Protein AF-0000000083412888 (afdb_homodimer)

Solvent-accessible surface area (backbone atoms only — not comparable to full-atom values): 38903 Å² total; per-residue (Å²): 74,33,65,41,36,41,37,42,31,22,42,42,69,23,62,56,47,79,47,78,52,35,72,33,34,31,39,37,35,34,54,64,76,15,42,62,66,57,54,54,34,53,59,42,23,76,33,65,74,42,47,87,83,69,57,52,72,80,67,40,28,12,86,95,53,62,41,27,39,42,36,39,36,30,43,46,93,88,34,80,44,40,38,39,38,40,41,38,72,98,50,77,72,43,47,25,51,71,84,41,67,58,91,50,73,75,75,44,46,36,76,49,47,69,38,69,37,46,70,72,44,53,36,58,58,68,45,60,50,65,50,42,43,49,50,49,52,57,56,49,25,38,61,28,64,67,54,41,51,29,52,52,50,25,52,53,28,50,51,52,49,24,50,40,28,62,66,65,60,83,57,59,65,61,50,50,57,36,45,51,51,31,28,59,23,43,53,53,50,51,53,52,51,49,51,48,43,58,58,43,33,58,50,22,37,53,42,34,35,61,38,74,34,89,87,69,47,59,50,63,41,78,43,51,80,63,69,46,86,92,50,46,57,57,59,50,48,62,72,40,40,70,60,21,50,70,73,29,39,80,84,74,49,74,95,66,28,39,66,47,51,27,42,73,88,34,53,35,69,78,68,46,36,70,28,47,46,50,45,49,44,46,16,44,38,54,24,48,43,54,50,44,33,72,62,59,76,45,46,34,37,39,38,37,36,50,72,63,53,62,47,31,72,67,39,43,52,34,46,47,47,50,67,48,69,43,90,62,49,22,34,39,38,34,35,63,52,63,68,61,54,51,52,46,57,71,60,38,86,70,56,64,41,43,30,40,28,51,77,26,38,77,41,80,51,69,86,80,71,77,124,75,33,64,40,36,41,37,43,30,22,43,42,69,24,62,57,48,78,45,78,52,36,73,33,35,31,37,36,36,34,53,66,76,16,39,62,67,57,53,53,34,54,59,43,24,76,32,65,73,43,46,87,84,67,56,51,72,80,69,40,28,12,86,96,52,63,42,27,39,41,36,38,36,28,41,45,93,89,34,81,44,40,39,40,38,40,41,37,73,97,49,80,73,46,47,24,50,71,83,42,67,58,91,48,74,73,76,44,46,38,76,50,49,68,37,67,36,48,68,72,45,55,35,59,57,69,44,58,48,66,49,42,44,49,48,51,52,57,56,49,24,37,63,28,63,66,52,41,53,28,51,53,50,25,53,53,28,49,52,51,50,26,50,39,30,61,66,64,61,82,57,60,66,60,50,48,57,37,45,52,50,31,30,59,24,42,53,53,49,51,52,53,50,48,51,47,42,59,59,42,33,58,48,21,37,54,43,35,34,62,38,75,35,89,86,69,49,58,48,62,40,77,42,51,78,62,70,45,85,92,50,46,57,57,58,51,49,62,72,39,40,70,58,22,50,70,74,31,39,80,85,73,48,74,95,66,28,39,65,48,52,28,44,72,86,34,52,35,68,79,68,46,38,70,27,47,46,50,46,49,44,45,16,45,37,53,25,50,42,54,52,44,35,71,62,60,76,46,46,33,38,37,36,36,37,50,73,62,52,63,48,30,70,67,37,44,51,32,45,47,48,50,66,47,69,42,92,62,49,24,34,37,38,34,35,63,52,64,66,61,54,51,51,44,57,71,60,37,86,69,59,63,40,43,30,40,29,51,78,26,37,75,41,79,52,69,86,79,71,77,125

Sequence (742 aa):
MILRHLSITNFKNFEEARLEFSPKVNCFLGNNGMGKSNLLDAVYYLSFCKSFTGMTDSMVMRRGEDFAILKGNYLRRGAEEELVLGMSRGKRKSLKRGGKEYDRLSSHIGAFPLVIAAPIDIDLIRGAGDERRRLMDMVISQSDPVYLDNLLRYNRALEQRNRLLRDHSVDHNLYMAVELQMDMAATYLHNARSRWVETLTEIFNTFYHAIAGEGENVTLRYISTLSSPGTSMTSLLDSARRHDEIVGHTSVGPHRDDIEMLIDDMPMRRAGSQGQCKTYSLALRLAQYEFLRSSCGMMPLLLLDDIFDKLDATRVERIMELVTQSDFGQIFITDTNRTHLDDIMSRTTGDYKLWLVSHGTVEPINNHETHMILRHLSITNFKNFEEARLEFSPKVNCFLGNNGMGKSNLLDAVYYLSFCKSFTGMTDSMVMRRGEDFAILKGNYLRRGAEEELVLGMSRGKRKSLKRGGKEYDRLSSHIGAFPLVIAAPIDIDLIRGAGDERRRLMDMVISQSDPVYLDNLLRYNRALEQRNRLLRDHSVDHNLYMAVELQMDMAATYLHNARSRWVETLTEIFNTFYHAIAGEGENVTLRYISTLSSPGTSMTSLLDSARRHDEIVGHTSVGPHRDDIEMLIDDMPMRRAGSQGQCKTYSLALRLAQYEFLRSSCGMMPLLLLDDIFDKLDATRVERIMELVTQSDFGQIFITDTNRTHLDDIMSRTTGDYKLWLVSHGTVEPINNHETH

InterPro domains:
  IPR001238 DNA-binding, RecF [MF_00365] (1-371)
  IPR001238 DNA-binding, RecF [TIGR00611] (3-334)
  IPR003395 RecF/RecN/SMC, N-terminal [PF02463] (3-48)
  IPR018078 DNA-binding, RecF, conserved site [PS00618] (301-319)
  IPR027417 P-loop containing nucleoside triphosphate hydrolase [G3DSA:3.40.50.300] (6-336)
  IPR027417 P-loop containing nucleoside triphosphate hydrolase [SSF52540] (1-344)
  IPR042174 DNA-binding RecF, domain 2 [G3DSA:1.20.1050.90] (120-300)

Nearest PDB structures (foldseek):
  5z68-assembly2_C  TM=9.018E-01  e=9.419E-33  Caldanaerobacter subterraneus subsp. tengcongensis MB4
  2o5v-assembly1_A  TM=8.969E-01  e=1.149E-29  Deinococcus radiodurans
  8bpr-assembly1_B  TM=8.155E-01  e=1.496E-30  Thermus thermophilus HB8
  8a93-assembly1_A  TM=8.188E-01  e=1.149E-29  Thermus thermophilus HB8
  4w9m-assembly1_E  TM=6.338E-01  e=3.949E-18  Thermotoga maritima MSB8

Organism: NCBI:txid2530390

Foldseek 3Di:
DAWAWKWKDQFALANTAIDGFFFAEEEEAEDPPLCQQVVVQLVVCQQQVDGPVRDDPVNGGHPPDFKMKMKIWDQDPNDIKIWIWIDGHPDDIWIDIPNHTDPDSLVSAQVAFAFEDAPCLLCLQQNDQQSVLVVLLSLLCNQDVVLVVLVVQLVVLQVQVLVCLQVVPPDPVSNVVSLVSNQVSQVVNVVSSQVVQVQLQVQLQVQLCLQVNPDKGKHKDKFFPQPDPPDTSVVQCVVCVVVCSVVSGDDHTPSRIGMQIDMVNHRCNPPPDPQRSLSNSVSSRVSSQVVSCVRSVDAHEYEYEASCPPHDPRSLVSVLCCSQVDPHTHYYYYHNDVVSVVSSVVSHDGDYWYWYRGSNYIHTDDVPPPD/DAWAWKWKDQFALANTDIDGFFFAEEEEAEDPPLCQQVVVQLVVCQQQVDGPLRDDPVNGGHPPDFKMKMKIWDQDPNDIKIWIWIDGHPDDIWIDIPNHTDPDSLVSAQVAFAFEDAPCLLCLQQNDQQSVLVVLQSLLCNQDVVLVVLVVQLVVLQVQVLVCLQVVPPDPVSNVVSQVSNQVSQVVNVVSSQVVQVQLQVQLQVQLCLQVNPDKGKHKDKFFPQPDPPDTSVNQCVVCVVVCSVVSGDDHTPSRIGMQIDMVNHRCNPPPDPQRSLSNSVSSRVSSQVVSCVRSVDAHEYEYEASCPPHDPRSLVSVLCCSQVDPHTHYYYYHNDVVSVVSSVVSHDGDYWYWYRGSNYIHTDDVPPPD

pLDDT: mean 92.49, std 7.69, range [29.31, 98.69]

Secondary structure (DSSP, 8-state):
-EEEEEEEEEETTEEEEEEE--SSEEEEE--TTSSHHHHHHHHHHHHHSS-TT---HHHHBPTT-SEEEEEEEEEETTEEEEEEEEEETTS--EEEETTEEPS-GGGGTTTS-EEEE-GGGHHHHHS-HHHHHHHHHHHHHHH-HHHHHHHHHHHHHHHHHHHHHHTT---HHHHHHHHHHHHHHHHHHHHHHHHHHHHHHHHHHHHHHHHH-TT--EEEEEE-GGGSTT--HHHHHHHHHHHHHHHTS--SSGGG-EEEEEETTEEHHHH--HHHHHHHHHHHHHHHHHHHHHHHSSPPEEEEES-STT--HHHHHHHHHHHHHS---SEEEEES-HHHHHHHHHH-SS-EEEEEEETTEEEEPPTT---/-EEEEEEEEEETTEEEEEEE--SSEEEEE--TTSSHHHHHHHHHHHHHSS-TT---HHHHBPTT-SEEEEEEEEEETTEEEEEEEEEETTS--EEEETTEEPS-GGGGTTTS-EEEE-GGGHHHHHS-HHHHHHHHHHHHHHH-HHHHHHHHHHHHHHHHHHHHHHTT---HHHHHHHHHHHHHHHHHHHHHHHHHHHHHHHHHHHHHHHHH-TT--EEEEEE-GGGSTT--HHHHHHHHHHHHHHHTS--SSGGG-EEEEEETTEEHHHH--HHHHHHHHHHHHHHHHHHHHHHHSSPPEEEEESTTTT--HHHHHHHHHHHHHS---SEEEEES-HHHHHHHHHH-SS-EEEEEEETTEEEEPPTT---

Radius of gyration: 27.36 Å; Cα contacts (8 Å, |Δi|>4): 1402; chains: 2; bounding box: 75×66×63 Å

Structure (mmCIF, N/CA/C/O backbone):
data_AF-0000000083412888-model_v1
#
loop_
_entity.id
_entity.type
_entity.pdbx_description
1 polymer 'DNA replication and repair protein RecF'
#
loop_
_atom_site.group_PDB
_atom_site.id
_atom_site.type_symbol
_atom_site.label_atom_id
_atom_site.label_alt_id
_atom_site.label_comp_id
_atom_site.label_asym_id
_atom_site.label_entity_id
_atom_site.label_seq_id
_atom_site.pdbx_PDB_ins_code
_atom_site.Cartn_x
_atom_site.Cartn_y
_atom_site.Cartn_z
_atom_site.occupancy
_atom_site.B_iso_or_equiv
_atom_site.auth_seq_id
_atom_site.auth_comp_id
_atom_site.auth_asym_id
_atom_site.auth_atom_id
_atom_site.pdbx_PDB_model_num
ATOM 1 N N . MET A 1 1 ? 11.75 -26.281 -15.781 1 94.12 1 MET A N 1
ATOM 2 C CA . MET A 1 1 ? 11.172 -25.484 -16.859 1 94.12 1 MET A CA 1
ATOM 3 C C . MET A 1 1 ? 12 -24.234 -17.109 1 94.12 1 MET A C 1
ATOM 5 O O . MET A 1 1 ? 12.414 -23.547 -16.172 1 94.12 1 MET A O 1
ATOM 9 N N . ILE A 1 2 ? 12.203 -23.953 -18.453 1 96.94 2 ILE A N 1
ATOM 10 C CA . ILE A 1 2 ? 13.023 -22.812 -18.844 1 96.94 2 ILE A CA 1
ATOM 11 C C . ILE A 1 2 ? 12.32 -22.031 -19.938 1 96.94 2 ILE A C 1
ATOM 13 O O . ILE A 1 2 ? 11.883 -22.609 -20.938 1 96.94 2 ILE A O 1
ATOM 17 N N . LEU A 1 3 ? 12.148 -20.812 -19.703 1 98.5 3 LEU A N 1
ATOM 18 C CA . LEU A 1 3 ? 11.727 -19.922 -20.781 1 98.5 3 LEU A CA 1
ATOM 19 C C . LEU A 1 3 ? 12.922 -19.484 -21.625 1 98.5 3 LEU A C 1
ATOM 21 O O . LEU A 1 3 ? 13.781 -18.734 -21.156 1 98.5 3 LEU A O 1
ATOM 25 N N . ARG A 1 4 ? 12.93 -19.828 -22.828 1 98.19 4 ARG A N 1
ATOM 26 C CA . ARG A 1 4 ? 14.102 -19.594 -23.672 1 98.19 4 ARG A CA 1
ATOM 27 C C . ARG A 1 4 ? 13.961 -18.281 -24.438 1 98.19 4 ARG A C 1
ATOM 29 O O . ARG A 1 4 ? 14.922 -17.516 -24.562 1 98.19 4 ARG A O 1
ATOM 36 N N . HIS A 1 5 ? 12.789 -18.125 -24.984 1 98.12 5 HIS A N 1
ATOM 37 C CA . HIS A 1 5 ? 12.547 -16.969 -25.828 1 98.12 5 HIS A CA 1
ATOM 38 C C . HIS A 1 5 ? 11.219 -16.297 -25.484 1 98.12 5 HIS A C 1
ATOM 40 O O . HIS A 1 5 ? 10.234 -16.984 -25.203 1 98.12 5 HIS A O 1
ATOM 46 N N . LEU A 1 6 ? 11.188 -14.977 -25.547 1 98.5 6 LEU A N 1
ATOM 47 C CA . LEU A 1 6 ? 9.984 -14.172 -25.359 1 98.5 6 LEU A CA 1
ATOM 48 C C . LEU A 1 6 ? 9.828 -13.148 -26.484 1 98.5 6 LEU A C 1
ATOM 50 O O . LEU A 1 6 ? 10.789 -12.453 -26.828 1 98.5 6 LEU A O 1
ATOM 54 N N . SER A 1 7 ? 8.711 -13.102 -27.062 1 98.44 7 SER A N 1
ATOM 55 C CA . SER A 1 7 ? 8.367 -12.07 -28.047 1 98.44 7 SER A CA 1
ATOM 56 C C . SER A 1 7 ? 7.164 -11.25 -27.578 1 98.44 7 SER A C 1
ATOM 58 O O . SER A 1 7 ? 6.133 -11.812 -27.203 1 98.44 7 SER A O 1
ATOM 60 N N . ILE A 1 8 ? 7.289 -9.961 -27.578 1 98.12 8 ILE A N 1
ATOM 61 C CA . ILE A 1 8 ? 6.254 -9.031 -27.141 1 98.12 8 ILE A CA 1
ATOM 62 C C . ILE A 1 8 ? 5.844 -8.117 -28.281 1 98.12 8 ILE A C 1
ATOM 64 O O . ILE A 1 8 ? 6.699 -7.566 -28.984 1 98.12 8 ILE A O 1
ATOM 68 N N . THR A 1 9 ? 4.574 -8.008 -28.484 1 98.25 9 THR A N 1
ATOM 69 C CA . THR A 1 9 ? 4.047 -7.066 -29.469 1 98.25 9 THR A CA 1
ATOM 70 C C . THR A 1 9 ? 2.928 -6.227 -28.859 1 98.25 9 THR A C 1
ATOM 72 O O . THR A 1 9 ? 1.913 -6.77 -28.406 1 98.25 9 THR A O 1
ATOM 75 N N . ASN A 1 10 ? 3.102 -4.898 -28.812 1 97.56 10 ASN A N 1
ATOM 76 C CA . ASN A 1 10 ? 2.098 -3.918 -28.422 1 97.56 10 ASN A CA 1
ATOM 77 C C . ASN A 1 10 ? 1.586 -4.18 -27 1 97.56 10 ASN A C 1
ATOM 79 O O . ASN A 1 10 ? 0.376 -4.195 -26.766 1 97.56 10 ASN A O 1
ATOM 83 N N . PHE A 1 11 ? 2.404 -4.391 -26.062 1 96.5 11 PHE A N 1
ATOM 84 C CA . PHE A 1 11 ? 2.066 -4.668 -24.672 1 96.5 11 PHE A CA 1
ATOM 85 C C . PHE A 1 11 ? 2.611 -3.578 -23.75 1 96.5 11 PHE A C 1
ATOM 87 O O . PHE A 1 11 ? 3.826 -3.406 -23.641 1 96.5 11 PHE A O 1
ATOM 94 N N . LYS A 1 12 ? 1.724 -2.824 -23.156 1 93.06 12 LYS A N 1
ATOM 95 C CA . LYS A 1 12 ? 2.082 -1.698 -22.297 1 93.06 12 LYS A CA 1
ATOM 96 C C . LYS A 1 12 ? 3.043 -0.75 -23.016 1 93.06 12 LYS A C 1
ATOM 98 O O . LYS A 1 12 ? 2.725 -0.22 -24.078 1 93.06 12 LYS A O 1
ATOM 103 N N . ASN A 1 13 ? 4.246 -0.548 -22.562 1 90.94 13 ASN A N 1
ATOM 104 C CA . ASN A 1 13 ? 5.113 0.424 -23.219 1 90.94 13 ASN A CA 1
ATOM 105 C C . ASN A 1 13 ? 5.996 -0.236 -24.266 1 90.94 13 ASN A C 1
ATOM 107 O O . ASN A 1 13 ? 6.883 0.408 -24.844 1 90.94 13 ASN A O 1
ATOM 111 N N . PHE A 1 14 ? 5.758 -1.544 -24.562 1 95.56 14 PHE A N 1
ATOM 112 C CA . PHE A 1 14 ? 6.531 -2.266 -25.562 1 95.56 14 PHE A CA 1
ATOM 113 C C . PHE A 1 14 ? 5.801 -2.281 -26.891 1 95.56 14 PHE A C 1
ATOM 115 O O . PHE A 1 14 ? 4.699 -2.83 -27 1 95.56 14 PHE A O 1
ATOM 122 N N . GLU A 1 15 ? 6.406 -1.675 -27.859 1 96.69 15 GLU A N 1
ATOM 123 C CA . GLU A 1 15 ? 5.906 -1.878 -29.219 1 96.69 15 GLU A CA 1
ATOM 124 C C . GLU A 1 15 ? 6.293 -3.258 -29.75 1 96.69 15 GLU A C 1
ATOM 126 O O . GLU A 1 15 ? 5.438 -4 -30.234 1 96.69 15 GLU A O 1
ATOM 131 N N . GLU A 1 16 ? 7.516 -3.494 -29.688 1 96.62 16 GLU A N 1
ATOM 132 C CA . GLU A 1 16 ? 8.055 -4.801 -30.047 1 96.62 16 GLU A CA 1
ATOM 133 C C . GLU A 1 16 ? 9.312 -5.117 -29.234 1 96.62 16 GLU A C 1
ATOM 135 O O . GLU A 1 16 ? 10.125 -4.23 -28.969 1 96.62 16 GLU A O 1
ATOM 140 N N . ALA A 1 17 ? 9.445 -6.391 -28.859 1 96.69 17 ALA A N 1
ATOM 141 C CA . ALA A 1 17 ? 10.656 -6.875 -28.203 1 96.69 17 ALA A CA 1
ATOM 142 C C . ALA A 1 17 ? 10.836 -8.375 -28.406 1 96.69 17 ALA A C 1
ATOM 144 O O . ALA A 1 17 ? 9.859 -9.133 -28.406 1 96.69 17 ALA A O 1
ATOM 145 N N . ARG A 1 18 ? 12.055 -8.805 -28.734 1 96.88 18 ARG A N 1
ATOM 146 C CA . ARG A 1 18 ? 12.445 -10.211 -28.828 1 96.88 18 ARG A CA 1
ATOM 147 C C . ARG A 1 18 ? 13.656 -10.5 -27.938 1 96.88 18 ARG A C 1
ATOM 149 O O . ARG A 1 18 ? 14.727 -9.922 -28.141 1 96.88 18 ARG A O 1
ATOM 156 N N . LEU A 1 19 ? 13.43 -11.445 -27.031 1 97.44 19 LEU A N 1
ATOM 157 C CA . LEU A 1 19 ? 14.477 -11.703 -26.047 1 97.44 19 LEU A CA 1
ATOM 158 C C . LEU A 1 19 ? 14.812 -13.188 -25.984 1 97.44 19 LEU A C 1
ATOM 160 O O . LEU A 1 19 ? 13.922 -14.031 -26.094 1 97.44 19 LEU A O 1
ATOM 164 N N . GLU A 1 20 ? 16.109 -13.484 -25.906 1 97.38 20 GLU A N 1
ATOM 165 C CA . GLU A 1 20 ? 16.609 -14.812 -25.594 1 97.38 20 GLU A CA 1
ATOM 166 C C . GLU A 1 20 ? 17.219 -14.859 -24.188 1 97.38 20 GLU A C 1
ATOM 168 O O . GLU A 1 20 ? 18.172 -14.125 -23.906 1 97.38 20 GLU A O 1
ATOM 173 N N . PHE A 1 21 ? 16.766 -15.805 -23.375 1 97.19 21 PHE A N 1
ATOM 174 C CA . PHE A 1 21 ? 17.109 -15.742 -21.953 1 97.19 21 PHE A CA 1
ATOM 175 C C . PHE A 1 21 ? 18.172 -16.766 -21.609 1 97.19 21 PHE A C 1
ATOM 177 O O . PHE A 1 21 ? 18.344 -17.766 -22.328 1 97.19 21 PHE A O 1
ATOM 184 N N . SER A 1 22 ? 18.906 -16.469 -20.547 1 95.19 22 SER A N 1
ATOM 185 C CA . SER A 1 22 ? 19.75 -17.453 -19.875 1 95.19 22 SER A CA 1
ATOM 186 C C . SER A 1 22 ? 18.906 -18.484 -19.141 1 95.19 22 SER A C 1
ATOM 188 O O . SER A 1 22 ? 17.828 -18.156 -18.609 1 95.19 22 SER A O 1
ATOM 190 N N . PRO A 1 23 ? 19.359 -19.734 -19.094 1 94.19 23 PRO A N 1
ATOM 191 C CA . PRO A 1 23 ? 18.609 -20.75 -18.359 1 94.19 23 PRO A CA 1
ATOM 192 C C . PRO A 1 23 ? 18.641 -20.562 -16.844 1 94.19 23 PRO A C 1
ATOM 194 O O . PRO A 1 23 ? 17.938 -21.25 -16.109 1 94.19 23 PRO A O 1
ATOM 197 N N . LYS A 1 24 ? 19.453 -19.641 -16.391 1 92.81 24 LYS A N 1
ATOM 198 C CA . LYS A 1 24 ? 19.594 -19.516 -14.938 1 92.81 24 LYS A CA 1
ATOM 199 C C . LYS A 1 24 ? 19.188 -18.125 -14.469 1 92.81 24 LYS A C 1
ATOM 201 O O . LYS A 1 24 ? 18.047 -17.906 -14.07 1 92.81 24 LYS A O 1
ATOM 206 N N . VAL A 1 25 ? 20.062 -17.078 -14.727 1 94 25 VAL A N 1
ATOM 207 C CA . VAL A 1 25 ? 19.75 -15.758 -14.195 1 94 25 VAL A CA 1
ATOM 208 C C . VAL A 1 25 ? 19.656 -14.75 -15.336 1 94 25 VAL A C 1
ATOM 210 O O . VAL A 1 25 ? 20.547 -14.68 -16.188 1 94 25 VAL A O 1
ATOM 213 N N . ASN A 1 26 ? 18.594 -14 -15.344 1 95.94 26 ASN A N 1
ATOM 214 C CA . ASN A 1 26 ? 18.359 -12.922 -16.297 1 95.94 26 ASN A CA 1
ATOM 215 C C . ASN A 1 26 ? 18.094 -11.594 -15.586 1 95.94 26 ASN A C 1
ATOM 217 O O . ASN A 1 26 ? 17.078 -11.445 -14.898 1 95.94 26 ASN A O 1
ATOM 221 N N . CYS A 1 27 ? 18.953 -10.609 -15.789 1 95.56 27 CYS A N 1
ATOM 222 C CA . CYS A 1 27 ? 18.906 -9.328 -15.086 1 95.56 27 CYS A CA 1
ATOM 223 C C . CYS A 1 27 ? 18.469 -8.211 -16.016 1 95.56 27 CYS A C 1
ATOM 225 O O . CYS A 1 27 ? 18.906 -8.148 -17.172 1 95.56 27 CYS A O 1
ATOM 227 N N . PHE A 1 28 ? 17.625 -7.402 -15.555 1 96.38 28 PHE A N 1
ATOM 228 C CA . PHE A 1 28 ? 17.141 -6.25 -16.297 1 96.38 28 PHE A CA 1
ATOM 229 C C . PHE A 1 28 ? 17.406 -4.957 -15.547 1 96.38 28 PHE A C 1
ATOM 231 O O . PHE A 1 28 ? 16.875 -4.738 -14.461 1 96.38 28 PHE A O 1
ATOM 238 N N . LEU A 1 29 ? 18.188 -4.141 -16.094 1 94.62 29 LEU A N 1
ATOM 239 C CA . LEU A 1 29 ? 18.562 -2.84 -15.555 1 94.62 29 LEU A CA 1
ATOM 240 C C . LEU A 1 29 ? 17.812 -1.719 -16.266 1 94.62 29 LEU A C 1
ATOM 242 O O . LEU A 1 29 ? 17.656 -1.746 -17.484 1 94.62 29 LEU A O 1
ATOM 246 N N . GLY A 1 30 ? 17.359 -0.718 -15.531 1 91.75 30 GLY A N 1
ATOM 247 C CA . GLY A 1 30 ? 16.688 0.44 -16.109 1 91.75 30 GLY A CA 1
ATOM 248 C C . GLY A 1 30 ? 16.172 1.41 -15.07 1 91.75 30 GLY A C 1
ATOM 249 O O . GLY A 1 30 ? 15.961 1.037 -13.914 1 91.75 30 GLY A O 1
ATOM 250 N N . ASN A 1 31 ? 15.852 2.617 -15.531 1 88.88 31 ASN A N 1
ATOM 251 C CA . ASN A 1 31 ? 15.328 3.648 -14.641 1 88.88 31 ASN A CA 1
ATOM 252 C C . ASN A 1 31 ? 13.836 3.453 -14.375 1 88.88 31 ASN A C 1
ATOM 254 O O . ASN A 1 31 ? 13.211 2.557 -14.945 1 88.88 31 ASN A O 1
ATOM 258 N N . ASN A 1 32 ? 13.336 4.27 -13.492 1 85.75 32 ASN A N 1
ATOM 259 C CA . ASN A 1 32 ? 11.922 4.191 -13.133 1 85.75 32 ASN A CA 1
ATOM 260 C C . ASN A 1 32 ? 11.016 4.469 -14.328 1 85.75 32 ASN A C 1
ATOM 262 O O . ASN A 1 32 ? 11.266 5.402 -15.094 1 85.75 32 ASN A O 1
ATOM 266 N N . GLY A 1 33 ? 10.102 3.598 -14.516 1 84 33 GLY A N 1
ATOM 267 C CA . GLY A 1 33 ? 9.094 3.828 -15.539 1 84 33 GLY A CA 1
ATOM 268 C C . GLY A 1 33 ? 9.547 3.404 -16.922 1 84 33 GLY A C 1
ATOM 269 O O . GLY A 1 33 ? 8.891 3.707 -17.922 1 84 33 GLY A O 1
ATOM 270 N N . MET A 1 34 ? 10.641 2.623 -16.984 1 87.25 34 MET A N 1
ATOM 271 C CA . MET A 1 34 ? 11.234 2.332 -18.297 1 87.25 34 MET A CA 1
ATOM 272 C C . MET A 1 34 ? 10.703 1.015 -18.844 1 87.25 34 MET A C 1
ATOM 274 O O . MET A 1 34 ? 10.969 0.672 -20 1 87.25 34 MET A O 1
ATOM 278 N N . GLY A 1 35 ? 9.984 0.197 -18.016 1 91.25 35 GLY A N 1
ATOM 279 C CA . GLY A 1 35 ? 9.336 -0.988 -18.562 1 91.25 35 GLY A CA 1
ATOM 280 C C . GLY A 1 35 ? 9.812 -2.275 -17.906 1 91.25 35 GLY A C 1
ATOM 281 O O . GLY A 1 35 ? 9.414 -3.367 -18.312 1 91.25 35 GLY A O 1
ATOM 282 N N . LYS A 1 36 ? 10.688 -2.205 -16.906 1 94.06 36 LYS A N 1
ATOM 283 C CA . LYS A 1 36 ? 11.211 -3.391 -16.25 1 94.06 36 LYS A CA 1
ATOM 284 C C . LYS A 1 36 ? 10.086 -4.285 -15.742 1 94.06 36 LYS A C 1
ATOM 286 O O . LYS A 1 36 ? 10.031 -5.473 -16.062 1 94.06 36 LYS A O 1
ATOM 291 N N . SER A 1 37 ? 9.156 -3.66 -15.047 1 93.94 37 SER A N 1
ATOM 292 C CA . SER A 1 37 ? 8.023 -4.398 -14.484 1 93.94 37 SER A CA 1
ATOM 293 C C . SER A 1 37 ? 7.094 -4.898 -15.586 1 93.94 37 SER A C 1
ATOM 295 O O . SER A 1 37 ? 6.512 -5.98 -15.461 1 93.94 37 SER A O 1
ATOM 297 N N . ASN A 1 38 ? 6.973 -4.16 -16.672 1 94.88 38 ASN A N 1
ATOM 298 C CA . ASN A 1 38 ? 6.125 -4.566 -17.781 1 94.88 38 ASN A CA 1
ATOM 299 C C . ASN A 1 38 ? 6.641 -5.844 -18.438 1 94.88 38 ASN A C 1
ATOM 301 O O . ASN A 1 38 ? 5.848 -6.699 -18.844 1 94.88 38 ASN A O 1
ATOM 305 N N . LEU A 1 39 ? 7.91 -5.93 -18.516 1 97.06 39 LEU A N 1
ATOM 306 C CA . LEU A 1 39 ? 8.516 -7.133 -19.078 1 97.06 39 LEU A CA 1
ATOM 307 C C . LEU A 1 39 ? 8.188 -8.352 -18.219 1 97.06 39 LEU A C 1
ATOM 309 O O . LEU A 1 39 ? 7.781 -9.391 -18.75 1 97.06 39 LEU A O 1
ATOM 313 N N . LEU A 1 40 ? 8.336 -8.211 -16.938 1 97.62 40 LEU A N 1
ATOM 314 C CA . LEU A 1 40 ? 8 -9.312 -16.031 1 97.62 40 LEU A CA 1
ATOM 315 C C . LEU A 1 40 ? 6.516 -9.641 -16.094 1 97.62 40 LEU A C 1
ATOM 317 O O . LEU A 1 40 ? 6.125 -10.805 -15.984 1 97.62 40 LEU A O 1
ATOM 321 N N . ASP A 1 41 ? 5.719 -8.633 -16.297 1 97.12 41 ASP A N 1
ATOM 322 C CA . ASP A 1 41 ? 4.281 -8.844 -16.406 1 97.12 41 ASP A CA 1
ATOM 323 C C . ASP A 1 41 ? 3.941 -9.672 -17.641 1 97.12 41 ASP A C 1
ATOM 325 O O . ASP A 1 41 ? 3.016 -10.492 -17.625 1 97.12 41 ASP A O 1
ATOM 329 N N . ALA A 1 42 ? 4.699 -9.461 -18.703 1 98.12 42 ALA A N 1
ATOM 330 C CA . ALA A 1 42 ? 4.508 -10.258 -19.922 1 98.12 42 ALA A CA 1
ATOM 331 C C . ALA A 1 42 ? 4.746 -11.742 -19.641 1 98.12 42 ALA A C 1
ATOM 333 O O . ALA A 1 42 ? 3.961 -12.586 -20.062 1 98.12 42 ALA A O 1
ATOM 334 N N . VAL A 1 43 ? 5.789 -12.023 -18.938 1 98.56 43 VAL A N 1
ATOM 335 C CA . VAL A 1 43 ? 6.09 -13.406 -18.578 1 98.56 43 VAL A CA 1
ATOM 336 C C . VAL A 1 43 ? 4.98 -13.953 -17.688 1 98.56 43 VAL A C 1
ATOM 338 O O . VAL A 1 43 ? 4.52 -15.086 -17.875 1 98.56 43 VAL A O 1
ATOM 341 N N . TYR A 1 44 ? 4.547 -13.141 -16.781 1 98.31 44 TYR A N 1
ATOM 342 C CA . TYR A 1 44 ? 3.48 -13.516 -15.859 1 98.31 44 TYR A CA 1
ATOM 343 C C . TYR A 1 44 ? 2.199 -13.852 -16.609 1 98.31 44 TYR A C 1
ATOM 345 O O . TYR A 1 44 ? 1.514 -14.82 -16.281 1 98.31 44 TYR A O 1
ATOM 353 N N . TYR A 1 45 ? 1.896 -13.102 -17.609 1 97.81 45 TYR A N 1
ATOM 354 C CA . TYR A 1 45 ? 0.694 -13.273 -18.422 1 97.81 45 TYR A CA 1
ATOM 355 C C . TYR A 1 45 ? 0.662 -14.656 -19.062 1 97.81 45 TYR A C 1
ATOM 357 O O . TYR A 1 45 ? -0.403 -15.266 -19.172 1 97.81 45 TYR A O 1
ATOM 365 N N . LEU A 1 46 ? 1.771 -15.086 -19.453 1 98.12 46 LEU A N 1
ATOM 366 C CA . LEU A 1 46 ? 1.844 -16.375 -20.141 1 98.12 46 LEU A CA 1
ATOM 367 C C . LEU A 1 46 ? 1.521 -17.516 -19.188 1 98.12 46 LEU A C 1
ATOM 369 O O . LEU A 1 46 ? 1.093 -18.594 -19.625 1 98.12 46 LEU A O 1
ATOM 373 N N . SER A 1 47 ? 1.723 -17.266 -17.922 1 97.5 47 SER A N 1
ATOM 374 C CA . SER A 1 47 ? 1.442 -18.297 -16.938 1 97.5 47 SER A CA 1
ATOM 375 C C . SER A 1 47 ? 0.015 -18.188 -16.406 1 97.5 47 SER A C 1
ATOM 377 O O . SER A 1 47 ? -0.619 -19.203 -16.109 1 97.5 47 SER A O 1
ATOM 379 N N . PHE A 1 48 ? -0.498 -16.922 -16.328 1 97.06 48 PHE A N 1
ATOM 380 C CA . PHE A 1 48 ? -1.725 -16.75 -15.555 1 97.06 48 PHE A CA 1
ATOM 381 C C . PHE A 1 48 ? -2.809 -16.109 -16.406 1 97.06 48 PHE A C 1
ATOM 383 O O . PHE A 1 48 ? -3.957 -15.984 -15.977 1 97.06 48 PHE A O 1
ATOM 390 N N . CYS A 1 49 ? -2.457 -15.586 -17.516 1 96.38 49 CYS A N 1
ATOM 391 C CA . CYS A 1 49 ? -3.369 -14.977 -18.484 1 96.38 49 CYS A CA 1
ATOM 392 C C . CYS A 1 49 ? -3.943 -13.672 -17.938 1 96.38 49 CYS A C 1
ATOM 394 O O . CYS A 1 49 ? -5.012 -13.234 -18.375 1 96.38 49 CYS A O 1
ATOM 396 N N . LYS A 1 50 ? -3.326 -13.148 -16.969 1 95.44 50 LYS A N 1
ATOM 397 C CA . LYS A 1 50 ? -3.711 -11.859 -16.406 1 95.44 50 LYS A CA 1
ATOM 398 C C . LYS A 1 50 ? -2.498 -11.117 -15.852 1 95.44 50 LYS A C 1
ATOM 400 O O . LYS A 1 50 ? -1.429 -11.703 -15.68 1 95.44 50 LYS A O 1
ATOM 405 N N . SER A 1 51 ? -2.721 -9.844 -15.625 1 94.44 51 SER A N 1
ATOM 406 C CA . SER A 1 51 ? -1.644 -9.023 -15.086 1 94.44 51 SER A CA 1
ATOM 407 C C . SER A 1 51 ? -1.439 -9.289 -13.594 1 94.44 51 SER A C 1
ATOM 409 O O . SER A 1 51 ? -2.402 -9.539 -12.867 1 94.44 51 SER A O 1
ATOM 411 N N . PHE A 1 52 ? -0.183 -9.203 -13.141 1 92.75 52 PHE A N 1
ATOM 412 C CA . PHE A 1 52 ? 0.05 -9.383 -11.711 1 92.75 52 PHE A CA 1
ATOM 413 C C . PHE A 1 52 ? -0.336 -8.133 -10.93 1 92.75 52 PHE A C 1
ATOM 415 O O . PHE A 1 52 ? -0.464 -8.172 -9.711 1 92.75 52 PHE A O 1
ATOM 422 N N . THR A 1 53 ? -0.582 -6.996 -11.648 1 86.94 53 THR A N 1
ATOM 423 C CA . THR A 1 53 ? -0.958 -5.746 -11 1 86.94 53 THR A CA 1
ATOM 424 C C . THR A 1 53 ? -2.475 -5.578 -10.992 1 86.94 53 THR A C 1
ATOM 426 O O . THR A 1 53 ? -2.99 -4.578 -10.484 1 86.94 53 THR A O 1
ATOM 429 N N . GLY A 1 54 ? -3.188 -6.453 -11.609 1 86.25 54 GLY A N 1
ATOM 430 C CA . GLY A 1 54 ? -4.641 -6.387 -11.617 1 86.25 54 GLY A CA 1
ATOM 431 C C . GLY A 1 54 ? -5.191 -5.551 -12.758 1 86.25 54 GLY A C 1
ATOM 432 O O . GLY A 1 54 ? -6.406 -5.383 -12.883 1 86.25 54 GLY A O 1
ATOM 433 N N . MET A 1 55 ? -4.348 -5.102 -13.625 1 86.88 55 MET A N 1
ATOM 434 C CA . MET A 1 55 ? -4.809 -4.34 -14.781 1 86.88 55 MET A CA 1
ATOM 435 C C . MET A 1 55 ? -5.633 -5.223 -15.719 1 86.88 55 MET A C 1
ATOM 437 O O . MET A 1 55 ? -5.312 -6.395 -15.914 1 86.88 55 MET A O 1
ATOM 441 N N . THR A 1 56 ? -6.609 -4.578 -16.328 1 89.94 56 THR A N 1
ATOM 442 C CA . THR A 1 56 ? -7.426 -5.293 -17.312 1 89.94 56 THR A CA 1
ATOM 443 C C . THR A 1 56 ? -6.676 -5.453 -18.625 1 89.94 56 THR A C 1
ATOM 445 O O . THR A 1 56 ? -5.699 -4.746 -18.875 1 89.94 56 THR A O 1
ATOM 448 N N . ASP A 1 57 ? -7.207 -6.309 -19.422 1 91.06 57 ASP A N 1
ATOM 449 C CA . ASP A 1 57 ? -6.586 -6.586 -20.703 1 91.06 57 ASP A CA 1
ATOM 450 C C . ASP A 1 57 ? -6.52 -5.328 -21.562 1 91.06 57 ASP A C 1
ATOM 452 O O . ASP A 1 57 ? -5.516 -5.082 -22.25 1 91.06 57 ASP A O 1
ATOM 456 N N . SER A 1 58 ? -7.559 -4.535 -21.5 1 89.31 58 SER A N 1
ATOM 457 C CA . SER A 1 58 ? -7.602 -3.322 -22.297 1 89.31 58 SER A CA 1
ATOM 458 C C . SER A 1 58 ? -6.527 -2.33 -21.875 1 89.31 58 SER A C 1
ATOM 460 O O . SER A 1 58 ? -6.039 -1.539 -22.672 1 89.31 58 SER A O 1
ATOM 462 N N . MET A 1 59 ? -6.129 -2.494 -20.688 1 87.19 59 MET A N 1
ATOM 463 C CA . MET A 1 59 ? -5.195 -1.518 -20.125 1 87.19 59 MET A CA 1
ATOM 464 C C . MET A 1 59 ? -3.752 -1.962 -20.328 1 87.19 59 MET A C 1
ATOM 466 O O . MET A 1 59 ? -2.822 -1.179 -20.125 1 87.19 59 MET A O 1
ATOM 470 N N . VAL A 1 60 ? -3.609 -3.221 -20.75 1 92.62 60 VAL A N 1
ATOM 471 C CA . VAL A 1 60 ? -2.234 -3.688 -20.906 1 92.62 60 VAL A CA 1
ATOM 472 C C . VAL A 1 60 ? -1.83 -3.635 -22.375 1 92.62 60 VAL A C 1
ATOM 474 O O . VAL A 1 60 ? -0.668 -3.871 -22.703 1 92.62 60 VAL A O 1
ATOM 477 N N . MET A 1 61 ? -2.822 -3.357 -23.219 1 94.62 61 MET A N 1
ATOM 478 C CA . MET A 1 61 ? -2.488 -3.102 -24.625 1 94.62 61 MET A CA 1
ATOM 479 C C . MET A 1 61 ? -1.84 -1.73 -24.781 1 94.62 61 MET A C 1
ATOM 481 O O . MET A 1 61 ? -2.248 -0.766 -24.125 1 94.62 61 MET A O 1
ATOM 485 N N . ARG A 1 62 ? -0.845 -1.709 -25.578 1 93.62 62 ARG A N 1
ATOM 486 C CA . ARG A 1 62 ? -0.151 -0.446 -25.797 1 93.62 62 ARG A CA 1
ATOM 487 C C . ARG A 1 62 ? -1.123 0.641 -26.25 1 93.62 62 ARG A C 1
ATOM 489 O O . ARG A 1 62 ? -2.029 0.382 -27.047 1 93.62 62 ARG A O 1
ATOM 496 N N . ARG A 1 63 ? -0.801 1.858 -25.766 1 86.88 63 ARG A N 1
ATOM 497 C CA . ARG A 1 63 ? -1.666 2.994 -26.078 1 86.88 63 ARG A CA 1
ATOM 498 C C . ARG A 1 63 ? -1.766 3.211 -27.594 1 86.88 63 ARG A C 1
ATOM 500 O O . ARG A 1 63 ? -0.749 3.258 -28.281 1 86.88 63 ARG A O 1
ATOM 507 N N . GLY A 1 64 ? -2.922 3.371 -28.047 1 90.56 64 GLY A N 1
ATOM 508 C CA . GLY A 1 64 ? -3.15 3.635 -29.453 1 90.56 64 GLY A CA 1
ATOM 509 C C . GLY A 1 64 ? -3.27 2.371 -30.281 1 90.56 64 GLY A C 1
ATOM 510 O O . GLY A 1 64 ? -3.564 2.434 -31.484 1 90.56 64 GLY A O 1
ATOM 511 N N . GLU A 1 65 ? -3.016 1.161 -29.703 1 94.56 65 GLU A N 1
ATOM 512 C CA . GLU A 1 65 ? -3.086 -0.114 -30.406 1 94.56 65 GLU A CA 1
ATOM 513 C C . GLU A 1 65 ? -4.324 -0.906 -30 1 94.56 65 GLU A C 1
ATOM 515 O O . GLU A 1 65 ? -4.887 -0.674 -28.922 1 94.56 65 GLU A O 1
ATOM 520 N N . ASP A 1 66 ? -4.703 -1.809 -30.922 1 95.06 66 ASP A N 1
ATOM 521 C CA . ASP A 1 66 ? -5.945 -2.525 -30.656 1 95.06 66 ASP A CA 1
ATOM 522 C C . ASP A 1 66 ? -5.688 -4.012 -30.422 1 95.06 66 ASP A C 1
ATOM 524 O O . ASP A 1 66 ? -6.625 -4.809 -30.344 1 95.06 66 ASP A O 1
ATOM 528 N N . PHE A 1 67 ? -4.453 -4.328 -30.406 1 96.81 67 PHE A N 1
ATOM 529 C CA . PHE A 1 67 ? -4.129 -5.723 -30.125 1 96.81 67 PHE A CA 1
ATOM 530 C C . PHE A 1 67 ? -2.773 -5.832 -29.438 1 96.81 67 PHE A C 1
ATOM 532 O O . PHE A 1 67 ? -1.993 -4.879 -29.438 1 96.81 67 PHE A O 1
ATOM 539 N N . ALA A 1 68 ? -2.527 -6.965 -28.797 1 98.12 68 ALA A N 1
ATOM 540 C CA . ALA A 1 68 ? -1.245 -7.332 -28.203 1 98.12 68 ALA A CA 1
ATOM 541 C C . ALA A 1 68 ? -0.994 -8.836 -28.328 1 98.12 68 ALA A C 1
ATOM 543 O O . ALA A 1 68 ? -1.935 -9.633 -28.297 1 98.12 68 ALA A O 1
ATOM 544 N N . ILE A 1 69 ? 0.259 -9.188 -28.547 1 98.5 69 ILE A N 1
ATOM 545 C CA . ILE A 1 69 ? 0.631 -10.594 -28.656 1 98.5 69 ILE A CA 1
ATOM 546 C C . ILE A 1 69 ? 1.832 -10.883 -27.75 1 98.5 69 ILE A C 1
ATOM 548 O O . ILE A 1 69 ? 2.805 -10.125 -27.75 1 98.5 69 ILE A O 1
ATOM 552 N N . LEU A 1 70 ? 1.741 -11.906 -27 1 98.69 70 LEU A N 1
ATOM 553 C CA . LEU A 1 70 ? 2.848 -12.445 -26.219 1 98.69 70 LEU A CA 1
ATOM 554 C C . LEU A 1 70 ? 3.152 -13.883 -26.641 1 98.69 70 LEU A C 1
ATOM 556 O O . LEU A 1 70 ? 2.248 -14.719 -26.719 1 98.69 70 LEU A O 1
ATOM 560 N N . LYS A 1 71 ? 4.398 -14.102 -26.969 1 98.62 71 LYS A N 1
ATOM 561 C CA . LYS A 1 71 ? 4.832 -15.438 -27.359 1 98.62 71 LYS A CA 1
ATOM 562 C C . LYS A 1 71 ? 6.012 -15.906 -26.516 1 98.62 71 LYS A C 1
ATOM 564 O O . LYS A 1 71 ? 6.992 -15.18 -26.344 1 98.62 71 LYS A O 1
ATOM 569 N N . GLY A 1 72 ? 5.887 -17.125 -25.984 1 98.62 72 GLY A N 1
ATOM 570 C CA . GLY A 1 72 ? 6.965 -17.719 -25.219 1 98.62 72 GLY A CA 1
ATOM 571 C C . GLY A 1 72 ? 7.328 -19.109 -25.688 1 98.62 72 GLY A C 1
ATOM 572 O O . GLY A 1 72 ? 6.445 -19.922 -25.984 1 98.62 72 GLY A O 1
ATOM 573 N N . ASN A 1 73 ? 8.625 -19.344 -25.844 1 98.62 73 ASN A N 1
ATOM 574 C CA . ASN A 1 73 ? 9.141 -20.688 -26.094 1 98.62 73 ASN A CA 1
ATOM 575 C C . ASN A 1 73 ? 9.812 -21.266 -24.859 1 98.62 73 ASN A C 1
ATOM 577 O O . ASN A 1 73 ? 10.773 -20.703 -24.328 1 98.62 73 ASN A O 1
ATOM 581 N N . TYR A 1 74 ? 9.32 -22.484 -24.469 1 98.19 74 TYR A N 1
ATOM 582 C CA . TYR A 1 74 ? 9.773 -23.078 -23.219 1 98.19 74 TYR A CA 1
ATOM 583 C C . TYR A 1 74 ? 10.453 -24.422 -23.469 1 98.19 74 TYR A C 1
ATOM 585 O O . TYR A 1 74 ? 10.172 -25.094 -24.469 1 98.19 74 TYR A O 1
ATOM 593 N N . LEU A 1 75 ? 11.422 -24.719 -22.625 1 97 75 LEU A N 1
ATOM 594 C CA . LEU A 1 75 ? 11.844 -26.094 -22.406 1 97 75 LEU A CA 1
ATOM 595 C C . LEU A 1 75 ? 11.203 -26.672 -21.156 1 97 75 LEU A C 1
ATOM 597 O O . LEU A 1 75 ? 11.531 -26.266 -20.031 1 97 75 LEU A O 1
ATOM 601 N N . ARG A 1 76 ? 10.273 -27.562 -21.359 1 93.69 76 ARG A N 1
ATOM 602 C CA . ARG A 1 76 ? 9.484 -28.125 -20.266 1 93.69 76 ARG A CA 1
ATOM 603 C C . ARG A 1 76 ? 9.508 -29.656 -20.312 1 93.69 76 ARG A C 1
ATOM 605 O O . ARG A 1 76 ? 9.109 -30.25 -21.312 1 93.69 76 ARG A O 1
ATOM 612 N N . ARG A 1 77 ? 9.984 -30.234 -19.25 1 90.56 77 ARG A N 1
ATOM 613 C CA . ARG A 1 77 ? 10.086 -31.688 -19.156 1 90.56 77 ARG A CA 1
ATOM 614 C C . ARG A 1 77 ? 10.852 -32.25 -20.344 1 90.56 77 ARG A C 1
ATOM 616 O O . ARG A 1 77 ? 10.406 -33.219 -20.969 1 90.56 77 ARG A O 1
ATOM 623 N N . GLY A 1 78 ? 11.797 -31.531 -20.75 1 89.44 78 GLY A N 1
ATOM 624 C CA . GLY A 1 78 ? 12.688 -32 -21.797 1 89.44 78 GLY A CA 1
ATOM 625 C C . GLY A 1 78 ? 12.164 -31.734 -23.188 1 89.44 78 GLY A C 1
ATOM 626 O O . GLY A 1 78 ? 12.812 -32.094 -24.188 1 89.44 78 GLY A O 1
ATOM 627 N N . ALA A 1 79 ? 11.078 -31.094 -23.219 1 94.25 79 ALA A N 1
ATOM 628 C CA . ALA A 1 79 ? 10.484 -30.844 -24.531 1 94.25 79 ALA A CA 1
ATOM 629 C C . ALA A 1 79 ? 10.273 -29.344 -24.75 1 94.25 79 ALA A C 1
ATOM 631 O O . ALA A 1 79 ? 10.016 -28.594 -23.797 1 94.25 79 ALA A O 1
ATOM 632 N N . GLU A 1 80 ? 10.32 -29.031 -26.016 1 96.31 80 GLU A N 1
ATOM 633 C CA . GLU A 1 80 ? 10.039 -27.656 -26.391 1 96.31 80 GLU A CA 1
ATOM 634 C C . GLU A 1 80 ? 8.539 -27.406 -26.5 1 96.31 80 GLU A C 1
ATOM 636 O O . GLU A 1 80 ? 7.805 -28.219 -27.062 1 96.31 80 GLU A O 1
ATOM 641 N N . GLU A 1 81 ? 8.109 -26.328 -25.922 1 96.5 81 GLU A N 1
ATOM 642 C CA . GLU A 1 81 ? 6.707 -25.922 -25.969 1 96.5 81 GLU A CA 1
ATOM 643 C C . GLU A 1 81 ? 6.566 -24.422 -26.25 1 96.5 81 GLU A C 1
ATOM 645 O O . GLU A 1 81 ? 7.332 -23.625 -25.719 1 96.5 81 GLU A O 1
ATOM 650 N N . GLU A 1 82 ? 5.527 -24.172 -27.078 1 98.12 82 GLU A N 1
ATOM 651 C CA . GLU A 1 82 ? 5.281 -22.781 -27.438 1 98.12 82 GLU A CA 1
ATOM 652 C C . GLU A 1 82 ? 3.932 -22.312 -26.906 1 98.12 82 GLU A C 1
ATOM 654 O O . GLU A 1 82 ? 2.93 -23.016 -27.016 1 98.12 82 GLU A O 1
ATOM 659 N N . LEU A 1 83 ? 3.928 -21.141 -26.297 1 98.44 83 LEU A N 1
ATOM 660 C CA . LEU A 1 83 ? 2.703 -20.469 -25.891 1 98.44 83 LEU A CA 1
ATOM 661 C C . LEU A 1 83 ? 2.514 -19.172 -26.688 1 98.44 83 LEU A C 1
ATOM 663 O O . LEU A 1 83 ? 3.471 -18.438 -26.906 1 98.44 83 LEU A O 1
ATOM 667 N N . VAL A 1 84 ? 1.327 -18.953 -27.172 1 98.56 84 VAL A N 1
ATOM 668 C CA . VAL A 1 84 ? 0.978 -17.719 -27.844 1 98.56 84 VAL A CA 1
ATOM 669 C C . VAL A 1 84 ? -0.305 -17.141 -27.25 1 98.56 84 VAL A C 1
ATOM 671 O O . VAL A 1 84 ? -1.365 -17.766 -27.312 1 98.56 84 VAL A O 1
ATOM 674 N N . LEU A 1 85 ? -0.189 -15.984 -26.641 1 98.38 85 LEU A N 1
ATOM 675 C CA . LEU A 1 85 ? -1.339 -15.289 -26.078 1 98.38 85 LEU A CA 1
ATOM 676 C C . LEU A 1 85 ? -1.696 -14.062 -26.906 1 98.38 85 LEU A C 1
ATOM 678 O O . LEU A 1 85 ? -0.849 -13.195 -27.141 1 98.38 85 LEU A O 1
ATOM 682 N N . GLY A 1 86 ? -2.938 -14.008 -27.359 1 97.56 86 GLY A N 1
ATOM 683 C CA . GLY A 1 86 ? -3.422 -12.891 -28.156 1 97.56 86 GLY A CA 1
ATOM 684 C C . GLY A 1 86 ? -4.586 -12.164 -27.516 1 97.56 86 GLY A C 1
ATOM 685 O O . GLY A 1 86 ? -5.473 -12.789 -26.938 1 97.56 86 GLY A O 1
ATOM 686 N N . MET A 1 87 ? -4.484 -10.891 -27.531 1 96.5 87 MET A N 1
ATOM 687 C CA . MET A 1 87 ? -5.555 -10.023 -27.047 1 96.5 87 MET A CA 1
ATOM 688 C C . MET A 1 87 ? -5.977 -9.016 -28.109 1 96.5 87 MET A C 1
ATOM 690 O O . MET A 1 87 ? -5.133 -8.508 -28.844 1 96.5 87 MET A O 1
ATOM 694 N N . SER A 1 88 ? -7.246 -8.773 -28.203 1 95.12 88 SER A N 1
ATOM 695 C CA . SER A 1 88 ? -7.785 -7.762 -29.109 1 95.12 88 SER A CA 1
ATOM 696 C C . SER A 1 88 ? -8.93 -6.988 -28.469 1 95.12 88 SER A C 1
ATOM 698 O O . SER A 1 88 ? -9.711 -7.555 -27.703 1 95.12 88 SER A O 1
ATOM 700 N N . ARG A 1 89 ? -8.93 -5.758 -28.766 1 91.94 89 ARG A N 1
ATOM 701 C CA . ARG A 1 89 ? -9.977 -4.922 -28.203 1 91.94 89 ARG A CA 1
ATOM 702 C C . ARG A 1 89 ? -11.359 -5.477 -28.516 1 91.94 89 ARG A C 1
ATOM 704 O O . ARG A 1 89 ? -11.656 -5.766 -29.688 1 91.94 89 ARG A O 1
ATOM 711 N N . GLY A 1 90 ? -12.156 -5.574 -27.547 1 88.75 90 GLY A N 1
ATOM 712 C CA . GLY A 1 90 ? -13.531 -6.004 -27.719 1 88.75 90 GLY A CA 1
ATOM 713 C C . GLY A 1 90 ? -13.672 -7.504 -27.922 1 88.75 90 GLY A C 1
ATOM 714 O O . GLY A 1 90 ? -14.773 -8.008 -28.125 1 88.75 90 GLY A O 1
ATOM 715 N N . LYS A 1 91 ? -12.555 -8.203 -27.969 1 91.12 91 LYS A N 1
ATOM 716 C CA . LYS A 1 91 ? -12.602 -9.648 -28.141 1 91.12 91 LYS A CA 1
ATOM 717 C C . LYS A 1 91 ? -12.039 -10.375 -26.938 1 91.12 91 LYS A C 1
ATOM 719 O O . LYS A 1 91 ? -11.344 -9.766 -26.109 1 91.12 91 LYS A O 1
ATOM 724 N N . ARG A 1 92 ? -12.469 -11.625 -26.891 1 91.25 92 ARG A N 1
ATOM 725 C CA . ARG A 1 92 ? -11.93 -12.461 -25.828 1 91.25 92 ARG A CA 1
ATOM 726 C C . ARG A 1 92 ? -10.469 -12.797 -26.094 1 91.25 92 ARG A C 1
ATOM 728 O O . ARG A 1 92 ? -10.07 -13.008 -27.25 1 91.25 92 ARG A O 1
ATOM 735 N N . LYS A 1 93 ? -9.711 -13.008 -25.047 1 93.25 93 LYS A N 1
ATOM 736 C CA . LYS A 1 93 ? -8.305 -13.398 -25.125 1 93.25 93 LYS A CA 1
ATOM 737 C C . LYS A 1 93 ? -8.164 -14.852 -25.562 1 93.25 93 LYS A C 1
ATOM 739 O O . LYS A 1 93 ? -8.992 -15.695 -25.234 1 93.25 93 LYS A O 1
ATOM 744 N N . SER A 1 94 ? -7.117 -15.062 -26.359 1 95.94 94 SER A N 1
ATOM 745 C CA . SER A 1 94 ? -6.836 -16.406 -26.828 1 95.94 94 SER A CA 1
ATOM 746 C C . SER A 1 94 ? -5.449 -16.875 -26.391 1 95.94 94 SER A C 1
ATOM 748 O O . SER A 1 94 ? -4.496 -16.094 -26.406 1 95.94 94 SER A O 1
ATOM 750 N N . LEU A 1 95 ? -5.387 -18.094 -25.953 1 98 95 LEU A N 1
ATOM 751 C CA . LEU A 1 95 ? -4.125 -18.734 -25.609 1 98 95 LEU A CA 1
ATOM 752 C C . LEU A 1 95 ? -3.947 -20.047 -26.344 1 98 95 LEU A C 1
ATOM 754 O O . LEU A 1 95 ? -4.824 -20.922 -26.297 1 98 95 LEU A O 1
ATOM 758 N N . LYS A 1 96 ? -2.818 -20.125 -27.031 1 98.25 96 LYS A N 1
ATOM 759 C CA . LYS A 1 96 ? -2.48 -21.344 -27.75 1 98.25 96 LYS A CA 1
ATOM 760 C C . LYS A 1 96 ? -1.245 -22.016 -27.156 1 98.25 96 LYS A C 1
ATOM 762 O O . LYS A 1 96 ? -0.289 -21.328 -26.781 1 98.25 96 LYS A O 1
ATOM 767 N N . ARG A 1 97 ? -1.344 -23.281 -27.078 1 96.88 97 ARG A N 1
ATOM 768 C CA . ARG A 1 97 ? -0.221 -24.109 -26.672 1 96.88 97 ARG A CA 1
ATOM 769 C C . ARG A 1 97 ? 0.112 -25.141 -27.75 1 96.88 97 ARG A C 1
ATOM 771 O O . ARG A 1 97 ? -0.711 -26 -28.078 1 96.88 97 ARG A O 1
ATOM 778 N N . GLY A 1 98 ? 1.311 -25 -28.266 1 94.12 98 GLY A N 1
ATOM 779 C CA . GLY A 1 98 ? 1.652 -25.859 -29.391 1 94.12 98 GLY A CA 1
ATOM 780 C C . GLY A 1 98 ? 0.693 -25.734 -30.562 1 94.12 98 GLY A C 1
ATOM 781 O O . GLY A 1 98 ? 0.261 -26.75 -31.125 1 94.12 98 GLY A O 1
ATOM 782 N N . GLY A 1 99 ? 0.234 -24.609 -30.703 1 93.19 99 GLY A N 1
ATOM 783 C CA . GLY A 1 99 ? -0.65 -24.359 -31.828 1 93.19 99 GLY A CA 1
ATOM 784 C C . GLY A 1 99 ? -2.107 -24.641 -31.516 1 93.19 99 GLY A C 1
ATOM 785 O O . GLY A 1 99 ? -2.996 -24.25 -32.281 1 93.19 99 GLY A O 1
ATOM 786 N N . LYS A 1 100 ? -2.318 -25.266 -30.469 1 95.5 100 LYS A N 1
ATOM 787 C CA . LYS A 1 100 ? -3.693 -25.594 -30.109 1 95.5 100 LYS A CA 1
ATOM 788 C C . LYS A 1 100 ? -4.258 -24.594 -29.125 1 95.5 100 LYS A C 1
ATOM 790 O O . LYS A 1 100 ? -3.646 -24.312 -28.078 1 95.5 100 LYS A O 1
ATOM 795 N N . GLU A 1 101 ? -5.449 -24.156 -29.359 1 96.19 101 GLU A N 1
ATOM 796 C CA . GLU A 1 101 ? -6.09 -23.156 -28.516 1 96.19 101 GLU A CA 1
ATOM 797 C C . GLU A 1 101 ? -6.797 -23.812 -27.328 1 96.19 101 GLU A C 1
ATOM 799 O O . GLU A 1 101 ? -7.43 -24.859 -27.469 1 96.19 101 GLU A O 1
ATOM 804 N N . TYR A 1 102 ? -6.625 -23.156 -26.203 1 96 102 TYR A N 1
ATOM 805 C CA . TYR A 1 102 ? -7.348 -23.625 -25.031 1 96 102 TYR A CA 1
ATOM 806 C C . TYR A 1 102 ? -8.844 -23.359 -25.172 1 96 102 TYR A C 1
ATOM 808 O O . TYR A 1 102 ? -9.25 -22.297 -25.656 1 96 102 TYR A O 1
ATOM 816 N N . ASP A 1 103 ? -9.625 -24.344 -24.672 1 93.31 103 ASP A N 1
ATOM 817 C CA . ASP A 1 103 ? -11.055 -24.078 -24.578 1 93.31 103 ASP A CA 1
ATOM 818 C C . ASP A 1 103 ? -11.375 -23.172 -23.391 1 93.31 103 ASP A C 1
ATOM 820 O O . ASP A 1 103 ? -12.227 -22.297 -23.484 1 93.31 103 ASP A O 1
ATOM 824 N N . ARG A 1 104 ? -10.789 -23.516 -22.328 1 93.44 104 ARG A N 1
ATOM 825 C CA . ARG A 1 104 ? -10.914 -22.75 -21.109 1 93.44 104 ARG A CA 1
ATOM 826 C C . ARG A 1 104 ? -9.539 -22.328 -20.578 1 93.44 104 ARG A C 1
ATOM 828 O O . ARG A 1 104 ? -8.68 -23.172 -20.328 1 93.44 104 ARG A O 1
ATOM 835 N N . LEU A 1 105 ? -9.43 -21.047 -20.328 1 94.5 105 LEU A N 1
ATOM 836 C CA . LEU A 1 105 ? -8.156 -20.5 -19.859 1 94.5 105 LEU A CA 1
ATOM 837 C C . LEU A 1 105 ? -7.777 -21.078 -18.516 1 94.5 105 LEU A C 1
ATOM 839 O O . LEU A 1 105 ? -6.59 -21.234 -18.203 1 94.5 105 LEU A O 1
ATOM 843 N N . SER A 1 106 ? -8.758 -21.469 -17.719 1 94.38 106 SER A N 1
ATOM 844 C CA . SER A 1 106 ? -8.508 -22.016 -16.391 1 94.38 106 SER A CA 1
ATOM 845 C C . SER A 1 106 ? -7.711 -23.312 -16.469 1 94.38 106 SER A C 1
ATOM 847 O O . SER A 1 106 ? -7 -23.672 -15.539 1 94.38 106 SER A O 1
ATOM 849 N N . SER A 1 107 ? -7.801 -24.016 -17.578 1 95.38 107 SER A N 1
ATOM 850 C CA . SER A 1 107 ? -7.086 -25.281 -17.766 1 95.38 107 SER A CA 1
ATOM 851 C C . SER A 1 107 ? -5.586 -25.047 -17.906 1 95.38 107 SER A C 1
ATOM 853 O O . SER A 1 107 ? -4.797 -25.984 -17.797 1 95.38 107 SER A O 1
ATOM 855 N N . HIS A 1 108 ? -5.25 -23.828 -18.141 1 96.62 108 HIS A N 1
ATOM 856 C CA . HIS A 1 108 ? -3.848 -23.469 -18.328 1 96.62 108 HIS A CA 1
ATOM 857 C C . HIS A 1 108 ? -3.141 -23.281 -16.984 1 96.62 108 HIS A C 1
ATOM 859 O O . HIS A 1 108 ? -1.916 -23.391 -16.906 1 96.62 108 HIS A O 1
ATOM 865 N N . ILE A 1 109 ? -3.924 -23 -15.977 1 96 109 ILE A N 1
ATOM 866 C CA . ILE A 1 109 ? -3.367 -22.641 -14.672 1 96 109 ILE A CA 1
ATOM 867 C C . ILE A 1 109 ? -2.654 -23.844 -14.062 1 96 109 ILE A C 1
ATOM 869 O O . ILE A 1 109 ? -3.234 -24.922 -13.961 1 96 109 ILE A O 1
ATOM 873 N N . GLY A 1 110 ? -1.394 -23.656 -13.75 1 94.25 110 GLY A N 1
ATOM 874 C CA . GLY A 1 110 ? -0.606 -24.734 -13.156 1 94.25 110 GLY A CA 1
ATOM 875 C C . GLY A 1 110 ? 0.324 -25.406 -14.148 1 94.25 110 GLY A C 1
ATOM 876 O O . GLY A 1 110 ? 1.268 -26.094 -13.758 1 94.25 110 GLY A O 1
ATOM 877 N N . ALA A 1 111 ? 0.091 -25.234 -15.414 1 94.94 111 ALA A N 1
ATOM 878 C CA . ALA A 1 111 ? 0.911 -25.875 -16.438 1 94.94 111 ALA A CA 1
ATOM 879 C C . ALA A 1 111 ? 2.295 -25.234 -16.516 1 94.94 111 ALA A C 1
ATOM 881 O O . ALA A 1 111 ? 3.287 -25.922 -16.766 1 94.94 111 ALA A O 1
ATOM 882 N N . PHE A 1 112 ? 2.348 -23.984 -16.312 1 96.88 112 PHE A N 1
ATOM 88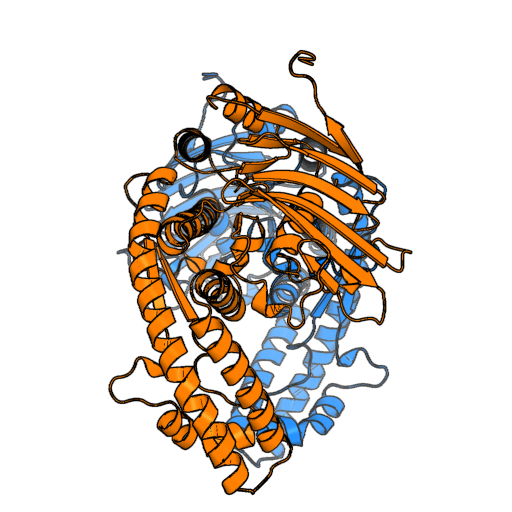3 C CA . PHE A 1 112 ? 3.594 -23.219 -16.312 1 96.88 112 PHE A CA 1
ATOM 884 C C . PHE A 1 112 ? 3.738 -22.422 -15.031 1 96.88 112 PHE A C 1
ATOM 886 O O . PHE A 1 112 ? 3.578 -21.203 -15.031 1 96.88 112 PHE A O 1
ATOM 893 N N . PRO A 1 113 ? 4.156 -23.109 -13.969 1 96.81 113 PRO A N 1
ATOM 894 C CA . PRO A 1 113 ? 4.168 -22.469 -12.648 1 96.81 113 PRO A CA 1
ATOM 895 C C . PRO A 1 113 ? 5.168 -21.328 -12.555 1 96.81 113 PRO A C 1
ATOM 897 O O . PRO A 1 113 ? 6.25 -21.391 -13.141 1 96.81 113 PRO A O 1
ATOM 900 N N . LEU A 1 114 ? 4.762 -20.328 -11.828 1 97.38 114 LEU A N 1
ATOM 901 C CA . LEU A 1 114 ? 5.523 -19.094 -11.719 1 97.38 114 LEU A CA 1
ATOM 902 C C . LEU A 1 114 ? 5.23 -18.375 -10.406 1 97.38 114 LEU A C 1
ATOM 904 O O . LEU A 1 114 ? 4.094 -18.391 -9.93 1 97.38 114 LEU A O 1
ATOM 908 N N . VAL A 1 115 ? 6.281 -17.812 -9.766 1 97.12 115 VAL A N 1
ATOM 909 C CA . VAL A 1 115 ? 6.141 -16.969 -8.586 1 97.12 115 VAL A CA 1
ATOM 910 C C . VAL A 1 115 ? 6.754 -15.594 -8.852 1 97.12 115 VAL A C 1
ATOM 912 O O . VAL A 1 115 ? 7.836 -15.492 -9.438 1 97.12 115 VAL A O 1
ATOM 915 N N . ILE A 1 116 ? 6.047 -14.555 -8.438 1 97.81 116 ILE A N 1
ATOM 916 C CA . ILE A 1 116 ? 6.586 -13.203 -8.586 1 97.81 116 ILE A CA 1
ATOM 917 C C . ILE A 1 116 ? 6.641 -12.523 -7.219 1 97.81 116 ILE A C 1
ATOM 919 O O . ILE A 1 116 ? 5.723 -12.664 -6.41 1 97.81 116 ILE A O 1
ATOM 923 N N . ALA A 1 117 ? 7.754 -11.93 -6.906 1 96.81 117 ALA A N 1
ATOM 924 C CA . ALA A 1 117 ? 7.883 -10.961 -5.82 1 96.81 117 ALA A CA 1
ATOM 925 C C . ALA A 1 117 ? 8 -9.539 -6.363 1 96.81 117 ALA A C 1
ATOM 927 O O . ALA A 1 117 ? 8.883 -9.25 -7.168 1 96.81 117 ALA A O 1
ATOM 928 N N . ALA A 1 118 ? 7.105 -8.734 -5.996 1 95.06 118 ALA A N 1
ATOM 929 C CA . ALA A 1 118 ? 7.051 -7.387 -6.551 1 95.06 118 ALA A CA 1
ATOM 930 C C . ALA A 1 118 ? 6.691 -6.363 -5.477 1 95.06 118 ALA A C 1
ATOM 932 O O . ALA A 1 118 ? 6.211 -6.727 -4.398 1 95.06 118 ALA A O 1
ATOM 933 N N . PRO A 1 119 ? 6.898 -5.102 -5.754 1 91.06 119 PRO A N 1
ATOM 934 C CA . PRO A 1 119 ? 6.598 -4.043 -4.785 1 91.06 119 PRO A CA 1
ATOM 935 C C . PR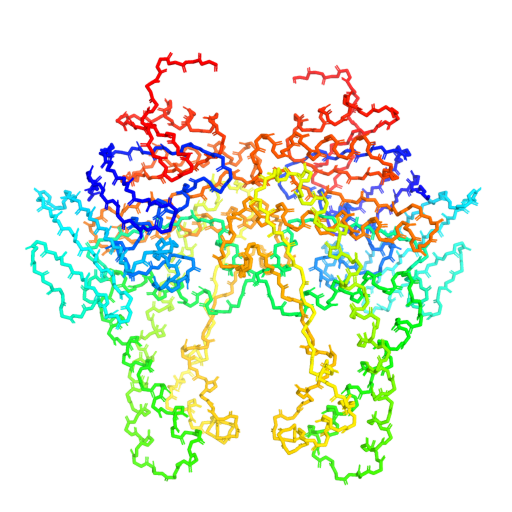O A 1 119 ? 5.129 -4.02 -4.371 1 91.06 119 PRO A C 1
ATOM 937 O O . PRO A 1 119 ? 4.812 -3.705 -3.223 1 91.06 119 PRO A O 1
ATOM 940 N N . ILE A 1 120 ? 4.281 -4.379 -5.184 1 89.94 120 ILE A N 1
ATOM 941 C CA . ILE A 1 120 ? 2.846 -4.34 -4.926 1 89.94 120 ILE A CA 1
ATOM 942 C C . ILE A 1 120 ? 2.494 -5.336 -3.824 1 89.94 120 ILE A C 1
ATOM 944 O O . ILE A 1 120 ? 1.393 -5.293 -3.27 1 89.94 120 ILE A O 1
ATOM 948 N N . ASP A 1 121 ? 3.43 -6.195 -3.451 1 93.94 121 ASP A N 1
ATOM 949 C CA . ASP A 1 121 ? 3.186 -7.215 -2.436 1 93.94 121 ASP A CA 1
ATOM 950 C C . ASP A 1 121 ? 2.916 -6.578 -1.073 1 93.94 121 ASP A C 1
ATOM 952 O O . ASP A 1 121 ? 2.404 -7.238 -0.165 1 93.94 121 ASP A O 1
ATOM 956 N N . ILE A 1 122 ? 3.221 -5.324 -0.944 1 91.19 122 ILE A N 1
ATOM 957 C CA . ILE A 1 122 ? 2.914 -4.613 0.291 1 91.19 122 ILE A CA 1
ATOM 958 C C . ILE A 1 122 ? 1.407 -4.641 0.541 1 91.19 122 ILE A C 1
ATOM 960 O O . ILE A 1 122 ? 0.962 -4.582 1.689 1 91.19 122 ILE A O 1
ATOM 964 N N . ASP A 1 123 ? 0.678 -4.762 -0.509 1 91.19 123 ASP A N 1
ATOM 965 C CA . ASP A 1 123 ? -0.777 -4.797 -0.399 1 91.19 123 ASP A CA 1
ATOM 966 C C . ASP A 1 123 ? -1.24 -6.07 0.31 1 91.19 123 ASP A C 1
ATOM 968 O O . ASP A 1 123 ? -2.348 -6.117 0.85 1 91.19 123 ASP A O 1
ATOM 972 N N . LEU A 1 124 ? -0.426 -7.105 0.279 1 94.19 124 LEU A N 1
ATOM 973 C CA . LEU A 1 124 ? -0.747 -8.297 1.054 1 94.19 124 LEU A CA 1
ATOM 974 C C . LEU A 1 124 ? -0.849 -7.973 2.539 1 94.19 124 LEU A C 1
ATOM 976 O O . LEU A 1 124 ? -1.644 -8.578 3.26 1 94.19 124 LEU A O 1
ATOM 980 N N . ILE A 1 125 ? -0.08 -7.027 2.951 1 93.75 125 ILE A N 1
ATOM 981 C CA . ILE A 1 125 ? 0.008 -6.676 4.363 1 93.75 125 ILE A CA 1
ATOM 982 C C . ILE A 1 125 ? -0.984 -5.559 4.68 1 93.75 125 ILE A C 1
ATOM 984 O O . ILE A 1 125 ? -1.77 -5.668 5.625 1 93.75 125 ILE A O 1
ATOM 988 N N . ARG A 1 126 ? -1.033 -4.57 3.822 1 88.44 126 ARG A N 1
ATOM 989 C CA . ARG A 1 126 ? -1.748 -3.348 4.168 1 88.44 126 ARG A CA 1
ATOM 990 C C . ARG A 1 126 ? -3.107 -3.295 3.477 1 88.44 126 ARG A C 1
ATOM 992 O O . ARG A 1 126 ? -3.973 -2.506 3.859 1 88.44 126 ARG A O 1
ATOM 999 N N . GLY A 1 127 ? -3.254 -4.094 2.467 1 86.5 127 GLY A N 1
ATOM 1000 C CA . GLY A 1 127 ? -4.477 -4.051 1.683 1 86.5 127 GLY A CA 1
ATOM 1001 C C . GLY A 1 127 ? -5.625 -4.809 2.324 1 86.5 127 GLY A C 1
ATOM 1002 O O . GLY A 1 127 ? -5.523 -5.246 3.471 1 86.5 127 GLY A O 1
ATOM 1003 N N . ALA A 1 128 ? -6.703 -4.855 1.561 1 88.38 128 ALA A N 1
ATOM 1004 C CA . ALA A 1 128 ? -7.898 -5.566 2.006 1 88.38 128 ALA A CA 1
ATOM 1005 C C . ALA A 1 128 ? -7.719 -7.074 1.871 1 88.38 128 ALA A C 1
ATOM 1007 O O . ALA A 1 128 ? -6.766 -7.539 1.243 1 88.38 128 ALA A O 1
ATOM 1008 N N . GLY A 1 129 ? -8.656 -7.809 2.396 1 93.19 129 GLY A N 1
ATOM 1009 C CA . GLY A 1 129 ? -8.578 -9.258 2.418 1 93.19 129 GLY A CA 1
ATOM 1010 C C . GLY A 1 129 ? -8.594 -9.883 1.033 1 93.19 129 GLY A C 1
ATOM 1011 O O . GLY A 1 129 ? -8.117 -11 0.844 1 93.19 129 GLY A O 1
ATOM 1012 N N . ASP A 1 130 ? -9.102 -9.156 0.142 1 94.19 130 ASP A N 1
ATOM 1013 C CA . ASP A 1 130 ? -9.18 -9.672 -1.222 1 94.19 130 ASP A CA 1
ATOM 1014 C C 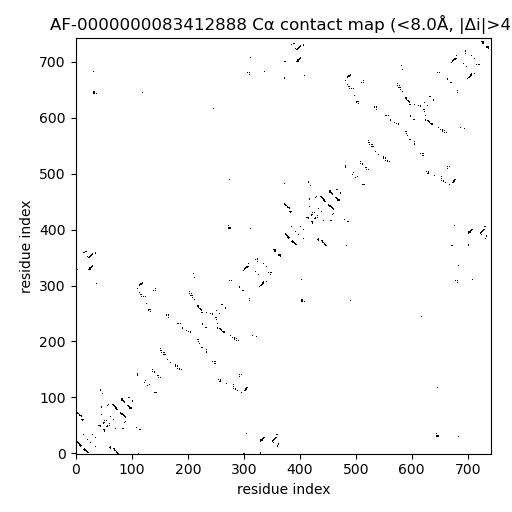. ASP A 1 130 ? -7.789 -9.953 -1.785 1 94.19 130 ASP A C 1
ATOM 1016 O O . ASP A 1 130 ? -7.605 -10.883 -2.572 1 94.19 130 ASP A O 1
ATOM 1020 N N . GLU A 1 131 ? -6.777 -9.172 -1.383 1 93.56 131 GLU A N 1
ATOM 1021 C CA . GLU A 1 131 ? -5.402 -9.391 -1.825 1 93.56 131 GLU A CA 1
ATOM 1022 C C . GLU A 1 131 ? -4.871 -10.727 -1.325 1 93.56 131 GLU A C 1
ATOM 1024 O O . GLU A 1 131 ? -4.242 -11.477 -2.08 1 93.56 131 GLU A O 1
ATOM 1029 N N . ARG A 1 132 ? -5.133 -11.031 -0.111 1 96.62 132 ARG A N 1
ATOM 1030 C CA . ARG A 1 132 ? -4.656 -12.273 0.498 1 96.62 132 ARG A CA 1
ATOM 1031 C C . ARG A 1 132 ? -5.414 -13.477 -0.044 1 96.62 132 ARG A C 1
ATOM 1033 O O . ARG A 1 132 ? -4.828 -14.539 -0.274 1 96.62 132 ARG A O 1
ATOM 1040 N N . ARG A 1 133 ? -6.707 -13.344 -0.29 1 96.88 133 ARG A N 1
ATOM 1041 C CA . ARG A 1 133 ? -7.469 -14.422 -0.905 1 96.88 133 ARG A CA 1
ATOM 1042 C C . ARG A 1 133 ? -6.977 -14.703 -2.32 1 96.88 133 ARG A C 1
ATOM 1044 O O . ARG A 1 133 ? -6.844 -15.867 -2.721 1 96.88 133 ARG A O 1
ATOM 1051 N N . ARG A 1 134 ? -6.719 -13.656 -3.025 1 95.56 134 ARG A N 1
ATOM 1052 C CA . ARG A 1 134 ? -6.191 -13.82 -4.375 1 95.56 134 ARG A CA 1
ATOM 1053 C C . ARG A 1 134 ? -4.871 -14.578 -4.355 1 95.56 134 ARG A C 1
ATOM 1055 O O . ARG A 1 134 ? -4.633 -15.445 -5.203 1 95.56 134 ARG A O 1
ATOM 1062 N N . LEU A 1 135 ? -4.082 -14.242 -3.424 1 95.31 135 LEU A N 1
ATOM 1063 C CA . LEU A 1 135 ? -2.811 -14.938 -3.277 1 95.31 135 LEU A CA 1
ATOM 1064 C C . LEU A 1 135 ? -3.033 -16.422 -3.025 1 95.31 135 LEU A C 1
ATOM 1066 O O . LEU A 1 135 ? -2.451 -17.266 -3.709 1 95.31 135 LEU A O 1
ATOM 1070 N N . MET A 1 136 ? -3.859 -16.719 -2.105 1 96.38 136 MET A N 1
ATOM 1071 C CA . MET A 1 136 ? -4.145 -18.125 -1.787 1 96.38 136 MET A CA 1
ATOM 1072 C C . MET A 1 136 ? -4.672 -18.859 -3.012 1 96.38 136 MET A C 1
ATOM 1074 O O . MET A 1 136 ? -4.18 -19.938 -3.348 1 96.38 136 MET A O 1
ATOM 1078 N N . ASP A 1 137 ? -5.633 -18.234 -3.59 1 96.88 137 ASP A N 1
ATOM 1079 C CA . ASP A 1 137 ? -6.293 -18.859 -4.727 1 96.88 137 ASP A CA 1
ATOM 1080 C C . ASP A 1 137 ? -5.309 -19.109 -5.867 1 96.88 137 ASP A C 1
ATOM 1082 O O . ASP A 1 137 ? -5.297 -20.188 -6.461 1 96.88 137 ASP A O 1
ATOM 1086 N N . MET A 1 138 ? -4.492 -18.156 -6.109 1 94.81 138 MET A N 1
ATOM 1087 C CA . MET A 1 138 ? -3.561 -18.25 -7.23 1 94.81 138 MET A CA 1
ATOM 1088 C C . MET A 1 138 ? -2.508 -19.328 -6.973 1 94.81 138 MET A C 1
ATOM 1090 O O . MET A 1 138 ? -2.154 -20.078 -7.875 1 94.81 138 MET A O 1
ATOM 1094 N N . VAL A 1 139 ? -2.076 -19.406 -5.785 1 95.38 139 VAL A N 1
ATOM 1095 C CA . VAL A 1 139 ? -1.003 -20.328 -5.469 1 95.38 139 VAL A CA 1
ATOM 1096 C C . VAL A 1 139 ? -1.557 -21.75 -5.41 1 95.38 139 VAL A C 1
ATOM 1098 O O . VAL A 1 139 ? -1.023 -22.656 -6.055 1 95.38 139 VAL A O 1
ATOM 1101 N N . ILE A 1 140 ? -2.621 -21.953 -4.715 1 96.94 140 ILE A N 1
ATOM 1102 C CA . ILE A 1 140 ? -3.189 -23.281 -4.531 1 96.94 140 ILE A CA 1
ATOM 1103 C C . ILE A 1 140 ? -3.67 -23.828 -5.875 1 96.94 140 ILE A C 1
ATOM 1105 O O . ILE A 1 140 ? -3.469 -25 -6.184 1 96.94 140 ILE A O 1
ATOM 1109 N N . SER A 1 141 ? -4.211 -22.969 -6.68 1 97 141 SER A N 1
ATOM 1110 C CA . SER A 1 141 ? -4.773 -23.391 -7.961 1 97 141 SER A CA 1
ATOM 1111 C C . SER A 1 141 ? -3.689 -23.922 -8.891 1 97 141 SER A C 1
ATOM 1113 O O . SER A 1 141 ? -3.973 -24.734 -9.781 1 97 141 SER A O 1
ATOM 1115 N N . GLN A 1 142 ? -2.469 -23.453 -8.719 1 95.88 142 GLN A N 1
ATOM 1116 C CA . GLN A 1 142 ? -1.399 -23.906 -9.602 1 95.88 142 GLN A CA 1
ATOM 1117 C C . GLN A 1 142 ? -1.048 -25.359 -9.328 1 95.88 142 GLN A C 1
ATOM 1119 O O . GLN A 1 142 ? -0.586 -26.078 -10.227 1 95.88 142 GLN A O 1
ATOM 1124 N N . SER A 1 143 ? -1.291 -25.859 -8.109 1 94.94 143 SER A N 1
ATOM 1125 C CA . SER A 1 143 ? -0.879 -27.219 -7.75 1 94.94 143 SER A CA 1
ATOM 1126 C C . SER A 1 143 ? -2.086 -28.125 -7.547 1 94.94 143 SER A C 1
ATOM 1128 O O . SER A 1 143 ? -1.938 -29.344 -7.422 1 94.94 143 SER A O 1
ATOM 1130 N N . ASP A 1 144 ? -3.25 -27.531 -7.516 1 95.88 144 ASP A N 1
ATOM 1131 C CA . ASP A 1 144 ? -4.461 -28.281 -7.199 1 95.88 144 ASP A CA 1
ATOM 1132 C C . ASP A 1 144 ? -5.602 -27.906 -8.141 1 95.88 144 ASP A C 1
ATOM 1134 O O . ASP A 1 144 ? -6.445 -27.078 -7.805 1 95.88 144 ASP A O 1
ATOM 1138 N N . PRO A 1 145 ? -5.723 -28.641 -9.234 1 95.19 145 PRO A N 1
ATOM 1139 C CA . PRO A 1 145 ? -6.785 -28.359 -10.195 1 95.19 145 PRO A CA 1
ATOM 1140 C C . PRO A 1 145 ? -8.18 -28.531 -9.602 1 95.19 145 PRO A C 1
ATOM 1142 O O . PRO A 1 145 ? -9.125 -27.859 -10.023 1 95.19 145 PRO A O 1
ATOM 1145 N N . VAL A 1 146 ? -8.273 -29.422 -8.68 1 97.12 146 VAL A N 1
ATOM 1146 C CA . VAL A 1 146 ? -9.555 -29.641 -8.023 1 97.12 146 VAL A CA 1
ATOM 1147 C C . VAL A 1 146 ? -9.961 -28.406 -7.227 1 97.12 146 VAL A C 1
ATOM 1149 O O . VAL A 1 146 ? -11.133 -28.016 -7.211 1 97.12 146 VAL A O 1
ATOM 1152 N N . TYR A 1 147 ? -9.016 -27.797 -6.613 1 98 147 TYR A N 1
ATOM 1153 C CA . TYR A 1 147 ? -9.266 -26.531 -5.918 1 98 147 TYR A CA 1
ATOM 1154 C C . TYR A 1 147 ? -9.805 -25.484 -6.875 1 98 147 TYR A C 1
ATOM 1156 O O . TYR A 1 147 ? -10.797 -24.797 -6.574 1 98 147 TYR A O 1
ATOM 1164 N N . LEU A 1 148 ? -9.148 -25.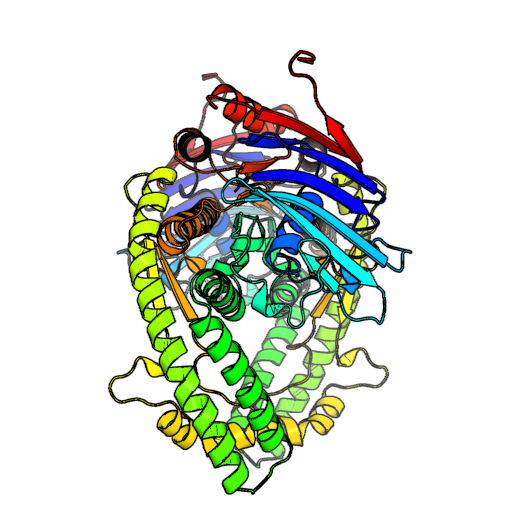359 -7.953 1 97.81 148 LEU A N 1
ATOM 1165 C CA . LEU A 1 148 ? -9.547 -24.359 -8.938 1 97.81 148 LEU A CA 1
ATOM 1166 C C . LEU A 1 148 ? -10.977 -24.609 -9.414 1 97.81 148 LEU A C 1
ATOM 1168 O O . LEU A 1 148 ? -11.766 -23.672 -9.531 1 97.81 148 LEU A O 1
ATOM 1172 N N . ASP A 1 149 ? -11.234 -25.844 -9.656 1 97.62 149 ASP A N 1
ATOM 1173 C CA . ASP A 1 149 ? -12.578 -26.203 -10.102 1 97.62 149 ASP A CA 1
ATOM 1174 C C . ASP A 1 149 ? -13.625 -25.828 -9.047 1 97.62 149 ASP A C 1
ATOM 1176 O O . ASP A 1 149 ? -14.656 -25.234 -9.375 1 97.62 149 ASP A O 1
ATOM 1180 N N . ASN A 1 150 ? -13.32 -26.156 -7.824 1 98.31 150 ASN A N 1
ATOM 1181 C CA . ASN A 1 150 ? -14.227 -25.797 -6.738 1 98.31 150 ASN A CA 1
ATOM 1182 C C . ASN A 1 150 ? -14.344 -24.281 -6.578 1 98.31 150 ASN A C 1
ATOM 1184 O O . ASN A 1 150 ? -15.422 -23.766 -6.277 1 98.31 150 ASN A O 1
ATOM 1188 N N . LEU A 1 151 ? -13.273 -23.609 -6.77 1 98.44 151 LEU A N 1
ATOM 1189 C CA . LEU A 1 151 ? -13.266 -22.156 -6.68 1 98.44 151 LEU A CA 1
ATOM 1190 C C . LEU A 1 151 ? -14.188 -21.547 -7.73 1 98.44 151 LEU A C 1
ATOM 1192 O O . LEU A 1 151 ? -14.992 -20.656 -7.426 1 98.44 151 LEU A O 1
ATOM 1196 N N . LEU A 1 152 ? -14.102 -22.047 -8.938 1 97.81 152 LEU A N 1
ATOM 1197 C CA . LEU A 1 152 ? -14.938 -21.547 -10.031 1 97.81 152 LEU A CA 1
ATOM 1198 C C . LEU A 1 152 ? -16.406 -21.859 -9.773 1 97.81 152 LEU A C 1
ATOM 1200 O O . LEU A 1 152 ? -17.266 -21.016 -10 1 97.81 152 LEU A O 1
ATOM 1204 N N . ARG A 1 153 ? -16.641 -23.047 -9.305 1 97.62 153 ARG A N 1
ATOM 1205 C CA . ARG A 1 153 ? -18 -23.453 -8.984 1 97.62 153 ARG A CA 1
ATOM 1206 C C . ARG A 1 153 ? -18.578 -22.578 -7.871 1 97.62 153 ARG A C 1
ATOM 1208 O O . ARG A 1 153 ? -19.719 -22.125 -7.973 1 97.62 153 ARG A O 1
ATOM 1215 N N . TYR A 1 154 ? -17.844 -22.359 -6.91 1 98.25 154 TYR A N 1
ATOM 1216 C CA . TYR A 1 154 ? -18.297 -21.531 -5.789 1 98.25 154 TYR A CA 1
ATOM 1217 C C . TYR A 1 154 ? -18.625 -20.109 -6.246 1 98.25 154 TYR A C 1
ATOM 1219 O O . TYR A 1 154 ? -19.672 -19.578 -5.898 1 98.25 154 TYR A O 1
ATOM 1227 N N . ASN A 1 155 ? -17.734 -19.562 -6.98 1 98 155 ASN A N 1
ATOM 1228 C CA . ASN A 1 155 ? -17.906 -18.188 -7.426 1 98 155 ASN A CA 1
ATOM 1229 C C . ASN A 1 155 ? -19.141 -18.047 -8.312 1 98 155 ASN A C 1
ATOM 1231 O O . ASN A 1 155 ? -19.875 -17.047 -8.211 1 98 155 ASN A O 1
ATOM 1235 N N . ARG A 1 156 ? -19.359 -19 -9.164 1 97.69 156 ARG A N 1
ATOM 1236 C CA . ARG A 1 156 ? -20.547 -18.984 -10 1 97.69 156 ARG A CA 1
ATOM 1237 C C . ARG A 1 156 ? -21.812 -19.062 -9.141 1 97.69 156 ARG A C 1
ATOM 1239 O O . ARG A 1 156 ? -22.766 -18.312 -9.359 1 97.69 156 ARG A O 1
ATOM 1246 N N . ALA A 1 157 ? -21.781 -19.953 -8.227 1 98.06 157 ALA A N 1
ATOM 1247 C CA . ALA A 1 157 ? -22.922 -20.109 -7.32 1 98.06 157 ALA A CA 1
ATOM 1248 C C . ALA A 1 157 ? -23.125 -18.844 -6.488 1 98.06 157 ALA A C 1
ATOM 1250 O O . ALA A 1 157 ? -24.266 -18.438 -6.262 1 98.06 157 ALA A O 1
ATOM 1251 N N . LEU A 1 158 ? -22.094 -18.25 -6.047 1 98 158 LEU A N 1
ATOM 1252 C CA . LEU A 1 158 ? -22.156 -17.016 -5.277 1 98 158 LEU A CA 1
ATOM 1253 C C . LEU A 1 158 ? -22.812 -15.906 -6.082 1 98 158 LEU A C 1
ATOM 1255 O O . LEU A 1 158 ? -23.672 -15.18 -5.57 1 98 158 LEU A O 1
ATOM 1259 N N . GLU A 1 159 ? -22.391 -15.797 -7.281 1 97.88 159 GLU A N 1
ATOM 1260 C CA . GLU A 1 159 ? -22.984 -14.781 -8.156 1 97.88 159 GLU A CA 1
ATOM 1261 C C . GLU A 1 159 ? -24.469 -15.016 -8.352 1 97.88 159 GLU A C 1
ATOM 1263 O O . GLU A 1 159 ? -25.266 -14.07 -8.344 1 97.88 159 GLU A O 1
ATOM 1268 N N . GLN A 1 160 ? -24.844 -16.203 -8.547 1 97.25 160 GLN A N 1
ATOM 1269 C CA . GLN A 1 160 ? -26.25 -16.562 -8.711 1 97.25 160 GLN A CA 1
ATOM 1270 C C . GLN A 1 160 ? -27.047 -16.219 -7.457 1 97.25 160 GLN A C 1
ATOM 1272 O O . GLN A 1 160 ? -28.125 -15.617 -7.551 1 97.25 160 GLN A O 1
ATOM 1277 N N . ARG A 1 161 ? -26.5 -16.578 -6.371 1 97.06 161 ARG A N 1
ATOM 1278 C CA . ARG A 1 161 ? -27.188 -16.281 -5.121 1 97.06 161 ARG A CA 1
ATOM 1279 C C . ARG A 1 161 ? -27.359 -14.781 -4.934 1 97.06 161 ARG A C 1
ATOM 1281 O O . ARG A 1 161 ? -28.422 -14.312 -4.523 1 97.06 161 ARG A O 1
ATOM 1288 N N . ASN A 1 162 ? -26.312 -14.117 -5.16 1 97.12 162 ASN A N 1
ATOM 1289 C CA . ASN A 1 162 ? -26.375 -12.664 -5.008 1 97.12 162 ASN A CA 1
ATOM 1290 C C . ASN A 1 162 ? -27.406 -12.047 -5.945 1 97.12 162 ASN A C 1
ATOM 1292 O O . ASN A 1 162 ? -28.078 -11.07 -5.59 1 97.12 162 ASN A O 1
ATOM 1296 N N . ARG A 1 163 ? -27.5 -12.555 -7.094 1 96.5 163 ARG A N 1
ATOM 1297 C CA . ARG A 1 163 ? -28.531 -12.102 -8.016 1 96.5 163 ARG A CA 1
ATOM 1298 C C . ARG A 1 163 ? -29.922 -12.344 -7.438 1 96.5 163 ARG A C 1
ATOM 1300 O O . ARG A 1 163 ? -30.797 -11.477 -7.512 1 96.5 163 ARG A O 1
ATOM 1307 N N . LEU A 1 164 ? -30.141 -13.516 -6.906 1 96.06 164 LEU A N 1
ATOM 1308 C CA . LEU A 1 164 ? -31.422 -13.852 -6.285 1 96.06 164 LEU A CA 1
ATOM 1309 C C . LEU A 1 164 ? -31.734 -12.891 -5.141 1 96.06 164 LEU A C 1
ATOM 1311 O O . LEU A 1 164 ? -32.875 -12.445 -4.992 1 96.06 164 LEU A O 1
ATOM 1315 N N . LEU A 1 165 ? -30.766 -12.57 -4.402 1 94.88 165 LEU A N 1
ATOM 1316 C CA . LEU A 1 165 ? -30.922 -11.672 -3.268 1 94.88 165 LEU A CA 1
ATOM 1317 C C . LEU A 1 165 ? -31.281 -10.266 -3.734 1 94.88 165 LEU A C 1
ATOM 1319 O O . LEU A 1 165 ? -32.188 -9.641 -3.18 1 94.88 165 LEU A O 1
ATOM 1323 N N . ARG A 1 166 ? -30.609 -9.789 -4.68 1 93.5 166 ARG A N 1
ATOM 1324 C CA . ARG A 1 166 ? -30.859 -8.453 -5.191 1 93.5 166 ARG A CA 1
ATOM 1325 C C . ARG A 1 166 ? -32.25 -8.344 -5.812 1 93.5 166 ARG A C 1
ATOM 1327 O O . ARG A 1 166 ? -32.906 -7.312 -5.695 1 93.5 166 ARG A O 1
ATOM 1334 N N . ASP A 1 167 ? -32.656 -9.438 -6.426 1 92.88 167 ASP A N 1
ATOM 1335 C CA . ASP A 1 167 ? -33.969 -9.461 -7.094 1 92.88 167 ASP A CA 1
ATOM 1336 C C . ASP A 1 167 ? -35.094 -9.773 -6.105 1 92.88 167 ASP A C 1
ATOM 1338 O O . ASP A 1 167 ? -36.25 -9.852 -6.488 1 92.88 167 ASP A O 1
ATOM 1342 N N . HIS A 1 168 ? -34.75 -9.984 -4.914 1 90.75 168 HIS A N 1
ATOM 1343 C CA . HIS A 1 168 ? -35.688 -10.32 -3.859 1 90.75 168 HIS A CA 1
ATOM 1344 C C . HIS A 1 168 ? -36.531 -11.539 -4.242 1 90.75 168 HIS A C 1
ATOM 1346 O O . HIS A 1 168 ? -37.75 -11.547 -4.066 1 90.75 168 HIS A O 1
ATOM 1352 N N . SER A 1 169 ? -35.875 -12.438 -4.816 1 89.25 169 SER A N 1
ATOM 1353 C CA . SER A 1 169 ? -36.531 -13.664 -5.219 1 89.25 169 SER A CA 1
ATOM 1354 C C . SER A 1 169 ? -37 -14.469 -4.008 1 89.25 169 SER A C 1
ATOM 1356 O O . SER A 1 169 ? -36.312 -14.531 -2.996 1 89.25 169 SER A O 1
ATOM 1358 N N . VAL A 1 170 ? -38.188 -15.18 -4.117 1 87.62 170 VAL A N 1
ATOM 1359 C CA . VAL A 1 170 ? -38.719 -15.984 -3.029 1 87.62 170 VAL A CA 1
ATOM 1360 C C . VAL A 1 170 ? -38.688 -17.469 -3.412 1 87.62 170 VAL A C 1
ATOM 1362 O O . VAL A 1 170 ? -39.219 -18.312 -2.707 1 87.62 170 VAL A O 1
ATOM 1365 N N . ASP A 1 171 ? -38 -17.75 -4.473 1 91.31 171 ASP A N 1
ATOM 1366 C CA . ASP A 1 171 ? -37.938 -19.125 -4.973 1 91.31 171 ASP A CA 1
ATOM 1367 C C . ASP A 1 171 ? -37 -19.984 -4.102 1 91.31 171 ASP A C 1
ATOM 1369 O O . ASP A 1 171 ? -35.812 -20.031 -4.332 1 91.31 171 ASP A O 1
ATOM 1373 N N . HIS A 1 172 ? -37.594 -20.75 -3.332 1 90.5 172 HIS A N 1
ATOM 1374 C CA . HIS A 1 172 ? -36.844 -21.547 -2.363 1 90.5 172 HIS A CA 1
ATOM 1375 C C . HIS A 1 172 ? -36.062 -22.656 -3.055 1 90.5 172 HIS A C 1
ATOM 1377 O O . HIS A 1 172 ? -34.938 -22.969 -2.646 1 90.5 172 HIS A O 1
ATOM 1383 N N . ASN A 1 173 ? -36.625 -23.109 -4.047 1 92.81 173 ASN A N 1
ATOM 1384 C CA . ASN A 1 173 ? -35.938 -24.203 -4.754 1 92.81 173 ASN A CA 1
ATOM 1385 C C . ASN A 1 173 ? -34.688 -23.719 -5.453 1 92.81 173 ASN A C 1
ATOM 1387 O O . ASN A 1 173 ? -33.656 -24.422 -5.469 1 92.81 173 ASN A O 1
ATOM 1391 N N . LEU A 1 174 ? -34.75 -22.609 -5.973 1 93.06 174 LEU A N 1
ATOM 1392 C CA . LEU A 1 174 ? -33.562 -22.031 -6.629 1 93.06 174 LEU A CA 1
ATOM 1393 C C . LEU A 1 174 ? -32.469 -21.75 -5.617 1 93.06 174 LEU A C 1
ATOM 1395 O O . LEU A 1 174 ? -31.297 -22.031 -5.879 1 93.06 174 LEU A O 1
ATOM 1399 N N . TYR A 1 175 ? -32.844 -21.25 -4.473 1 94.5 175 TYR A N 1
ATOM 1400 C CA . TYR A 1 175 ? -31.891 -21.031 -3.406 1 94.5 175 TYR A CA 1
ATOM 1401 C C . TYR A 1 175 ? -31.234 -22.328 -2.977 1 94.5 175 TYR A C 1
ATOM 1403 O O . TYR A 1 175 ? -30.016 -22.406 -2.846 1 94.5 175 TYR A O 1
ATOM 1411 N N . MET A 1 176 ? -32.031 -23.281 -2.814 1 94.06 176 MET A N 1
ATOM 1412 C CA . MET A 1 176 ? -31.531 -24.562 -2.35 1 94.06 176 MET A CA 1
ATOM 1413 C C . MET A 1 176 ? -30.531 -25.141 -3.338 1 94.06 176 MET A C 1
ATOM 1415 O O . MET A 1 176 ? -29.484 -25.656 -2.938 1 94.06 176 MET A O 1
ATOM 1419 N N . ALA A 1 177 ? -30.859 -25.094 -4.551 1 95.12 177 ALA A N 1
ATOM 1420 C CA . ALA A 1 177 ? -29.984 -25.641 -5.582 1 95.12 177 ALA A CA 1
ATOM 1421 C C . ALA A 1 177 ? -28.625 -24.922 -5.582 1 95.12 177 ALA A C 1
ATOM 1423 O O . ALA A 1 177 ? -27.578 -25.578 -5.605 1 95.12 177 ALA A O 1
ATOM 1424 N N . VAL A 1 178 ? -28.641 -23.656 -5.523 1 97.06 178 VAL A N 1
ATOM 1425 C CA . VAL A 1 178 ? -27.438 -22.844 -5.566 1 97.06 178 VAL A CA 1
ATOM 1426 C C . VAL A 1 178 ? -26.625 -23.047 -4.285 1 97.06 178 VAL A C 1
ATOM 1428 O O . VAL A 1 178 ? -25.406 -23.172 -4.332 1 97.06 178 VAL A O 1
ATOM 1431 N N . GLU A 1 179 ? -27.297 -23.125 -3.193 1 96.81 179 GLU A N 1
ATOM 1432 C CA . GLU A 1 179 ? -26.641 -23.203 -1.891 1 96.81 179 GLU A CA 1
ATOM 1433 C C . GLU A 1 179 ? -26 -24.578 -1.681 1 96.81 179 GLU A C 1
ATOM 1435 O O . GLU A 1 179 ? -24.984 -24.703 -1 1 96.81 179 GLU A O 1
ATOM 1440 N N . LEU A 1 180 ? -26.609 -25.547 -2.277 1 95.62 180 LEU A N 1
ATOM 1441 C CA . LEU A 1 180 ? -26 -26.875 -2.234 1 95.62 180 LEU A CA 1
ATOM 1442 C C . LEU A 1 180 ? -24.672 -26.891 -2.967 1 95.62 180 LEU A C 1
ATOM 1444 O O . LEU A 1 180 ? -23.703 -27.516 -2.498 1 95.62 180 LEU A O 1
ATOM 1448 N N . GLN A 1 181 ? -24.656 -26.25 -4.074 1 96.38 181 GLN A N 1
ATOM 1449 C CA . GLN A 1 181 ? -23.406 -26.141 -4.82 1 96.38 181 GLN A CA 1
ATOM 1450 C C . GLN A 1 181 ? -22.359 -25.359 -4.027 1 96.38 181 GLN A C 1
ATOM 1452 O O . GLN A 1 181 ? -21.172 -25.734 -4.012 1 96.38 181 GLN A O 1
ATOM 1457 N N . MET A 1 182 ? -22.75 -24.344 -3.365 1 97.75 182 MET A N 1
ATOM 1458 C CA . MET A 1 182 ? -21.859 -23.531 -2.541 1 97.75 182 MET A CA 1
ATOM 1459 C C . MET A 1 182 ? -21.281 -24.359 -1.396 1 97.75 182 MET A C 1
ATOM 1461 O O . MET A 1 182 ? -20.094 -24.266 -1.092 1 97.75 182 MET A O 1
ATOM 1465 N N . ASP A 1 183 ? -22.125 -25.109 -0.817 1 96.69 183 ASP A N 1
ATOM 1466 C CA . ASP A 1 183 ? -21.719 -25.906 0.345 1 96.69 183 ASP A CA 1
ATOM 1467 C C . ASP A 1 183 ? -20.625 -26.906 -0.024 1 96.69 183 ASP A C 1
ATOM 1469 O O . ASP A 1 183 ? -19.594 -27 0.664 1 96.69 183 ASP A O 1
ATOM 1473 N N . MET A 1 184 ? -20.781 -27.594 -1.063 1 95.5 184 MET A N 1
ATOM 1474 C CA . MET A 1 184 ? -19.812 -28.594 -1.504 1 95.5 184 MET A CA 1
ATOM 1475 C C . MET A 1 184 ? -18.484 -27.938 -1.852 1 95.5 184 MET A C 1
ATOM 1477 O O . MET A 1 184 ? -17.422 -28.391 -1.393 1 95.5 184 MET A O 1
ATOM 1481 N N . ALA A 1 185 ? -18.547 -26.922 -2.57 1 97.88 185 ALA A N 1
ATOM 1482 C CA . ALA A 1 185 ? -17.328 -26.234 -3.004 1 97.88 185 ALA A CA 1
ATOM 1483 C C . ALA A 1 185 ? -16.625 -25.562 -1.826 1 97.88 185 ALA A C 1
ATOM 1485 O O . ALA A 1 185 ? -15.406 -25.609 -1.72 1 97.88 185 ALA A O 1
ATOM 1486 N N . ALA A 1 186 ? -17.391 -25.047 -0.915 1 98.06 186 ALA A N 1
ATOM 1487 C CA . ALA A 1 186 ? -16.844 -24.281 0.21 1 98.06 186 ALA A CA 1
ATOM 1488 C C . ALA A 1 186 ? -16.047 -25.188 1.146 1 98.06 186 ALA A C 1
ATOM 1490 O O . ALA A 1 186 ? -15.023 -24.781 1.683 1 98.06 186 ALA A O 1
ATOM 1491 N N . THR A 1 187 ? -16.547 -26.344 1.328 1 96.12 187 THR A N 1
ATOM 1492 C CA . THR A 1 187 ? -15.867 -27.297 2.205 1 96.12 187 THR A CA 1
ATOM 1493 C C . THR A 1 187 ? -14.477 -27.625 1.679 1 96.12 187 THR A C 1
ATOM 1495 O O . THR A 1 187 ? -13.5 -27.609 2.436 1 96.12 187 THR A O 1
ATOM 1498 N N . TYR A 1 188 ? -14.438 -27.875 0.44 1 97.38 188 TYR A N 1
ATOM 1499 C CA . TYR A 1 188 ? -13.141 -28.188 -0.161 1 97.38 188 TYR A CA 1
ATOM 1500 C C . TYR A 1 188 ? -12.203 -26.984 -0.076 1 97.38 188 TYR A C 1
ATOM 1502 O O . TYR A 1 188 ? -11.031 -27.141 0.293 1 97.38 188 TYR A O 1
ATOM 1510 N N . LEU A 1 189 ? -12.688 -25.797 -0.378 1 98.31 189 LEU A N 1
ATOM 1511 C CA . LEU A 1 189 ? -11.883 -24.578 -0.355 1 98.31 189 LEU A CA 1
ATOM 1512 C C . LEU A 1 189 ? -11.328 -24.328 1.04 1 98.31 189 LEU A C 1
ATOM 1514 O O . LEU A 1 189 ? -10.125 -24.078 1.196 1 98.31 189 LEU A O 1
ATOM 1518 N N . HIS A 1 190 ? -12.172 -24.469 1.988 1 97.81 190 HIS A N 1
ATOM 1519 C CA . HIS A 1 190 ? -11.781 -24.234 3.373 1 97.81 190 HIS A CA 1
ATOM 1520 C C . HIS A 1 190 ? -10.672 -25.188 3.809 1 97.81 190 HIS A C 1
ATOM 1522 O O . HIS A 1 190 ? -9.664 -24.75 4.375 1 97.81 190 HIS A O 1
ATOM 1528 N N . ASN A 1 191 ? -10.859 -26.406 3.52 1 97.12 191 ASN A N 1
ATOM 1529 C CA . ASN A 1 191 ? -9.883 -27.406 3.926 1 97.12 191 ASN A CA 1
ATOM 1530 C C . ASN A 1 191 ? -8.539 -27.203 3.217 1 97.12 191 ASN A C 1
ATOM 1532 O O . ASN A 1 191 ? -7.484 -27.297 3.842 1 97.12 191 ASN A O 1
ATOM 1536 N N . ALA A 1 192 ? -8.617 -26.938 1.979 1 97.81 192 ALA A N 1
ATOM 1537 C CA . ALA A 1 192 ? -7.402 -26.734 1.193 1 97.81 192 ALA A CA 1
ATOM 1538 C C . ALA A 1 192 ? -6.641 -25.5 1.666 1 97.81 192 ALA A C 1
ATOM 1540 O O . ALA A 1 192 ? -5.418 -25.531 1.807 1 97.81 192 ALA A O 1
ATOM 1541 N N . ARG A 1 193 ? -7.359 -24.422 1.954 1 98.19 193 ARG A N 1
ATOM 1542 C CA . ARG A 1 193 ? -6.746 -23.188 2.42 1 98.19 193 ARG A CA 1
ATOM 1543 C C . ARG A 1 193 ? -6.113 -23.375 3.795 1 98.19 193 ARG A C 1
ATOM 1545 O O . ARG A 1 193 ? -4.992 -22.922 4.035 1 98.19 193 ARG A O 1
ATOM 1552 N N . SER A 1 194 ? -6.852 -24.047 4.594 1 97.38 194 SER A N 1
ATOM 1553 C CA . SER A 1 194 ? -6.352 -24.297 5.941 1 97.38 194 SER A CA 1
ATOM 1554 C C . SER A 1 194 ? -5.051 -25.094 5.902 1 97.38 194 SER A C 1
ATOM 1556 O O . SER A 1 194 ? -4.074 -24.734 6.562 1 97.38 194 SER A O 1
ATOM 1558 N N . ARG A 1 195 ? -5.027 -26.078 5.125 1 96.62 195 ARG A N 1
ATOM 1559 C CA . ARG A 1 195 ? -3.842 -26.922 4.992 1 96.62 195 ARG A CA 1
ATOM 1560 C C . ARG A 1 195 ? -2.684 -26.141 4.379 1 96.62 195 ARG A C 1
ATOM 1562 O O . ARG A 1 195 ? -1.54 -26.266 4.816 1 96.62 195 ARG A O 1
ATOM 1569 N N . TRP A 1 196 ? -2.988 -25.391 3.422 1 97 196 TRP A N 1
ATOM 1570 C CA . TRP A 1 196 ? -1.96 -24.609 2.736 1 97 196 TRP A CA 1
ATOM 1571 C C . TRP A 1 196 ? -1.301 -23.625 3.688 1 97 196 TRP A C 1
ATOM 1573 O O . TRP A 1 196 ? -0.072 -23.516 3.732 1 97 196 TRP A O 1
ATOM 1583 N N . VAL A 1 197 ? -2.078 -22.922 4.496 1 97.69 197 VAL A N 1
ATOM 1584 C CA . VAL A 1 197 ? -1.55 -21.906 5.418 1 97.69 197 VAL A CA 1
ATOM 1585 C C . VAL A 1 197 ? -0.665 -22.594 6.465 1 97.69 197 VAL A C 1
ATOM 1587 O O . VAL A 1 197 ? 0.411 -22.078 6.793 1 97.69 197 VAL A O 1
ATOM 1590 N N . GLU A 1 198 ? -1.108 -23.703 6.887 1 96.06 198 GLU A N 1
ATOM 1591 C CA . GLU A 1 198 ? -0.336 -24.453 7.879 1 96.06 198 GLU A CA 1
ATOM 1592 C C . GLU A 1 198 ? 1.019 -24.875 7.316 1 96.06 198 GLU A C 1
ATOM 1594 O O . GLU A 1 198 ? 2.055 -24.656 7.945 1 96.06 198 GLU A O 1
ATOM 1599 N N . THR A 1 199 ? 0.993 -25.406 6.172 1 95.62 199 THR A N 1
ATOM 1600 C CA . THR A 1 199 ? 2.213 -25.875 5.535 1 95.62 199 THR A CA 1
ATOM 1601 C C . THR A 1 199 ? 3.135 -24.719 5.188 1 95.62 199 THR A C 1
ATOM 1603 O O . THR A 1 199 ? 4.344 -24.781 5.41 1 95.62 199 THR A O 1
ATOM 1606 N N . LEU A 1 200 ? 2.584 -23.688 4.703 1 96.81 200 LEU A N 1
ATOM 1607 C CA . LEU A 1 200 ? 3.363 -22.547 4.238 1 96.81 200 LEU A CA 1
ATOM 1608 C C . LEU A 1 200 ? 4.035 -21.828 5.406 1 96.81 200 LEU A C 1
ATOM 1610 O O . LEU A 1 200 ? 5.137 -21.297 5.262 1 96.81 200 LEU A O 1
ATOM 1614 N N . THR A 1 201 ? 3.361 -21.797 6.566 1 96.44 201 THR A N 1
ATOM 1615 C CA . THR A 1 201 ? 3.848 -21.047 7.723 1 96.44 201 THR A CA 1
ATOM 1616 C C . THR A 1 201 ? 5.238 -21.516 8.125 1 96.44 201 THR A C 1
ATOM 1618 O O . THR A 1 201 ? 6.117 -20.703 8.422 1 96.44 201 THR A O 1
ATOM 1621 N N . GLU A 1 202 ? 5.457 -22.734 8.062 1 93.75 202 GLU A N 1
ATOM 1622 C CA . GLU A 1 202 ? 6.754 -23.297 8.43 1 93.75 202 GLU A CA 1
ATOM 1623 C C . GLU A 1 202 ? 7.836 -22.875 7.441 1 93.75 202 GLU A C 1
ATOM 1625 O O . GLU A 1 202 ? 8.922 -22.453 7.84 1 93.75 202 GLU A O 1
ATOM 1630 N N . ILE A 1 203 ? 7.559 -23.062 6.215 1 94.75 203 ILE A N 1
ATOM 1631 C CA . ILE A 1 203 ? 8.492 -22.688 5.156 1 94.75 203 ILE A CA 1
ATOM 1632 C C . ILE A 1 203 ? 8.75 -21.188 5.199 1 94.75 203 ILE A C 1
ATOM 1634 O O . ILE A 1 203 ? 9.898 -20.75 5.094 1 94.75 203 ILE A O 1
ATOM 1638 N N . PHE A 1 204 ? 7.746 -20.484 5.43 1 95.88 204 PHE A N 1
ATOM 1639 C CA . PHE A 1 204 ? 7.773 -19.031 5.488 1 95.88 204 PHE A CA 1
ATOM 1640 C C . PHE A 1 204 ? 8.703 -18.547 6.598 1 95.88 204 PHE A C 1
ATOM 1642 O O . PHE A 1 204 ? 9.531 -17.672 6.379 1 95.88 204 PHE A O 1
ATOM 1649 N N . ASN A 1 205 ? 8.578 -19.125 7.707 1 93.94 205 ASN A N 1
ATOM 1650 C CA . ASN A 1 205 ? 9.414 -18.766 8.844 1 93.94 205 ASN A CA 1
ATOM 1651 C C . ASN A 1 205 ? 10.891 -18.969 8.539 1 93.94 205 ASN A C 1
ATOM 1653 O O . ASN A 1 205 ? 11.734 -18.141 8.906 1 93.94 205 ASN A O 1
ATOM 1657 N N . THR A 1 206 ? 11.195 -19.984 7.902 1 93.25 206 THR A N 1
ATOM 1658 C CA . THR A 1 206 ? 12.578 -20.297 7.543 1 93.25 206 THR A CA 1
ATOM 1659 C C . THR A 1 206 ? 13.156 -19.219 6.621 1 93.25 206 THR A C 1
ATOM 1661 O O . THR A 1 206 ? 14.266 -18.734 6.848 1 93.25 206 THR A O 1
ATOM 1664 N N . PHE A 1 207 ? 12.383 -18.891 5.633 1 94.56 207 PHE A N 1
ATOM 1665 C CA . PHE A 1 207 ? 12.852 -17.875 4.691 1 94.56 207 PHE A CA 1
ATOM 1666 C C . PHE A 1 207 ? 12.961 -16.516 5.371 1 94.56 207 PHE A C 1
ATOM 1668 O O . PHE A 1 207 ? 13.906 -15.758 5.113 1 94.56 207 PHE A O 1
ATOM 1675 N N . TYR A 1 208 ? 12.008 -16.219 6.227 1 96.44 208 TYR A N 1
ATOM 1676 C CA . TYR A 1 208 ? 12.055 -14.938 6.922 1 96.44 208 TYR A CA 1
ATOM 1677 C C . TYR A 1 208 ? 13.305 -14.836 7.785 1 96.44 208 TYR A C 1
ATOM 1679 O O . TYR A 1 208 ? 14.008 -13.82 7.758 1 96.44 208 TYR A O 1
ATOM 1687 N N . HIS A 1 209 ? 13.648 -15.867 8.453 1 94.62 209 HIS A N 1
ATOM 1688 C CA . HIS A 1 209 ? 14.82 -15.891 9.312 1 94.62 209 HIS A CA 1
ATOM 1689 C C . HIS A 1 209 ? 16.109 -15.805 8.5 1 94.62 209 HIS A C 1
ATOM 1691 O O . HIS A 1 209 ? 17.078 -15.188 8.93 1 94.62 209 HIS A O 1
ATOM 1697 N N . ALA A 1 210 ? 16.062 -16.375 7.414 1 94 210 ALA A N 1
ATOM 1698 C CA . ALA A 1 210 ? 17.234 -16.344 6.547 1 94 210 ALA A CA 1
ATOM 1699 C C . ALA A 1 210 ? 17.547 -14.914 6.094 1 94 210 ALA A C 1
ATOM 1701 O O . ALA A 1 210 ? 18.719 -14.555 5.902 1 94 210 ALA A O 1
ATOM 1702 N N . ILE A 1 211 ? 16.516 -14.117 5.949 1 94.19 211 ILE A N 1
ATOM 1703 C CA . ILE A 1 211 ? 16.703 -12.758 5.441 1 94.19 211 ILE A CA 1
ATOM 1704 C C . ILE A 1 211 ? 16.859 -11.789 6.609 1 94.19 211 ILE A C 1
ATOM 1706 O O . ILE A 1 211 ? 17.797 -10.984 6.621 1 94.19 211 ILE A O 1
ATOM 1710 N N . ALA A 1 212 ? 15.953 -11.844 7.582 1 92.25 212 ALA A N 1
ATOM 1711 C CA . ALA A 1 212 ? 15.875 -10.859 8.656 1 92.25 212 ALA A CA 1
ATOM 1712 C C . ALA A 1 212 ? 16.844 -11.203 9.789 1 92.25 212 ALA A C 1
ATOM 1714 O O . ALA A 1 212 ? 17.188 -10.336 10.602 1 92.25 212 ALA A O 1
ATOM 1715 N N . GLY A 1 213 ? 17.312 -12.375 9.852 1 87.62 213 GLY A N 1
ATOM 1716 C CA . GLY A 1 213 ? 18.078 -12.828 11 1 87.62 213 GLY A CA 1
ATOM 1717 C C . GLY A 1 213 ? 17.203 -13.391 12.117 1 87.62 213 GLY A C 1
ATOM 1718 O O . GLY A 1 213 ? 15.992 -13.539 11.945 1 87.62 213 GLY A O 1
ATOM 1719 N N . GLU A 1 214 ? 18.047 -13.633 13.211 1 80.69 214 GLU A N 1
ATOM 1720 C CA . GLU A 1 214 ? 17.359 -14.242 14.344 1 80.69 214 GLU A CA 1
ATOM 1721 C C . GLU A 1 214 ? 16.781 -13.18 15.273 1 80.69 214 GLU A C 1
ATOM 1723 O O . GLU A 1 214 ? 17.266 -12.047 15.305 1 80.69 214 GLU A O 1
ATOM 1728 N N . GLY A 1 215 ? 15.5 -13.312 15.719 1 79.19 215 GLY A N 1
ATOM 1729 C CA . GLY A 1 215 ? 14.977 -12.383 16.703 1 79.19 215 GLY A CA 1
ATOM 1730 C C . GLY A 1 215 ? 13.5 -12.078 16.516 1 79.19 215 GLY A C 1
ATOM 1731 O O . GLY A 1 215 ? 12.836 -11.578 17.422 1 79.19 215 GLY A O 1
ATOM 1732 N N . GLU A 1 216 ? 13.203 -12.227 15.32 1 85.06 216 GLU A N 1
ATOM 1733 C CA . GLU A 1 216 ? 11.805 -11.961 15.016 1 85.06 216 GLU A CA 1
ATOM 1734 C C . GLU A 1 216 ? 11.07 -13.234 14.602 1 85.06 216 GLU A C 1
ATOM 1736 O O . GLU A 1 216 ? 11.648 -14.086 13.914 1 85.06 216 GLU A O 1
ATOM 1741 N N . ASN A 1 217 ? 9.859 -13.336 15.094 1 88.94 217 ASN A N 1
ATOM 1742 C CA . ASN A 1 217 ? 9.047 -14.477 14.68 1 88.94 217 ASN A CA 1
ATOM 1743 C C . ASN A 1 217 ? 7.828 -14.031 13.867 1 88.94 217 ASN A C 1
ATOM 1745 O O . ASN A 1 217 ? 7.129 -13.094 14.258 1 88.94 217 ASN A O 1
ATOM 1749 N N . VAL A 1 218 ? 7.672 -14.758 12.742 1 93.94 218 VAL A N 1
ATOM 1750 C CA . VAL A 1 218 ? 6.543 -14.391 11.891 1 93.94 218 VAL A CA 1
ATOM 1751 C C . VAL A 1 218 ? 5.582 -15.57 11.766 1 93.94 218 VAL A C 1
ATOM 1753 O O . VAL A 1 218 ? 6 -16.719 11.828 1 93.94 218 VAL A O 1
ATOM 1756 N N . THR A 1 219 ? 4.301 -15.234 11.703 1 94.44 219 THR A N 1
ATOM 1757 C CA . THR A 1 219 ? 3.291 -16.281 11.602 1 94.44 219 THR A CA 1
ATOM 1758 C C . THR A 1 219 ? 2.145 -15.852 10.695 1 94.44 219 THR A C 1
ATOM 1760 O O . THR A 1 219 ? 1.896 -14.648 10.531 1 94.44 219 THR A O 1
ATOM 1763 N N . LEU A 1 220 ? 1.523 -16.859 10.055 1 96.94 220 LEU A N 1
ATOM 1764 C CA . LEU A 1 220 ? 0.278 -16.719 9.312 1 96.94 220 LEU A CA 1
ATOM 1765 C C . LEU A 1 220 ? -0.848 -17.5 9.977 1 96.94 220 LEU A C 1
ATOM 1767 O O . LEU A 1 220 ? -0.644 -18.641 10.414 1 96.94 220 LEU A O 1
ATOM 1771 N N . ARG A 1 221 ? -2.008 -16.875 10.062 1 96.75 221 ARG A N 1
ATOM 1772 C CA . ARG A 1 221 ? -3.174 -17.562 10.617 1 96.75 221 ARG A CA 1
ATOM 1773 C C . ARG A 1 221 ? -4.371 -17.438 9.68 1 96.75 221 ARG A C 1
ATOM 1775 O O . ARG A 1 221 ? -4.793 -16.328 9.344 1 96.75 221 ARG A O 1
ATOM 1782 N N . TYR A 1 222 ? -4.895 -18.578 9.344 1 97.5 222 TYR A N 1
ATOM 1783 C CA . TYR A 1 222 ? -6.074 -18.625 8.484 1 97.5 222 TYR A CA 1
ATOM 1784 C C . TYR A 1 222 ? -7.332 -18.266 9.266 1 97.5 222 TYR A C 1
ATOM 1786 O O . TYR A 1 222 ? -7.59 -18.828 10.328 1 97.5 222 TYR A O 1
ATOM 1794 N N . ILE A 1 223 ? -8.125 -17.312 8.742 1 97.25 223 ILE A N 1
ATOM 1795 C CA . ILE A 1 223 ? -9.375 -16.875 9.352 1 97.25 223 ILE A CA 1
ATOM 1796 C C . ILE A 1 223 ? -10.547 -17.219 8.438 1 97.25 223 ILE A C 1
ATOM 1798 O O . ILE A 1 223 ? -10.609 -16.75 7.293 1 97.25 223 ILE A O 1
ATOM 1802 N N . SER A 1 224 ? -11.453 -17.953 8.93 1 97 224 SER A N 1
ATOM 1803 C CA . SER A 1 224 ? -12.625 -18.359 8.164 1 97 224 SER A CA 1
ATOM 1804 C C . SER A 1 224 ? -13.828 -18.594 9.07 1 97 224 SER A C 1
ATOM 1806 O O . SER A 1 224 ? -13.68 -19.094 10.188 1 97 224 SER A O 1
ATOM 1808 N N . THR A 1 225 ? -14.961 -18.234 8.578 1 94.12 225 THR A N 1
ATOM 1809 C CA . THR A 1 225 ? -16.188 -18.516 9.312 1 94.12 225 THR A CA 1
ATOM 1810 C C . THR A 1 225 ? -16.438 -20.016 9.375 1 94.12 225 THR A C 1
ATOM 1812 O O . THR A 1 225 ? -17.219 -20.484 10.211 1 94.12 225 THR A O 1
ATOM 1815 N N . LEU A 1 226 ? -15.883 -20.734 8.539 1 95.31 226 LEU A N 1
ATOM 1816 C CA . LEU A 1 226 ? -16.094 -22.188 8.461 1 95.31 226 LEU A CA 1
ATOM 1817 C C . LEU A 1 226 ? -15.141 -22.906 9.414 1 95.31 226 LEU A C 1
ATOM 1819 O O . LEU A 1 226 ? -15.234 -24.141 9.57 1 95.31 226 LEU A O 1
ATOM 1823 N N . SER A 1 227 ? -14.289 -22.172 10.047 1 93.31 227 SER A N 1
ATOM 1824 C CA . SER A 1 227 ? -13.297 -22.797 10.906 1 93.31 227 SER A CA 1
ATOM 1825 C C . SER A 1 227 ? -13.922 -23.297 12.211 1 93.31 227 SER A C 1
ATOM 1827 O O . SER A 1 227 ? -13.336 -24.109 12.914 1 93.31 227 SER A O 1
ATOM 1829 N N . SER A 1 228 ? -15.07 -22.781 12.5 1 89.88 228 SER A N 1
ATOM 1830 C CA . SER A 1 228 ? -15.734 -23.234 13.711 1 89.88 228 SER A CA 1
ATOM 1831 C C . SER A 1 228 ? -16.188 -24.688 13.586 1 89.88 228 SER A C 1
ATOM 1833 O O . SER A 1 228 ? -16.75 -25.078 12.562 1 89.88 228 SER A O 1
ATOM 1835 N N . PRO A 1 229 ? -15.938 -25.422 14.664 1 86.25 229 PRO A N 1
ATOM 1836 C CA . PRO A 1 229 ? -16.297 -26.844 14.594 1 86.25 229 PRO A CA 1
ATOM 1837 C C . PRO A 1 229 ? -17.781 -27.047 14.312 1 86.25 229 PRO A C 1
ATOM 1839 O O . PRO A 1 229 ? -18.625 -26.375 14.898 1 86.25 229 PRO A O 1
ATOM 1842 N N . GLY A 1 230 ? -18.125 -27.922 13.469 1 84.62 230 GLY A N 1
ATOM 1843 C CA . GLY A 1 230 ? -19.5 -28.297 13.18 1 84.62 230 GLY A CA 1
ATOM 1844 C C . GLY A 1 230 ? -20.203 -27.328 12.25 1 84.62 230 GLY A C 1
ATOM 1845 O O . GLY A 1 230 ? -21.375 -27.5 11.93 1 84.62 230 GLY A O 1
ATOM 1846 N N . THR A 1 231 ? -19.469 -26.391 11.781 1 89.62 231 THR A N 1
ATOM 1847 C CA . THR A 1 231 ? -20.078 -25.391 10.93 1 89.62 231 THR A CA 1
ATOM 1848 C C . THR A 1 231 ? -20.016 -25.812 9.461 1 89.62 231 THR A C 1
ATOM 1850 O O . THR A 1 231 ? -18.984 -26.328 9.008 1 89.62 231 THR A O 1
ATOM 1853 N N . SER A 1 232 ? -21.172 -25.688 8.805 1 93.06 232 SER A N 1
ATOM 1854 C CA . SER A 1 232 ? -21.234 -25.906 7.363 1 93.06 232 SER A CA 1
ATOM 1855 C C . SER A 1 232 ? -21.688 -24.641 6.637 1 93.06 232 SER A C 1
ATOM 1857 O O . SER A 1 232 ? -22.188 -23.703 7.262 1 93.06 232 SER A O 1
ATOM 1859 N N . MET A 1 233 ? -21.391 -24.625 5.367 1 95.06 233 MET A N 1
ATOM 1860 C CA . MET A 1 233 ? -21.812 -23.469 4.574 1 95.06 233 MET A CA 1
ATOM 1861 C C . MET A 1 233 ? -23.328 -23.297 4.633 1 95.06 233 MET A C 1
ATOM 1863 O O . MET A 1 233 ? -23.828 -22.172 4.695 1 95.06 233 MET A O 1
ATOM 1867 N N . THR A 1 234 ? -24 -24.438 4.621 1 93.81 234 THR A N 1
ATOM 1868 C CA . THR A 1 234 ? -25.453 -24.406 4.668 1 93.81 234 THR A CA 1
ATOM 1869 C C . THR A 1 234 ? -25.938 -23.75 5.957 1 93.81 234 THR A C 1
ATOM 1871 O O . THR A 1 234 ? -26.812 -22.891 5.93 1 93.81 234 THR A O 1
ATOM 1874 N N . SER A 1 235 ? -25.375 -24.125 7.023 1 94.12 235 SER A N 1
ATOM 1875 C CA . SER A 1 235 ? -25.781 -23.547 8.305 1 94.12 235 SER A CA 1
ATOM 1876 C C . SER A 1 235 ? -25.453 -22.062 8.375 1 94.12 235 SER A C 1
ATOM 1878 O O . SER A 1 235 ? -26.219 -21.281 8.938 1 94.12 235 SER A O 1
ATOM 1880 N N . LEU A 1 236 ? -24.344 -21.703 7.836 1 95.69 236 LEU A N 1
ATOM 1881 C CA . LEU A 1 236 ? -23.953 -20.297 7.805 1 95.69 236 LEU A CA 1
ATOM 1882 C C . LEU A 1 236 ? -24.922 -19.469 6.977 1 95.69 236 LEU A C 1
ATOM 1884 O O . LEU A 1 236 ? -25.344 -18.391 7.398 1 95.69 236 LEU A O 1
ATOM 1888 N N . LEU A 1 237 ? -25.312 -20.016 5.855 1 95.94 237 LEU A N 1
ATOM 1889 C CA . LEU A 1 237 ? -26.203 -19.312 4.957 1 95.94 237 LEU A CA 1
ATOM 1890 C C . LEU A 1 237 ? -27.594 -19.156 5.586 1 95.94 237 LEU A C 1
ATOM 1892 O O . LEU A 1 237 ? -28.234 -18.125 5.434 1 95.94 237 LEU A O 1
ATOM 1896 N N . ASP A 1 238 ? -27.984 -20.141 6.262 1 93.69 238 ASP A N 1
ATOM 1897 C CA . ASP A 1 238 ? -29.266 -20.094 6.945 1 93.69 238 ASP A CA 1
ATOM 1898 C C . ASP A 1 238 ? -29.281 -19 8.016 1 93.69 238 ASP A C 1
ATOM 1900 O O . ASP A 1 238 ? -30.25 -18.234 8.109 1 93.69 238 ASP A O 1
ATOM 1904 N N . SER A 1 239 ? -28.266 -18.922 8.703 1 93.62 239 SER A N 1
ATOM 1905 C CA . SER A 1 239 ? -28.172 -17.953 9.797 1 93.62 239 SER A CA 1
ATOM 1906 C C . SER A 1 239 ? -28.062 -16.531 9.266 1 93.62 239 SER A C 1
ATOM 1908 O O . SER A 1 239 ? -28.531 -15.586 9.914 1 93.62 239 SER A O 1
ATOM 1910 N N . ALA A 1 240 ? -27.5 -16.406 8.102 1 94.31 240 ALA A N 1
ATOM 1911 C CA . ALA A 1 240 ? -27.25 -15.078 7.559 1 94.31 240 ALA A CA 1
ATOM 1912 C C . ALA A 1 240 ? -28.359 -14.641 6.605 1 94.31 240 ALA A C 1
ATOM 1914 O O . ALA A 1 240 ? -28.328 -13.531 6.074 1 94.31 240 ALA A O 1
ATOM 1915 N N . ARG A 1 241 ? -29.312 -15.484 6.418 1 92.31 241 ARG A N 1
ATOM 1916 C CA . ARG A 1 241 ? -30.312 -15.312 5.363 1 92.31 241 ARG A CA 1
ATOM 1917 C C . ARG A 1 241 ? -30.984 -13.945 5.469 1 92.31 241 ARG A C 1
ATOM 1919 O O . ARG A 1 241 ? -31.016 -13.188 4.492 1 92.31 241 ARG A O 1
ATOM 1926 N N . ARG A 1 242 ? -31.547 -13.633 6.582 1 86.75 242 ARG A N 1
ATOM 1927 C CA . ARG A 1 242 ? -32.281 -12.375 6.762 1 86.75 242 ARG A CA 1
ATOM 1928 C C . ARG A 1 242 ? -31.359 -11.18 6.5 1 86.75 242 ARG A C 1
ATOM 1930 O O . ARG A 1 242 ? -31.734 -10.25 5.785 1 86.75 242 ARG A O 1
ATOM 1937 N N . HIS A 1 243 ? -30.234 -11.273 7.066 1 87.44 243 HIS A N 1
ATOM 1938 C CA . HIS A 1 243 ? -29.25 -10.211 6.867 1 87.44 243 HIS A CA 1
ATOM 1939 C C . HIS A 1 243 ? -28.906 -10.055 5.391 1 87.44 243 HIS A C 1
ATOM 1941 O O . HIS A 1 243 ? -28.875 -8.945 4.867 1 87.44 243 HIS A O 1
ATOM 1947 N N . ASP A 1 244 ? -28.594 -11.133 4.691 1 93.19 244 ASP A N 1
ATOM 1948 C CA . ASP A 1 244 ? -28.188 -11.133 3.293 1 93.19 244 ASP A CA 1
ATOM 1949 C C . ASP A 1 244 ? -29.281 -10.562 2.396 1 93.19 244 ASP A C 1
ATOM 1951 O O . ASP A 1 244 ? -29 -9.867 1.419 1 93.19 244 ASP A O 1
ATOM 1955 N N . GLU A 1 245 ? -30.453 -10.781 2.756 1 89.56 245 GLU A N 1
ATOM 1956 C CA . GLU A 1 245 ? -31.594 -10.273 1.993 1 89.56 245 GLU A CA 1
ATOM 1957 C C . GLU A 1 245 ? -31.672 -8.75 2.07 1 89.56 245 GLU A C 1
ATOM 1959 O O . GLU A 1 245 ? -32.031 -8.094 1.093 1 89.56 245 GLU A O 1
ATOM 1964 N N . ILE A 1 246 ? -31.281 -8.328 3.166 1 83.62 246 ILE A N 1
ATOM 1965 C CA . ILE A 1 246 ? -31.359 -6.887 3.396 1 83.62 246 ILE A CA 1
ATOM 1966 C C . ILE A 1 246 ? -30.234 -6.176 2.645 1 83.62 246 ILE A C 1
ATOM 1968 O O . ILE A 1 246 ? -30.484 -5.18 1.957 1 83.62 246 ILE A O 1
ATOM 1972 N N . VAL A 1 247 ? -29.094 -6.695 2.73 1 87.12 247 VAL A N 1
ATOM 1973 C CA . VAL A 1 247 ? -27.938 -6.004 2.168 1 87.12 247 VAL A CA 1
ATOM 1974 C C . VAL A 1 247 ? -27.812 -6.336 0.682 1 87.12 247 VAL A C 1
ATOM 1976 O O . VAL A 1 247 ? -27.094 -5.648 -0.054 1 87.12 247 VAL A O 1
ATOM 1979 N N . GLY A 1 248 ? -28.375 -7.438 0.298 1 91.31 248 GLY A N 1
ATOM 1980 C CA . GLY A 1 248 ? -28.422 -7.77 -1.117 1 91.31 248 GLY A CA 1
ATOM 1981 C C . GLY A 1 248 ? -27.219 -8.562 -1.587 1 91.31 248 GLY A C 1
ATOM 1982 O O . GLY A 1 248 ? -26.953 -8.641 -2.787 1 91.31 248 GLY A O 1
ATOM 1983 N N . HIS A 1 249 ? -26.406 -9.117 -0.666 1 95.69 249 HIS A N 1
ATOM 1984 C CA . HIS A 1 249 ? -25.281 -9.961 -1.027 1 95.69 249 HIS A CA 1
ATOM 1985 C C . HIS A 1 249 ? -24.953 -10.953 0.086 1 95.69 249 HIS A C 1
ATOM 1987 O O . HIS A 1 249 ? -25.391 -10.773 1.227 1 95.69 249 HIS A O 1
ATOM 1993 N N . THR A 1 250 ? -24.25 -12.023 -0.298 1 96.44 250 THR A N 1
ATOM 1994 C CA . THR A 1 250 ? -23.844 -13.055 0.655 1 96.44 250 THR A CA 1
ATOM 1995 C C . THR A 1 250 ? -22.734 -12.539 1.568 1 96.44 250 THR A C 1
ATOM 1997 O O . THR A 1 250 ? -21.688 -12.125 1.094 1 96.44 250 THR A O 1
ATOM 2000 N N . SER A 1 251 ? -22.953 -12.711 2.863 1 95.06 251 SER A N 1
ATOM 2001 C CA . SER A 1 251 ? -22.047 -12.047 3.793 1 95.06 251 SER A CA 1
ATOM 2002 C C . SER A 1 251 ? -21.109 -13.047 4.461 1 95.06 251 SER A C 1
ATOM 2004 O O . SER A 1 251 ? -20.188 -12.656 5.191 1 95.06 251 SER A O 1
ATOM 2006 N N . VAL A 1 252 ? -21.281 -14.32 4.172 1 96.12 252 VAL A N 1
ATOM 2007 C CA . VAL A 1 252 ? -20.469 -15.328 4.848 1 96.12 252 VAL A CA 1
ATOM 2008 C C . VAL A 1 252 ? -19.969 -16.359 3.836 1 96.12 252 VAL A C 1
ATOM 2010 O O . VAL A 1 252 ? -20.641 -16.625 2.83 1 96.12 252 VAL A O 1
ATOM 2013 N N . GLY A 1 253 ? -18.828 -16.922 4.211 1 96.81 253 GLY A N 1
ATOM 2014 C CA . GLY A 1 253 ? -18.281 -17.953 3.352 1 96.81 253 GLY A CA 1
ATOM 2015 C C . GLY A 1 253 ? -16.828 -17.703 2.953 1 96.81 253 GLY A C 1
ATOM 2016 O O . GLY A 1 253 ? -16.25 -16.688 3.346 1 96.81 253 GLY A O 1
ATOM 2017 N N . PRO A 1 254 ? -16.281 -18.578 2.154 1 97.56 254 PRO A N 1
ATOM 2018 C CA . PRO A 1 254 ? -14.852 -18.516 1.817 1 97.56 254 PRO A CA 1
ATOM 2019 C C . PRO A 1 254 ? -14.477 -17.234 1.063 1 97.56 254 PRO A C 1
ATOM 2021 O O . PRO A 1 254 ? -13.312 -16.828 1.081 1 97.56 254 PRO A O 1
ATOM 2024 N N . HIS A 1 255 ? -15.469 -16.641 0.404 1 97.69 255 HIS A N 1
ATOM 2025 C CA . HIS A 1 255 ? -15.195 -15.406 -0.318 1 97.69 255 HIS A CA 1
ATOM 2026 C C . HIS A 1 255 ? -14.961 -14.25 0.645 1 97.69 255 HIS A C 1
ATOM 2028 O O . HIS A 1 255 ? -14.648 -13.133 0.217 1 97.69 255 HIS A O 1
ATOM 2034 N N . ARG A 1 256 ? -15.023 -14.555 1.964 1 96.69 256 ARG A N 1
ATOM 2035 C CA . ARG A 1 256 ? -14.758 -13.555 2.994 1 96.69 256 ARG A CA 1
ATOM 2036 C C . ARG A 1 256 ? -13.602 -13.984 3.887 1 96.69 256 ARG A C 1
ATOM 2038 O O . ARG A 1 256 ? -13.297 -13.312 4.875 1 96.69 256 ARG A O 1
ATOM 2045 N N . ASP A 1 257 ? -13 -15.055 3.59 1 97.5 257 ASP A N 1
ATOM 2046 C CA . ASP A 1 257 ? -11.883 -15.547 4.387 1 97.5 257 ASP A CA 1
ATOM 2047 C C . ASP A 1 257 ? -10.695 -14.586 4.328 1 97.5 257 ASP A C 1
ATOM 2049 O O . ASP A 1 257 ? -10.664 -13.68 3.486 1 97.5 257 ASP A O 1
ATOM 2053 N N . ASP A 1 258 ? -9.734 -14.828 5.309 1 97.38 258 ASP A N 1
ATOM 2054 C CA . ASP A 1 258 ? -8.578 -13.938 5.391 1 97.38 258 ASP A CA 1
ATOM 2055 C C . ASP A 1 258 ? -7.371 -14.656 5.996 1 97.38 258 ASP A C 1
ATOM 2057 O O . ASP A 1 258 ? -7.469 -15.828 6.383 1 97.38 258 ASP A O 1
ATOM 2061 N N . ILE A 1 259 ? -6.262 -14.008 5.883 1 97.62 259 ILE A N 1
ATOM 2062 C CA . ILE A 1 259 ? -5.051 -14.453 6.562 1 97.62 259 ILE A CA 1
ATOM 2063 C C . ILE A 1 259 ? -4.559 -13.359 7.512 1 97.62 259 ILE A C 1
ATOM 2065 O O . ILE A 1 259 ? -4.348 -12.219 7.094 1 97.62 259 ILE A O 1
ATOM 2069 N N . GLU A 1 260 ? -4.438 -13.711 8.742 1 96.75 260 GLU A N 1
ATOM 2070 C CA . GLU A 1 260 ? -3.805 -12.805 9.688 1 96.75 260 GLU A CA 1
ATOM 2071 C C . GLU A 1 260 ? -2.283 -12.914 9.633 1 96.75 260 GLU A C 1
ATOM 2073 O O . GLU A 1 260 ? -1.73 -14 9.805 1 96.75 260 GLU A O 1
ATOM 2078 N N . MET A 1 261 ? -1.632 -11.828 9.398 1 96.88 261 MET A N 1
ATOM 2079 C CA . MET A 1 261 ? -0.177 -11.773 9.281 1 96.88 261 MET A CA 1
ATOM 2080 C C . MET A 1 261 ? 0.443 -11.133 10.523 1 96.88 261 MET A C 1
ATOM 2082 O O . MET A 1 261 ? 0.191 -9.961 10.812 1 96.88 261 MET A O 1
ATOM 2086 N N . LEU A 1 262 ? 1.35 -11.875 11.18 1 95.38 262 LEU A N 1
ATOM 2087 C CA . LEU A 1 262 ? 1.821 -11.422 12.484 1 95.38 262 LEU A CA 1
ATOM 2088 C C . LEU A 1 262 ? 3.346 -11.414 12.531 1 95.38 262 LEU A C 1
ATOM 2090 O O . LEU A 1 262 ? 4 -12.227 11.875 1 95.38 262 LEU A O 1
ATOM 2094 N N . ILE A 1 263 ? 3.84 -10.516 13.219 1 92.06 263 ILE A N 1
ATOM 2095 C CA . ILE A 1 263 ? 5.238 -10.469 13.633 1 92.06 263 ILE A CA 1
ATOM 2096 C C . ILE A 1 263 ? 5.324 -10.359 15.156 1 92.06 263 ILE A C 1
ATOM 2098 O O . ILE A 1 263 ? 4.82 -9.398 15.742 1 92.06 263 ILE A O 1
ATOM 2102 N N . ASP A 1 264 ? 5.906 -11.305 15.797 1 87.19 264 ASP A N 1
ATOM 2103 C CA . ASP A 1 264 ? 5.961 -11.398 17.25 1 87.19 264 ASP A CA 1
ATOM 2104 C C . ASP A 1 264 ? 4.574 -11.211 17.859 1 87.19 264 ASP A C 1
ATOM 2106 O O . ASP A 1 264 ? 4.395 -10.391 18.766 1 87.19 264 ASP A O 1
ATOM 2110 N N . ASP A 1 265 ? 3.609 -11.781 17.219 1 86.06 265 ASP A N 1
ATOM 2111 C CA . ASP A 1 265 ? 2.229 -11.867 17.688 1 86.06 265 ASP A CA 1
ATOM 2112 C C . ASP A 1 265 ? 1.515 -10.523 17.562 1 86.06 265 ASP A C 1
ATOM 2114 O O . ASP A 1 265 ? 0.484 -10.297 18.188 1 86.06 265 ASP A O 1
ATOM 2118 N N . MET A 1 266 ? 2.092 -9.562 16.859 1 86.75 266 MET A N 1
ATOM 2119 C CA . MET A 1 266 ? 1.448 -8.297 16.531 1 86.75 266 MET A CA 1
ATOM 2120 C C . MET A 1 266 ? 1.133 -8.211 15.039 1 86.75 266 MET A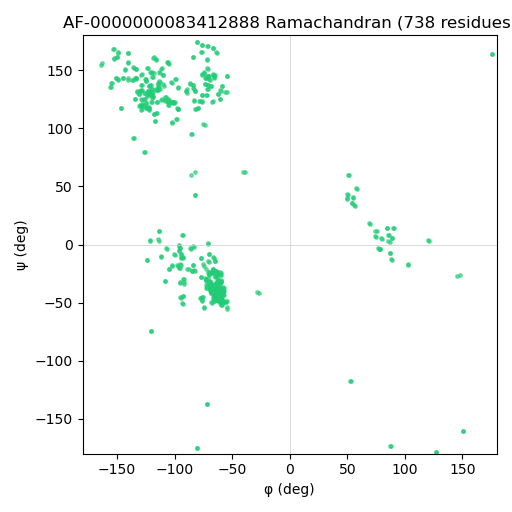 C 1
ATOM 2122 O O . MET A 1 266 ? 1.879 -8.734 14.211 1 86.75 266 MET A O 1
ATOM 2126 N N . PRO A 1 267 ? 0.051 -7.562 14.742 1 90.94 267 PRO A N 1
ATOM 2127 C CA . PRO A 1 267 ? -0.259 -7.414 13.312 1 90.94 267 PRO A CA 1
ATOM 2128 C C . PRO A 1 267 ? 0.828 -6.66 12.547 1 90.94 267 PRO A C 1
ATOM 2130 O O . PRO A 1 267 ? 1.174 -5.535 12.914 1 90.94 267 PRO A O 1
ATOM 2133 N N . MET A 1 268 ? 1.313 -7.27 11.516 1 92.19 268 MET A N 1
ATOM 2134 C CA . MET A 1 268 ? 2.377 -6.695 10.695 1 92.19 268 MET A CA 1
ATOM 2135 C C . MET A 1 268 ? 1.966 -5.332 10.148 1 92.19 268 MET A C 1
ATOM 2137 O O . MET A 1 268 ? 2.789 -4.418 10.062 1 92.19 268 MET A O 1
ATOM 2141 N N . ARG A 1 269 ? 0.73 -5.133 9.773 1 88 269 ARG A N 1
ATOM 2142 C CA . ARG A 1 269 ? 0.218 -3.906 9.172 1 88 269 ARG A CA 1
ATOM 2143 C C . ARG A 1 269 ? 0.407 -2.719 10.109 1 88 269 ARG A C 1
ATOM 2145 O O . ARG A 1 269 ? 0.541 -1.58 9.656 1 88 269 ARG A O 1
ATOM 2152 N N . ARG A 1 270 ? 0.507 -2.908 11.367 1 81.94 270 ARG A N 1
ATOM 2153 C CA . ARG A 1 270 ? 0.586 -1.84 12.352 1 81.94 270 ARG A CA 1
ATOM 2154 C C . ARG A 1 270 ? 1.991 -1.737 12.938 1 81.94 270 ARG A C 1
ATOM 2156 O O . ARG A 1 270 ? 2.496 -0.636 13.164 1 81.94 270 ARG A O 1
ATOM 2163 N N . ALA A 1 271 ? 2.621 -2.861 13.008 1 81.81 271 ALA A N 1
ATOM 2164 C CA . ALA A 1 271 ? 3.834 -2.912 13.82 1 81.81 271 ALA A CA 1
ATOM 2165 C C . ALA A 1 271 ? 5.082 -2.93 12.938 1 81.81 271 ALA A C 1
ATOM 2167 O O . ALA A 1 271 ? 6.176 -2.602 13.398 1 81.81 271 ALA A O 1
ATOM 2168 N N . GLY A 1 272 ? 4.918 -3.318 11.734 1 86.19 272 GLY A N 1
ATOM 2169 C CA . GLY A 1 272 ? 6.09 -3.58 10.914 1 86.19 272 GLY A CA 1
ATOM 2170 C C . GLY A 1 272 ? 6.684 -2.324 10.305 1 86.19 272 GLY A C 1
ATOM 2171 O O . GLY A 1 272 ? 5.953 -1.482 9.773 1 86.19 272 GLY A O 1
ATOM 2172 N N . SER A 1 273 ? 7.977 -2.232 10.453 1 86.5 273 SER A N 1
ATOM 2173 C CA . SER A 1 273 ? 8.68 -1.211 9.68 1 86.5 273 SER A CA 1
ATOM 2174 C C . SER A 1 273 ? 8.625 -1.508 8.188 1 86.5 273 SER A C 1
ATOM 2176 O O . SER A 1 273 ? 8.234 -2.604 7.781 1 86.5 273 SER A O 1
ATOM 2178 N N . GLN A 1 274 ? 9.016 -0.566 7.391 1 85.44 274 GLN A N 1
ATOM 2179 C CA . GLN A 1 274 ? 9.016 -0.742 5.945 1 85.44 274 GLN A CA 1
ATOM 2180 C C . GLN A 1 274 ? 9.906 -1.911 5.535 1 85.44 274 GLN A C 1
ATOM 2182 O O . GLN A 1 274 ? 9.516 -2.738 4.711 1 85.44 274 GLN A O 1
ATOM 2187 N N . GLY A 1 275 ? 11.094 -1.92 6.094 1 89.25 275 GLY A N 1
ATOM 2188 C CA . GLY A 1 275 ? 12 -3.016 5.781 1 89.25 275 GLY A CA 1
ATOM 2189 C C . GLY A 1 275 ? 11.484 -4.363 6.246 1 89.25 275 GLY A C 1
ATOM 2190 O O . GLY A 1 275 ? 11.688 -5.375 5.574 1 89.25 275 GLY A O 1
ATOM 2191 N N . GLN A 1 276 ? 10.805 -4.328 7.34 1 89.31 276 GLN A N 1
ATOM 2192 C CA . GLN A 1 276 ? 10.203 -5.555 7.852 1 89.31 276 GLN A CA 1
ATOM 2193 C C . GLN A 1 276 ? 9.07 -6.035 6.945 1 89.31 276 GLN A C 1
ATOM 2195 O O . GLN A 1 276 ? 8.977 -7.223 6.641 1 89.31 276 GLN A O 1
ATOM 2200 N N . CYS A 1 277 ? 8.312 -5.105 6.516 1 92.94 277 CYS A N 1
ATOM 2201 C CA . CYS A 1 277 ? 7.215 -5.449 5.617 1 92.94 277 CYS A CA 1
ATOM 2202 C C . CYS A 1 277 ? 7.746 -6.023 4.309 1 92.94 277 CYS A C 1
ATOM 2204 O O . CYS A 1 277 ? 7.227 -7.02 3.805 1 92.94 277 CYS A O 1
ATOM 2206 N N . LYS A 1 278 ? 8.758 -5.41 3.811 1 93.62 278 LYS A N 1
ATOM 2207 C CA . LYS A 1 278 ? 9.375 -5.895 2.576 1 93.62 278 LYS A CA 1
ATOM 2208 C C . LYS A 1 278 ? 9.961 -7.289 2.764 1 93.62 278 LYS A C 1
ATOM 2210 O O . LYS A 1 278 ? 9.773 -8.164 1.914 1 93.62 278 LYS A O 1
ATOM 2215 N N . THR A 1 279 ? 10.641 -7.461 3.84 1 94.69 279 THR A N 1
ATOM 2216 C CA . THR A 1 279 ? 11.195 -8.766 4.156 1 94.69 279 THR A CA 1
ATOM 2217 C C . THR A 1 279 ? 10.094 -9.812 4.285 1 94.69 279 THR A C 1
ATOM 2219 O O . THR A 1 279 ? 10.219 -10.93 3.771 1 94.69 279 THR A O 1
ATOM 2222 N N . TYR A 1 280 ? 9.086 -9.398 4.926 1 96.12 280 TYR A N 1
ATOM 2223 C CA . TYR A 1 280 ? 7.934 -10.258 5.156 1 96.12 280 TYR A CA 1
ATOM 2224 C C . TYR A 1 280 ? 7.332 -10.719 3.834 1 96.12 280 TYR A C 1
ATOM 2226 O O . TYR A 1 280 ? 7.133 -11.914 3.621 1 96.12 280 TYR A O 1
ATOM 2234 N N . SER A 1 281 ? 7.055 -9.836 2.975 1 96.06 281 SER A N 1
ATOM 2235 C CA . SER A 1 281 ? 6.41 -10.156 1.705 1 96.06 281 SER A CA 1
ATOM 2236 C C . SER A 1 281 ? 7.328 -10.992 0.816 1 96.06 281 SER A C 1
ATOM 2238 O O . SER A 1 281 ? 6.883 -11.93 0.155 1 96.06 281 SER A O 1
ATOM 2240 N N . LEU A 1 282 ? 8.609 -10.672 0.799 1 96.56 282 LEU A N 1
ATOM 2241 C CA . LEU A 1 282 ? 9.555 -11.43 -0.005 1 96.56 282 LEU A CA 1
ATOM 2242 C C . LEU A 1 282 ? 9.672 -12.867 0.504 1 96.56 282 LEU A C 1
ATOM 2244 O O . LEU A 1 282 ? 9.641 -13.812 -0.283 1 96.56 282 LEU A O 1
ATOM 2248 N N . ALA A 1 283 ? 9.797 -12.945 1.801 1 96.69 283 ALA A N 1
ATOM 2249 C CA . ALA A 1 283 ? 9.875 -14.273 2.402 1 96.69 283 ALA A CA 1
ATOM 2250 C C . ALA A 1 283 ? 8.648 -15.102 2.062 1 96.69 283 ALA A C 1
ATOM 2252 O O . ALA A 1 283 ? 8.75 -16.297 1.795 1 96.69 283 ALA A O 1
ATOM 2253 N N . LEU A 1 284 ? 7.555 -14.484 2.061 1 97.25 284 LEU A N 1
ATOM 2254 C CA . LEU A 1 284 ? 6.305 -15.164 1.733 1 97.25 284 LEU A CA 1
ATOM 2255 C C . LEU A 1 284 ? 6.324 -15.672 0.295 1 97.25 284 LEU A C 1
ATOM 2257 O O . LEU A 1 284 ? 5.926 -16.812 0.027 1 97.25 284 LEU A O 1
ATOM 2261 N N . ARG A 1 285 ? 6.77 -14.898 -0.619 1 97.25 285 ARG A N 1
ATOM 2262 C CA . ARG A 1 285 ? 6.832 -15.289 -2.025 1 97.25 285 ARG A CA 1
ATOM 2263 C C . ARG A 1 285 ? 7.844 -16.406 -2.238 1 97.25 285 ARG A C 1
ATOM 2265 O O . ARG A 1 285 ? 7.594 -17.344 -3.012 1 97.25 285 ARG A O 1
ATOM 2272 N N . LEU A 1 286 ? 8.945 -16.328 -1.57 1 96 286 LEU A N 1
ATOM 2273 C CA . LEU A 1 286 ? 9.93 -17.391 -1.686 1 96 286 LEU A CA 1
ATOM 2274 C C . LEU A 1 286 ? 9.398 -18.703 -1.09 1 96 286 LEU A C 1
ATOM 2276 O O . LEU A 1 286 ? 9.672 -19.781 -1.606 1 96 286 LEU A O 1
ATOM 2280 N N . ALA A 1 287 ? 8.641 -18.547 -0.022 1 96.25 287 ALA A N 1
ATOM 2281 C CA . ALA A 1 287 ? 7.988 -19.719 0.554 1 96.25 287 ALA A CA 1
ATOM 2282 C C . ALA A 1 287 ? 7 -20.344 -0.434 1 96.25 287 ALA A C 1
ATOM 2284 O O . ALA A 1 287 ? 6.91 -21.562 -0.548 1 96.25 287 ALA A O 1
ATOM 2285 N N . GLN A 1 288 ? 6.289 -19.531 -1.088 1 96.19 288 GLN A N 1
ATOM 2286 C CA . GLN A 1 288 ? 5.379 -19.984 -2.131 1 96.19 288 GLN A CA 1
ATOM 2287 C C . GLN A 1 288 ? 6.125 -20.766 -3.209 1 96.19 288 GLN A C 1
ATOM 2289 O O . GLN A 1 288 ? 5.645 -21.797 -3.684 1 96.19 288 GLN A O 1
ATOM 2294 N N . TYR A 1 289 ? 7.23 -20.266 -3.59 1 96.25 289 TYR A N 1
ATOM 2295 C CA . TYR A 1 289 ? 8.055 -20.953 -4.578 1 96.25 289 TYR A CA 1
ATOM 2296 C C . TYR A 1 289 ? 8.391 -22.359 -4.117 1 96.25 289 TYR A C 1
ATOM 2298 O O . TYR A 1 289 ? 8.211 -23.328 -4.867 1 96.25 289 TYR A O 1
ATOM 2306 N N . GLU A 1 290 ? 8.844 -22.422 -2.918 1 94.06 290 GLU A N 1
ATOM 2307 C CA . GLU A 1 290 ? 9.219 -23.719 -2.361 1 94.06 290 GLU A CA 1
ATOM 2308 C C . GLU A 1 290 ? 8.023 -24.656 -2.285 1 94.06 290 GLU A C 1
ATOM 2310 O O . GLU A 1 290 ? 8.141 -25.844 -2.582 1 94.06 290 GLU A O 1
ATOM 2315 N N . PHE A 1 291 ? 6.98 -24.125 -1.921 1 94.44 291 PHE A N 1
ATOM 2316 C CA . PHE A 1 291 ? 5.754 -24.922 -1.869 1 94.44 291 PHE A CA 1
ATOM 2317 C C . PHE A 1 291 ? 5.41 -25.484 -3.244 1 94.44 291 PHE A C 1
ATOM 2319 O O . PHE A 1 291 ? 5.129 -26.672 -3.383 1 94.44 291 PHE A O 1
ATOM 2326 N N . LEU A 1 292 ? 5.438 -24.656 -4.234 1 94.56 292 LEU A N 1
ATOM 2327 C CA . LEU A 1 292 ? 5.078 -25.078 -5.586 1 94.56 292 LEU A CA 1
ATOM 2328 C C . LEU A 1 292 ? 6.09 -26.062 -6.141 1 94.56 292 LEU A C 1
ATOM 2330 O O . LEU A 1 292 ? 5.719 -27.016 -6.832 1 94.56 292 LEU A O 1
ATOM 2334 N N . ARG A 1 293 ? 7.289 -25.812 -5.832 1 93.12 293 ARG A N 1
ATOM 2335 C CA . ARG A 1 293 ? 8.336 -26.734 -6.266 1 93.12 293 ARG A CA 1
ATOM 2336 C C . ARG A 1 293 ? 8.086 -28.141 -5.75 1 93.12 293 ARG A C 1
ATOM 2338 O O . ARG A 1 293 ? 8.195 -29.109 -6.504 1 93.12 293 ARG A O 1
ATOM 2345 N N . SER A 1 294 ? 7.676 -28.219 -4.555 1 90.88 294 SER A N 1
ATOM 2346 C CA . SER A 1 294 ? 7.449 -29.5 -3.914 1 90.88 294 SER A CA 1
ATOM 2347 C C . SER A 1 294 ? 6.148 -30.141 -4.387 1 90.88 294 SER A C 1
ATOM 2349 O O . SER A 1 294 ? 6.031 -31.359 -4.453 1 90.88 294 SER A O 1
ATOM 2351 N N . SER A 1 295 ? 5.242 -29.344 -4.766 1 89.94 295 SER A N 1
ATOM 2352 C CA . SER A 1 295 ? 3.902 -29.844 -5.062 1 89.94 295 SER A CA 1
ATOM 2353 C C . SER A 1 295 ? 3.734 -30.125 -6.551 1 89.94 295 SER A C 1
ATOM 2355 O O . SER A 1 295 ? 2.947 -31 -6.934 1 89.94 295 SER A O 1
ATOM 2357 N N . CYS A 1 296 ? 4.348 -29.391 -7.48 1 85.5 296 CYS A N 1
ATOM 2358 C CA . CYS A 1 296 ? 4.121 -29.484 -8.914 1 85.5 296 CYS A CA 1
ATOM 2359 C C . CYS A 1 296 ? 5.129 -30.422 -9.562 1 85.5 296 CYS A C 1
ATOM 2361 O O . CYS A 1 296 ? 4.918 -30.891 -10.688 1 85.5 296 CYS A O 1
ATOM 2363 N N . GLY A 1 297 ? 6.188 -30.766 -9.008 1 82.19 297 GLY A N 1
ATOM 2364 C CA . GLY A 1 297 ? 7.207 -31.625 -9.594 1 82.19 297 GLY A CA 1
ATOM 2365 C C . GLY A 1 297 ? 8.031 -30.922 -10.656 1 82.19 297 GLY A C 1
ATOM 2366 O O . GLY A 1 297 ? 8.602 -31.578 -11.531 1 82.19 297 GLY A O 1
ATOM 2367 N N . MET A 1 298 ? 7.895 -29.734 -10.844 1 89.06 298 MET A N 1
ATOM 2368 C CA . MET A 1 298 ? 8.672 -28.906 -11.758 1 89.06 298 MET A CA 1
ATOM 2369 C C . MET A 1 298 ? 9.109 -27.609 -11.078 1 89.06 298 MET A C 1
ATOM 2371 O O . MET A 1 298 ? 8.391 -27.078 -10.227 1 89.06 298 MET A O 1
ATOM 2375 N N . MET A 1 299 ? 10.258 -27.109 -11.547 1 92.44 299 MET A N 1
ATOM 2376 C CA . MET A 1 299 ? 10.742 -25.859 -10.984 1 92.44 299 MET A CA 1
ATOM 2377 C C . MET A 1 299 ? 9.984 -24.672 -11.57 1 92.44 299 MET A C 1
ATOM 2379 O O . MET A 1 299 ? 9.977 -24.469 -12.781 1 92.44 299 MET A O 1
ATOM 2383 N N . PRO A 1 300 ? 9.375 -23.875 -10.719 1 96.31 300 PRO A N 1
ATOM 2384 C CA . PRO A 1 300 ? 8.711 -22.688 -11.242 1 96.31 300 PRO A CA 1
ATOM 2385 C C . PRO A 1 300 ? 9.695 -21.625 -11.711 1 96.31 300 PRO A C 1
ATOM 2387 O O . PRO A 1 300 ? 10.875 -21.656 -11.344 1 96.31 300 PRO A O 1
ATOM 2390 N N . LEU A 1 301 ? 9.234 -20.734 -12.547 1 97.56 301 LEU A N 1
ATOM 2391 C CA . LEU A 1 301 ? 9.984 -19.5 -12.797 1 97.56 301 LEU A CA 1
ATOM 2392 C C . LEU A 1 301 ? 9.898 -18.562 -11.594 1 97.56 301 LEU A C 1
ATOM 2394 O O . LEU A 1 301 ? 8.875 -18.516 -10.906 1 97.56 301 LEU A O 1
ATOM 2398 N N . LEU A 1 302 ? 10.977 -17.891 -11.328 1 97.25 302 LEU A N 1
ATOM 2399 C CA . LEU A 1 302 ? 11.008 -16.906 -10.242 1 97.25 302 LEU A CA 1
ATOM 2400 C C . LEU A 1 302 ? 11.242 -15.508 -10.781 1 97.25 302 LEU A C 1
ATOM 2402 O O . LEU A 1 302 ? 12.289 -15.234 -11.383 1 97.25 302 LEU A O 1
ATOM 2406 N N . LEU A 1 303 ? 10.258 -14.641 -10.664 1 98.31 303 LEU A N 1
ATOM 2407 C CA . LEU A 1 303 ? 10.367 -13.242 -11.055 1 98.31 303 LEU A CA 1
ATOM 2408 C C . LEU A 1 303 ? 10.562 -12.352 -9.836 1 98.31 303 LEU A C 1
ATOM 2410 O O . LEU A 1 303 ? 9.75 -12.375 -8.906 1 98.31 303 LEU A O 1
ATOM 2414 N N . LEU A 1 304 ? 11.625 -11.602 -9.805 1 96.94 304 LEU A N 1
ATOM 2415 C CA . LEU A 1 304 ? 11.953 -10.68 -8.719 1 96.94 304 LEU A CA 1
ATOM 2416 C C . LEU A 1 304 ? 11.977 -9.234 -9.227 1 96.94 304 LEU A C 1
ATOM 2418 O O . LEU A 1 304 ? 12.93 -8.828 -9.891 1 96.94 304 LEU A O 1
ATOM 2422 N N . ASP A 1 305 ? 10.953 -8.5 -8.859 1 95.62 305 ASP A N 1
ATOM 2423 C CA . ASP A 1 305 ? 10.781 -7.133 -9.344 1 95.62 305 ASP A CA 1
ATOM 2424 C C . ASP A 1 305 ? 11.188 -6.117 -8.281 1 95.62 305 ASP A C 1
ATOM 2426 O O . ASP A 1 305 ? 10.406 -5.832 -7.363 1 95.62 305 ASP A O 1
ATOM 2430 N N . ASP A 1 306 ? 12.289 -5.52 -8.422 1 91.06 306 ASP A N 1
ATOM 2431 C CA . ASP A 1 306 ? 12.75 -4.449 -7.543 1 91.06 306 ASP A CA 1
ATOM 2432 C C . ASP A 1 306 ? 12.672 -4.863 -6.074 1 91.06 306 ASP A C 1
ATOM 2434 O O . ASP A 1 306 ? 12.078 -4.156 -5.258 1 91.06 306 ASP A O 1
ATOM 2438 N N . ILE A 1 307 ? 13.359 -5.895 -5.746 1 90.94 307 ILE A N 1
ATOM 2439 C CA . ILE A 1 307 ? 13.133 -6.504 -4.438 1 90.94 307 ILE A CA 1
ATOM 2440 C C . ILE A 1 307 ? 14.133 -5.949 -3.43 1 90.94 307 ILE A C 1
ATOM 2442 O O . ILE A 1 307 ? 13.984 -6.156 -2.223 1 90.94 307 ILE A O 1
ATOM 2446 N N . PHE A 1 308 ? 15.117 -5.176 -3.854 1 87.75 308 PHE A N 1
ATOM 2447 C CA . PHE A 1 308 ? 16.172 -4.766 -2.938 1 87.75 308 PHE A CA 1
ATOM 2448 C C . PHE A 1 308 ? 15.875 -3.393 -2.348 1 87.75 308 PHE A C 1
ATOM 2450 O O . PHE A 1 308 ? 16.547 -2.951 -1.417 1 87.75 308 PHE A O 1
ATOM 2457 N N . ASP A 1 309 ? 14.852 -2.865 -2.787 1 84.19 309 ASP A N 1
ATOM 2458 C CA . ASP A 1 309 ? 14.508 -1.53 -2.307 1 84.19 309 ASP A CA 1
ATOM 2459 C C . ASP A 1 309 ? 14.047 -1.571 -0.852 1 84.19 309 ASP A C 1
ATOM 2461 O O . ASP A 1 309 ? 13.477 -2.566 -0.406 1 84.19 309 ASP A O 1
ATOM 2465 N N . LYS A 1 310 ? 14.391 -0.532 -0.079 1 81.5 310 LYS A N 1
ATOM 2466 C CA . LYS A 1 310 ? 13.906 -0.33 1.284 1 81.5 310 LYS A CA 1
ATOM 2467 C C . LYS A 1 310 ? 14.656 -1.228 2.27 1 81.5 310 LYS A C 1
ATOM 2469 O O . LYS A 1 310 ? 14.359 -1.217 3.467 1 81.5 310 LYS A O 1
ATOM 2474 N N . LEU A 1 311 ? 15.539 -2.082 1.733 1 87 311 LEU A N 1
ATOM 2475 C CA . LEU A 1 311 ? 16.219 -3.027 2.607 1 87 311 LEU A CA 1
ATOM 2476 C C . LEU A 1 311 ? 17.625 -2.529 2.951 1 87 311 LEU A C 1
ATOM 2478 O O . LEU A 1 311 ? 18.281 -1.901 2.123 1 87 311 LEU A O 1
ATOM 2482 N N . ASP A 1 312 ? 18.016 -2.773 4.16 1 86.5 312 ASP A N 1
ATOM 2483 C CA . ASP A 1 312 ? 19.391 -2.443 4.543 1 86.5 312 ASP A CA 1
ATOM 2484 C C . ASP A 1 312 ? 20.391 -3.406 3.902 1 86.5 312 ASP A C 1
ATOM 2486 O O . ASP A 1 312 ? 20 -4.434 3.346 1 86.5 312 ASP A O 1
ATOM 2490 N N . ALA A 1 313 ? 21.625 -3.029 4.074 1 85.88 313 ALA A N 1
ATOM 2491 C CA . ALA A 1 313 ? 22.688 -3.748 3.369 1 85.88 313 ALA A CA 1
ATOM 2492 C C . ALA A 1 313 ? 22.766 -5.203 3.816 1 85.88 313 ALA A C 1
ATOM 2494 O O . ALA A 1 313 ? 23.031 -6.098 3.01 1 85.88 313 ALA A O 1
ATOM 2495 N N . THR A 1 314 ? 22.516 -5.449 5.027 1 88.94 314 THR A N 1
ATOM 2496 C CA . THR A 1 314 ? 22.578 -6.809 5.555 1 88.94 314 THR A CA 1
ATOM 2497 C C . THR A 1 314 ? 21.5 -7.688 4.938 1 88.94 314 THR A C 1
ATOM 2499 O O . THR A 1 314 ? 21.781 -8.797 4.469 1 88.94 314 THR A O 1
ATOM 2502 N N . ARG A 1 315 ? 20.359 -7.238 4.918 1 88.88 315 ARG A N 1
ATOM 2503 C CA . ARG A 1 315 ? 19.25 -7.98 4.324 1 88.88 315 ARG A CA 1
ATOM 2504 C C . ARG A 1 315 ? 19.469 -8.203 2.83 1 88.88 315 ARG A C 1
ATOM 2506 O O . ARG A 1 315 ? 19.172 -9.273 2.305 1 88.88 315 ARG A O 1
ATOM 2513 N N . VAL A 1 316 ? 19.969 -7.23 2.199 1 89.56 316 VAL A N 1
ATOM 2514 C CA . VAL A 1 316 ? 20.25 -7.332 0.772 1 89.56 316 VAL A CA 1
ATOM 2515 C C . VAL A 1 316 ? 21.25 -8.453 0.523 1 89.56 316 VAL A C 1
ATOM 2517 O O . VAL A 1 316 ? 21.047 -9.305 -0.347 1 89.56 316 VAL A O 1
ATOM 2520 N N . GLU A 1 317 ? 22.234 -8.461 1.322 1 88.94 317 GLU A N 1
ATOM 2521 C CA . GLU A 1 317 ? 23.266 -9.477 1.189 1 88.94 317 GLU A CA 1
ATOM 2522 C C . GLU A 1 317 ? 22.688 -10.875 1.4 1 88.94 317 GLU A C 1
ATOM 2524 O O . GLU A 1 317 ? 23.016 -11.805 0.652 1 88.94 317 GLU A O 1
ATOM 2529 N N . ARG A 1 318 ? 21.906 -11.023 2.281 1 91 318 ARG A N 1
ATOM 2530 C CA . ARG A 1 318 ? 21.312 -12.32 2.596 1 91 318 ARG A CA 1
ATOM 2531 C C . ARG A 1 318 ? 20.375 -12.781 1.482 1 91 318 ARG A C 1
ATOM 2533 O O . ARG A 1 318 ? 20.328 -13.969 1.155 1 91 318 ARG A O 1
ATOM 2540 N N . ILE A 1 319 ? 19.625 -11.906 0.95 1 90.75 319 ILE A N 1
ATOM 2541 C CA . ILE A 1 319 ? 18.75 -12.227 -0.167 1 90.75 319 ILE A CA 1
ATOM 2542 C C . ILE A 1 319 ? 19.578 -12.664 -1.371 1 90.75 319 ILE A C 1
ATOM 2544 O O . ILE A 1 319 ? 19.234 -13.633 -2.049 1 90.75 319 ILE A O 1
ATOM 2548 N N . MET A 1 320 ? 20.672 -11.953 -1.533 1 86.88 320 MET A N 1
ATOM 2549 C CA . MET A 1 320 ? 21.562 -12.305 -2.627 1 86.88 320 MET A CA 1
ATOM 2550 C C . MET A 1 320 ? 22.078 -13.727 -2.463 1 86.88 320 MET A C 1
ATOM 2552 O O . MET A 1 320 ? 22.125 -14.5 -3.426 1 86.88 320 MET A O 1
ATOM 2556 N N . GLU A 1 321 ? 22.422 -13.992 -1.324 1 87.56 321 GLU A N 1
ATOM 2557 C CA . GLU A 1 321 ? 22.906 -15.328 -1.028 1 87.56 321 GLU A CA 1
ATOM 2558 C C . GLU A 1 321 ? 21.828 -16.375 -1.24 1 87.56 321 GLU A C 1
ATOM 2560 O O . GLU A 1 321 ? 22.078 -17.438 -1.829 1 87.56 321 GLU A O 1
ATOM 2565 N N . LEU A 1 322 ? 20.688 -16.062 -0.827 1 88.19 322 LEU A N 1
ATOM 2566 C CA . LEU A 1 322 ? 19.562 -16.984 -0.936 1 88.19 322 LEU A CA 1
ATOM 2567 C C . LEU A 1 322 ? 19.234 -17.266 -2.398 1 88.19 322 LEU A C 1
ATOM 2569 O O . LEU A 1 322 ? 19.016 -18.406 -2.785 1 88.19 322 LEU A O 1
ATOM 2573 N N . VAL A 1 323 ? 19.203 -16.25 -3.168 1 83.88 323 VAL A N 1
ATOM 2574 C CA . VAL A 1 323 ? 18.781 -16.344 -4.562 1 83.88 323 VAL A CA 1
ATOM 2575 C C . VAL A 1 323 ? 19.859 -17.047 -5.379 1 83.88 323 VAL A C 1
ATOM 2577 O O . VAL A 1 323 ? 19.562 -17.766 -6.336 1 83.88 323 VAL A O 1
ATOM 2580 N N . THR A 1 324 ? 21.125 -16.922 -4.98 1 82.94 324 THR A N 1
ATOM 2581 C CA . THR A 1 324 ? 22.219 -17.469 -5.762 1 82.94 324 THR A CA 1
ATOM 2582 C C . THR A 1 324 ? 22.562 -18.891 -5.309 1 82.94 324 THR A C 1
ATOM 2584 O O . THR A 1 324 ? 23.094 -19.688 -6.082 1 82.94 324 THR A O 1
ATOM 2587 N N . GLN A 1 325 ? 22.359 -19.188 -4.117 1 75.81 325 GLN A N 1
ATOM 2588 C CA . GLN A 1 325 ? 22.797 -20.469 -3.576 1 75.81 325 GLN A CA 1
ATOM 2589 C C . GLN A 1 325 ? 21.656 -21.484 -3.561 1 75.81 325 GLN A C 1
ATOM 2591 O O . GLN A 1 325 ? 21.891 -22.688 -3.477 1 75.81 325 GLN A O 1
ATOM 2596 N N . SER A 1 326 ? 20.562 -21.031 -3.652 1 70.81 326 SER A N 1
ATOM 2597 C CA . SER A 1 326 ? 19.422 -21.938 -3.568 1 70.81 326 SER A CA 1
ATOM 2598 C C . SER A 1 326 ? 19.125 -22.578 -4.918 1 70.81 326 SER A C 1
ATOM 2600 O O . SER A 1 326 ? 19.703 -22.188 -5.938 1 70.81 326 SER A O 1
ATOM 2602 N N . ASP A 1 327 ? 18.422 -23.594 -4.742 1 82.56 327 ASP A N 1
ATOM 2603 C CA . ASP A 1 327 ? 18.094 -24.422 -5.898 1 82.56 327 ASP A CA 1
ATOM 2604 C C . ASP A 1 327 ? 16.891 -23.844 -6.664 1 82.56 327 ASP A C 1
ATOM 2606 O O . ASP A 1 327 ? 16.016 -24.594 -7.109 1 82.56 327 ASP A O 1
ATOM 2610 N N . PHE A 1 328 ? 16.984 -22.547 -6.77 1 89.81 328 PHE A N 1
ATOM 2611 C CA . PHE A 1 328 ? 15.938 -21.969 -7.598 1 89.81 328 PHE A CA 1
ATOM 2612 C C . PHE A 1 328 ? 16.188 -22.25 -9.07 1 89.81 328 PHE A C 1
ATOM 2614 O O . PHE A 1 328 ? 17.328 -22.438 -9.484 1 89.81 328 PHE A O 1
ATOM 2621 N N . GLY A 1 329 ? 15.125 -22.391 -9.82 1 92.44 329 GLY A N 1
ATOM 2622 C CA . GLY A 1 329 ? 15.25 -22.531 -11.258 1 92.44 329 GLY A CA 1
ATOM 2623 C C . GLY A 1 329 ? 15.656 -21.25 -11.961 1 92.44 329 GLY A C 1
ATOM 2624 O O . GLY A 1 329 ? 16.594 -20.578 -11.539 1 92.44 329 GLY A O 1
ATOM 2625 N N . GLN A 1 330 ? 15.039 -20.984 -13.047 1 95.75 330 GLN A N 1
ATOM 2626 C CA . GLN A 1 330 ? 15.312 -19.781 -13.82 1 95.75 330 GLN A CA 1
ATOM 2627 C C . GLN A 1 330 ? 14.781 -18.547 -13.109 1 95.75 330 GLN A C 1
ATOM 2629 O O . GLN A 1 330 ? 13.641 -18.531 -12.641 1 95.75 330 GLN A O 1
ATOM 2634 N N . ILE A 1 331 ? 15.625 -17.516 -13.055 1 96 331 ILE A N 1
ATOM 2635 C CA . ILE A 1 331 ? 15.312 -16.312 -12.289 1 96 331 ILE A CA 1
ATOM 2636 C C . ILE A 1 331 ? 15.352 -15.102 -13.211 1 96 331 ILE A C 1
ATOM 2638 O O . ILE A 1 331 ? 16.266 -14.961 -14.031 1 96 331 ILE A O 1
ATOM 2642 N N . PHE A 1 332 ? 14.344 -14.289 -13.133 1 97.31 332 PHE A N 1
ATOM 2643 C CA . PHE A 1 332 ? 14.297 -12.969 -13.742 1 97.31 332 PHE A CA 1
ATOM 2644 C C . PHE A 1 332 ? 14.305 -11.875 -12.68 1 97.31 332 PHE A C 1
ATOM 2646 O O . PHE A 1 332 ? 13.469 -11.875 -11.781 1 97.31 332 PHE A O 1
ATOM 2653 N N . ILE A 1 333 ? 15.258 -10.953 -12.773 1 96.06 333 ILE A N 1
ATOM 2654 C CA . ILE A 1 333 ? 15.398 -9.953 -11.719 1 96.06 333 ILE A CA 1
ATOM 2655 C C . ILE A 1 333 ? 15.531 -8.57 -12.336 1 96.06 333 ILE A C 1
ATOM 2657 O O . ILE A 1 333 ? 16.281 -8.375 -13.289 1 96.06 333 ILE A O 1
ATOM 2661 N N . THR A 1 334 ? 14.766 -7.652 -11.844 1 95.44 334 THR A N 1
ATOM 2662 C CA . THR A 1 334 ? 14.883 -6.262 -12.266 1 95.44 334 THR A CA 1
ATOM 2663 C C . THR A 1 334 ? 15.445 -5.395 -11.141 1 95.44 334 THR A C 1
ATOM 2665 O O . THR A 1 334 ? 15.281 -5.723 -9.969 1 95.44 334 THR A O 1
ATOM 2668 N N . ASP A 1 335 ? 16.109 -4.352 -11.484 1 91.94 335 ASP A N 1
ATOM 2669 C CA . ASP A 1 335 ? 16.594 -3.369 -10.516 1 91.94 335 ASP A CA 1
ATOM 2670 C C . ASP A 1 335 ? 16.984 -2.064 -11.203 1 91.94 335 ASP A C 1
ATOM 2672 O O . ASP A 1 335 ? 17.266 -2.055 -12.406 1 91.94 335 ASP A O 1
ATOM 2676 N N . THR A 1 336 ? 16.938 -1.036 -10.5 1 87.31 336 THR A N 1
ATOM 2677 C CA . THR A 1 336 ? 17.438 0.241 -11.008 1 87.31 336 THR A CA 1
ATOM 2678 C C . THR A 1 336 ? 18.922 0.401 -10.727 1 87.31 336 THR A C 1
ATOM 2680 O O . THR A 1 336 ? 19.594 1.239 -11.336 1 87.31 336 THR A O 1
ATOM 2683 N N . ASN A 1 337 ? 19.391 -0.332 -9.773 1 86.19 337 ASN A N 1
ATOM 2684 C CA . ASN A 1 337 ? 20.781 -0.231 -9.336 1 86.19 337 ASN A CA 1
ATOM 2685 C C . ASN A 1 337 ? 21.641 -1.346 -9.93 1 86.19 337 ASN A C 1
ATOM 2687 O O . ASN A 1 337 ? 21.469 -2.516 -9.586 1 86.19 337 ASN A O 1
ATOM 2691 N N . ARG A 1 338 ? 22.609 -0.994 -10.594 1 86.81 338 ARG A N 1
ATOM 2692 C CA . ARG A 1 338 ? 23.484 -1.935 -11.289 1 86.81 338 ARG A CA 1
ATOM 2693 C C . ARG A 1 338 ? 24.297 -2.746 -10.289 1 86.81 338 ARG A C 1
ATOM 2695 O O . ARG A 1 338 ? 24.594 -3.92 -10.531 1 86.81 338 ARG A O 1
ATOM 2702 N N . THR A 1 339 ? 24.641 -2.131 -9.203 1 85.25 339 THR A N 1
ATOM 2703 C CA . THR A 1 339 ? 25.516 -2.787 -8.234 1 85.25 339 THR A CA 1
ATOM 2704 C C . THR A 1 339 ? 24.859 -4.059 -7.699 1 85.25 339 THR A C 1
ATOM 2706 O O . THR A 1 339 ? 25.531 -5.074 -7.504 1 85.25 339 THR A O 1
ATOM 2709 N N . HIS A 1 340 ? 23.656 -4.02 -7.512 1 86.19 340 HIS A N 1
ATOM 2710 C CA . HIS A 1 340 ? 22.938 -5.195 -7.043 1 86.19 340 HIS A CA 1
ATOM 2711 C C . HIS A 1 340 ? 23 -6.328 -8.062 1 86.19 340 HIS A C 1
ATOM 2713 O O . HIS A 1 340 ? 23.281 -7.477 -7.699 1 86.19 340 HIS A O 1
ATOM 2719 N N . LEU A 1 341 ? 22.781 -6.016 -9.258 1 86.44 341 LEU A N 1
ATOM 2720 C CA . LEU A 1 341 ? 22.75 -7.016 -10.32 1 86.44 341 LEU A CA 1
ATOM 2721 C C . LEU A 1 341 ? 24.141 -7.594 -10.555 1 86.44 341 LEU A C 1
ATOM 2723 O O . LEU A 1 341 ? 24.297 -8.805 -10.758 1 86.44 341 LEU A O 1
ATOM 2727 N N . ASP A 1 342 ? 25.141 -6.719 -10.453 1 86.69 342 ASP A N 1
ATOM 2728 C CA . ASP A 1 342 ? 26.516 -7.188 -10.594 1 86.69 342 ASP A CA 1
ATOM 2729 C C . ASP A 1 342 ? 26.875 -8.188 -9.5 1 86.69 342 ASP A C 1
ATOM 2731 O O . ASP A 1 342 ? 27.531 -9.195 -9.758 1 86.69 342 ASP A O 1
ATOM 2735 N N . ASP A 1 343 ? 26.422 -7.859 -8.391 1 85.12 343 ASP A N 1
ATOM 2736 C CA . ASP A 1 343 ? 26.703 -8.734 -7.258 1 85.12 343 ASP A CA 1
ATOM 2737 C C . ASP A 1 343 ? 26.062 -10.109 -7.453 1 85.12 343 ASP A C 1
ATOM 2739 O O . ASP A 1 343 ? 26.672 -11.133 -7.18 1 85.12 343 ASP A O 1
ATOM 2743 N N . ILE A 1 344 ? 24.891 -10.125 -7.891 1 81.88 344 ILE A N 1
ATOM 2744 C CA . ILE A 1 344 ? 24.172 -11.375 -8.148 1 81.88 344 ILE A CA 1
ATOM 2745 C C . ILE A 1 344 ? 24.906 -12.172 -9.227 1 81.88 344 ILE A C 1
ATOM 2747 O O . ILE A 1 344 ? 25.125 -13.375 -9.078 1 81.88 344 ILE A O 1
ATOM 2751 N N . MET A 1 345 ? 25.234 -11.555 -10.25 1 82.5 345 MET A N 1
ATOM 2752 C CA . MET A 1 345 ? 25.891 -12.219 -11.375 1 82.5 345 MET A CA 1
ATOM 2753 C C . MET A 1 345 ? 27.25 -12.781 -10.953 1 82.5 345 MET A C 1
ATOM 2755 O O . MET A 1 345 ? 27.625 -13.883 -11.359 1 82.5 345 MET A O 1
ATOM 2759 N N . SER A 1 346 ? 27.906 -12.031 -10.086 1 84.62 346 SER A N 1
ATOM 2760 C CA . SER A 1 346 ? 29.219 -12.461 -9.656 1 84.62 346 SER A CA 1
ATOM 2761 C C . SER A 1 346 ? 29.141 -13.703 -8.766 1 84.62 346 SER A C 1
ATOM 2763 O O . SER A 1 346 ? 30.078 -14.5 -8.711 1 84.62 346 SER A O 1
ATOM 2765 N N . ARG A 1 347 ? 28.062 -13.875 -8.188 1 82.44 347 ARG A N 1
ATOM 2766 C CA . ARG A 1 347 ? 27.891 -14.977 -7.254 1 82.44 347 ARG A CA 1
ATOM 2767 C C . ARG A 1 347 ? 27.266 -16.188 -7.941 1 82.44 347 ARG A C 1
ATOM 2769 O O . ARG A 1 347 ? 27.234 -17.281 -7.379 1 82.44 347 ARG A O 1
ATOM 2776 N N . THR A 1 348 ? 26.672 -15.938 -8.969 1 78.94 348 THR A N 1
ATOM 2777 C CA . THR A 1 348 ? 25.984 -17 -9.688 1 78.94 348 THR A CA 1
ATOM 2778 C C . THR A 1 348 ? 26.969 -17.875 -10.445 1 78.94 348 THR A C 1
ATOM 2780 O O . THR A 1 348 ? 27.859 -17.375 -11.141 1 78.94 348 THR A O 1
ATOM 2783 N N . THR A 1 349 ? 26.797 -19.234 -10.031 1 74.62 349 THR A N 1
ATOM 2784 C CA . THR A 1 349 ? 27.562 -20.219 -10.805 1 74.62 349 THR A CA 1
ATOM 2785 C C . THR A 1 349 ? 26.781 -20.625 -12.055 1 74.62 349 THR A C 1
ATOM 2787 O O . THR A 1 349 ? 25.672 -21.156 -11.961 1 74.62 349 THR A O 1
ATOM 2790 N N . GLY A 1 350 ? 27.062 -19.984 -13.156 1 75.44 350 GLY A N 1
ATOM 2791 C CA . GLY A 1 350 ? 26.328 -20.375 -14.352 1 75.44 350 GLY A CA 1
ATOM 2792 C C . GLY A 1 350 ? 26.156 -19.234 -15.336 1 75.44 350 GLY A C 1
ATOM 2793 O O . GLY A 1 350 ? 26.875 -18.234 -15.281 1 75.44 350 GLY A O 1
ATOM 2794 N N . ASP A 1 351 ? 25.156 -19.516 -16.156 1 85.44 351 ASP A N 1
ATOM 2795 C CA . ASP A 1 351 ? 24.906 -18.578 -17.234 1 85.44 351 ASP A CA 1
ATOM 2796 C C . ASP A 1 351 ? 24.031 -17.406 -16.766 1 85.44 351 ASP A C 1
ATOM 2798 O O . ASP A 1 351 ? 23.156 -17.594 -15.922 1 85.44 351 ASP A O 1
ATOM 2802 N N . TYR A 1 352 ? 24.359 -16.281 -17.156 1 90.06 352 TYR A N 1
ATOM 2803 C CA . TYR A 1 352 ? 23.562 -15.102 -16.859 1 90.06 352 TYR A CA 1
ATOM 2804 C C . TYR A 1 352 ? 23.516 -14.164 -18.062 1 90.06 352 TYR A C 1
ATOM 2806 O O . TYR A 1 352 ? 24.328 -14.273 -18.969 1 90.06 352 TYR A O 1
ATOM 2814 N N . LYS A 1 353 ? 22.5 -13.383 -18.094 1 94 353 LYS A N 1
ATOM 2815 C CA . LYS A 1 353 ? 22.375 -12.305 -19.062 1 94 353 LYS A CA 1
ATOM 2816 C C . LYS A 1 353 ? 21.938 -11.008 -18.406 1 94 353 LYS A C 1
ATOM 2818 O O . LYS A 1 353 ? 21.172 -11.031 -17.438 1 94 353 LYS A O 1
ATOM 2823 N N . LEU A 1 354 ? 22.469 -9.93 -18.906 1 94.56 354 LEU A N 1
ATOM 2824 C CA . LEU A 1 354 ? 22.125 -8.594 -18.438 1 94.56 354 LEU A CA 1
ATOM 2825 C C . LEU A 1 354 ? 21.547 -7.754 -19.578 1 94.56 354 LEU A C 1
ATOM 2827 O O . LEU A 1 354 ? 22.141 -7.691 -20.656 1 94.56 354 LEU A O 1
ATOM 2831 N N . TRP A 1 355 ? 20.391 -7.176 -19.297 1 95.56 355 TRP A N 1
ATOM 2832 C CA . TRP A 1 355 ? 19.734 -6.328 -20.281 1 95.56 355 TRP A CA 1
ATOM 2833 C C . TRP A 1 355 ? 19.531 -4.914 -19.734 1 95.56 355 TRP A C 1
ATOM 2835 O O . TRP A 1 355 ? 19.359 -4.727 -18.531 1 95.56 355 TRP A O 1
ATOM 2845 N N . LEU A 1 356 ? 19.578 -3.986 -20.641 1 95.25 356 LEU A N 1
ATOM 2846 C CA . LEU A 1 356 ? 19.172 -2.617 -20.344 1 95.25 356 LEU A CA 1
ATOM 2847 C C . LEU A 1 356 ? 17.766 -2.336 -20.891 1 95.25 356 LEU A C 1
ATOM 2849 O O . LEU A 1 356 ? 17.516 -2.547 -22.078 1 95.25 356 LEU A O 1
ATOM 2853 N N . VAL A 1 357 ? 16.906 -1.968 -20.047 1 94.56 357 VAL A N 1
ATOM 2854 C CA . VAL A 1 357 ? 15.547 -1.627 -20.422 1 94.56 357 VAL A CA 1
ATOM 2855 C C . VAL A 1 357 ? 15.383 -0.109 -20.469 1 94.56 357 VAL A C 1
ATOM 2857 O O . VAL A 1 357 ? 15.625 0.577 -19.469 1 94.56 357 VAL A O 1
ATOM 2860 N N . SER A 1 358 ? 14.992 0.417 -21.547 1 92 358 SER A N 1
ATOM 2861 C CA . SER A 1 358 ? 14.812 1.854 -21.734 1 92 358 SER A CA 1
ATOM 2862 C C . SER A 1 358 ? 13.664 2.152 -22.688 1 92 358 SER A C 1
ATOM 2864 O O . SER A 1 358 ? 13.727 1.81 -23.875 1 92 358 SER A O 1
ATOM 2866 N N . HIS A 1 359 ? 12.609 2.836 -22.172 1 87.06 359 HIS A N 1
ATOM 2867 C CA . HIS A 1 359 ? 11.477 3.324 -22.953 1 87.06 359 HIS A CA 1
ATOM 2868 C C . HIS A 1 359 ? 10.891 2.219 -23.828 1 87.06 359 HIS A C 1
ATOM 2870 O O . HIS A 1 359 ? 10.711 2.404 -25.031 1 87.06 359 HIS A O 1
ATOM 2876 N N . GLY A 1 360 ? 10.766 1.073 -23.281 1 85.12 360 GLY A N 1
ATOM 2877 C CA . GLY A 1 360 ? 10.109 -0.023 -23.969 1 85.12 360 GLY A CA 1
ATOM 2878 C C . GLY A 1 360 ? 11.039 -0.802 -24.875 1 85.12 360 GLY A C 1
ATOM 2879 O O . GLY A 1 360 ? 10.578 -1.582 -25.719 1 85.12 360 GLY A O 1
ATOM 2880 N N . THR A 1 361 ? 12.273 -0.538 -24.812 1 91.81 361 THR A N 1
ATOM 2881 C CA . THR A 1 361 ? 13.281 -1.321 -25.531 1 91.81 361 THR A CA 1
ATOM 2882 C C . THR A 1 361 ? 14.172 -2.074 -24.547 1 91.81 361 THR A C 1
ATOM 2884 O O . THR A 1 361 ? 14.383 -1.629 -23.422 1 91.81 361 THR A O 1
ATOM 2887 N N . VAL A 1 362 ? 14.602 -3.238 -25.047 1 94.88 362 VAL A N 1
ATOM 2888 C CA . VAL A 1 362 ? 15.469 -4.078 -24.219 1 94.88 362 VAL A CA 1
ATOM 2889 C C . VAL A 1 362 ? 16.719 -4.473 -25.016 1 94.88 362 VAL A C 1
ATOM 2891 O O . VAL A 1 362 ? 16.609 -5.105 -26.078 1 94.88 362 VAL A O 1
ATOM 2894 N N . GLU A 1 363 ? 17.875 -4.051 -24.484 1 94.44 363 GLU A N 1
ATOM 2895 C CA . GLU A 1 363 ? 19.125 -4.328 -25.172 1 94.44 363 GLU A CA 1
ATOM 2896 C C . GLU A 1 363 ? 20.109 -5.055 -24.25 1 94.44 363 GLU A C 1
ATOM 2898 O O . GLU A 1 363 ? 20.172 -4.762 -23.062 1 94.44 363 GLU A O 1
ATOM 2903 N N . PRO A 1 364 ? 20.859 -6 -24.828 1 92.81 364 PRO A N 1
ATOM 2904 C CA . PRO A 1 364 ? 21.844 -6.695 -24 1 92.81 364 PRO A CA 1
ATOM 2905 C C . PRO A 1 364 ? 23.016 -5.809 -23.625 1 92.81 364 PRO A C 1
ATOM 2907 O O . PRO A 1 364 ? 23.453 -4.973 -24.422 1 92.81 364 PRO A O 1
ATOM 2910 N N . ILE A 1 365 ? 23.391 -5.945 -22.344 1 89 365 ILE A N 1
ATOM 2911 C CA . ILE A 1 365 ? 24.594 -5.281 -21.875 1 89 365 ILE A CA 1
ATOM 2912 C C . ILE A 1 365 ? 25.766 -6.273 -21.875 1 89 365 ILE A C 1
ATOM 2914 O O . ILE A 1 365 ? 25.656 -7.355 -21.297 1 89 365 ILE A O 1
ATOM 2918 N N . ASN A 1 366 ? 26.844 -6.059 -22.672 1 74.44 366 ASN A N 1
ATOM 2919 C CA . ASN A 1 366 ? 28.016 -6.934 -22.703 1 74.44 366 ASN A CA 1
ATOM 2920 C C . ASN A 1 366 ? 28.953 -6.656 -21.531 1 74.44 366 ASN A C 1
ATOM 2922 O O . ASN A 1 366 ? 29.031 -5.527 -21.031 1 74.44 366 ASN A O 1
ATOM 2926 N N . ASN A 1 367 ? 29.25 -7.613 -20.547 1 60.41 367 ASN A N 1
ATOM 2927 C CA . ASN A 1 367 ? 30.094 -7.543 -19.359 1 60.41 367 ASN A CA 1
ATOM 2928 C C . ASN A 1 367 ? 31.203 -6.523 -19.531 1 60.41 367 ASN A C 1
ATOM 2930 O O . ASN A 1 367 ? 31.766 -6.035 -18.547 1 60.41 367 ASN A O 1
ATOM 2934 N N . HIS A 1 368 ? 31.891 -6.367 -20.625 1 47.72 368 HIS A N 1
ATOM 2935 C CA . HIS A 1 368 ? 33.156 -5.637 -20.641 1 47.72 368 HIS A CA 1
ATOM 2936 C C . HIS A 1 368 ? 32.938 -4.137 -20.484 1 47.72 368 HIS A C 1
ATOM 2938 O O . HIS A 1 368 ? 33.875 -3.361 -20.438 1 47.72 368 HIS A O 1
ATOM 2944 N N . GLU A 1 369 ? 31.953 -3.637 -20.719 1 40.34 369 GLU A N 1
ATOM 2945 C CA . GLU A 1 369 ? 31.922 -2.178 -20.75 1 40.34 369 GLU A CA 1
ATOM 2946 C C . GLU A 1 369 ? 31.688 -1.601 -19.344 1 40.34 369 GLU A C 1
ATOM 2948 O O . GLU A 1 369 ? 30.547 -1.511 -18.891 1 40.34 369 GLU A O 1
ATOM 2953 N N . THR A 1 370 ? 32.469 -1.801 -18.344 1 35.91 370 THR A N 1
ATOM 2954 C CA . THR A 1 370 ? 32.75 -1.167 -17.062 1 35.91 370 THR A CA 1
ATOM 2955 C C . THR A 1 370 ? 32.75 0.353 -17.203 1 35.91 370 THR A C 1
ATOM 2957 O O . THR A 1 370 ? 33.656 0.909 -17.844 1 35.91 370 THR A O 1
ATOM 2960 N N . HIS A 1 371 ? 31.797 1.141 -17.547 1 29.31 371 HIS A N 1
ATOM 2961 C CA . HIS A 1 371 ? 32.062 2.549 -17.281 1 29.31 371 HIS A CA 1
ATOM 2962 C C . HIS A 1 371 ? 31.828 2.871 -15.797 1 29.31 371 HIS A C 1
ATOM 2964 O O . HIS A 1 371 ? 30.922 2.34 -15.172 1 29.31 371 HIS A O 1
ATOM 2970 N N . MET B 1 1 ? 10.086 28.359 12.695 1 94 1 MET B N 1
ATOM 2971 C CA . MET B 1 1 ? 9.992 27.5 13.875 1 94 1 MET B CA 1
ATOM 2972 C C . MET B 1 1 ? 11.086 26.453 13.867 1 94 1 MET B C 1
ATOM 2974 O O . MET B 1 1 ? 11.359 25.844 12.828 1 94 1 MET B O 1
ATOM 2978 N N . ILE B 1 2 ? 11.68 26.266 15.094 1 96.94 2 ILE B N 1
ATOM 2979 C CA . ILE B 1 2 ? 12.789 25.312 15.219 1 96.94 2 ILE B CA 1
ATOM 2980 C C . ILE B 1 2 ? 12.578 24.438 16.453 1 96.94 2 ILE B C 1
ATOM 2982 O O . ILE B 1 2 ? 12.312 24.938 17.547 1 96.94 2 ILE B O 1
ATOM 2986 N N . LEU B 1 3 ? 12.594 23.188 16.219 1 98.5 3 LEU B N 1
ATOM 2987 C CA . LEU B 1 3 ? 12.656 22.25 17.344 1 98.5 3 LEU B CA 1
ATOM 2988 C C . LEU B 1 3 ? 14.094 22.094 17.828 1 98.5 3 LEU B C 1
ATOM 2990 O O . LEU B 1 3 ? 14.93 21.516 17.125 1 98.5 3 LEU B O 1
ATOM 2994 N N . ARG B 1 4 ? 14.352 22.469 19 1 98.12 4 ARG B N 1
ATOM 2995 C CA . ARG B 1 4 ? 15.727 22.5 19.484 1 98.12 4 ARG B CA 1
ATOM 2996 C C . ARG B 1 4 ? 16.062 21.203 20.234 1 98.12 4 ARG B C 1
ATOM 2998 O O . ARG B 1 4 ? 17.156 20.656 20.062 1 98.12 4 ARG B O 1
ATOM 3005 N N . HIS B 1 5 ? 15.133 20.844 21.062 1 98.06 5 HIS B N 1
ATOM 3006 C CA . HIS B 1 5 ? 15.367 19.672 21.906 1 98.06 5 HIS B CA 1
ATOM 3007 C C . HIS B 1 5 ? 14.148 18.75 21.922 1 98.06 5 HIS B C 1
ATOM 3009 O O . HIS B 1 5 ? 13.008 19.219 21.922 1 98.06 5 HIS B O 1
ATOM 3015 N N . LEU B 1 6 ? 14.406 17.438 21.953 1 98.44 6 LEU B N 1
ATOM 3016 C CA . LEU B 1 6 ? 13.383 16.422 22.062 1 98.44 6 LEU B CA 1
ATOM 3017 C C . LEU B 1 6 ? 13.742 15.414 23.156 1 98.44 6 LEU B C 1
ATOM 3019 O O . LEU B 1 6 ? 14.867 14.93 23.219 1 98.44 6 LEU B O 1
ATOM 3023 N N . SER B 1 7 ? 12.852 15.164 24.016 1 98.44 7 SER B N 1
ATOM 3024 C CA . SER B 1 7 ? 12.984 14.117 25.031 1 98.44 7 SER B CA 1
ATOM 3025 C C . SER B 1 7 ? 11.891 13.062 24.875 1 98.44 7 SER B C 1
ATOM 3027 O O . SER B 1 7 ? 10.711 13.398 24.797 1 98.44 7 SER B O 1
ATOM 3029 N N . ILE B 1 8 ? 12.266 11.82 24.812 1 98.12 8 ILE B N 1
ATOM 3030 C CA . ILE B 1 8 ? 11.352 10.695 24.641 1 98.12 8 ILE B CA 1
ATOM 3031 C C . ILE B 1 8 ? 11.453 9.75 25.828 1 98.12 8 ILE B C 1
ATOM 3033 O O . ILE B 1 8 ? 12.555 9.391 26.25 1 98.12 8 ILE B O 1
ATOM 3037 N N . THR B 1 9 ? 10.336 9.406 26.359 1 98.25 9 THR B N 1
ATOM 3038 C CA . THR B 1 9 ? 10.281 8.398 27.406 1 98.25 9 THR B CA 1
ATOM 3039 C C . THR B 1 9 ? 9.234 7.34 27.094 1 98.25 9 THR B C 1
ATOM 3041 O O . THR B 1 9 ? 8.047 7.656 26.953 1 98.25 9 THR B O 1
ATOM 3044 N N . ASN B 1 10 ? 9.641 6.074 26.984 1 97.56 10 ASN B N 1
ATOM 3045 C CA . ASN B 1 10 ? 8.789 4.906 26.844 1 97.56 10 ASN B CA 1
ATOM 3046 C C . ASN B 1 10 ? 7.875 5.023 25.625 1 97.56 10 ASN B C 1
ATOM 3048 O O . ASN B 1 10 ? 6.668 4.797 25.719 1 97.56 10 ASN B O 1
ATOM 3052 N N . PHE B 1 11 ? 8.352 5.363 24.5 1 96.5 11 PHE B N 1
ATOM 3053 C CA . PHE B 1 11 ? 7.605 5.527 23.25 1 96.5 11 PHE B CA 1
ATOM 3054 C C . PHE B 1 11 ? 8.086 4.543 22.203 1 96.5 11 PHE B C 1
ATOM 3056 O O . PHE B 1 11 ? 9.242 4.609 21.766 1 96.5 11 PHE B O 1
ATOM 3063 N N . LYS B 1 12 ? 7.238 3.6 21.844 1 93 12 LYS B N 1
ATOM 3064 C CA . LYS B 1 12 ? 7.57 2.543 20.891 1 93 12 LYS B CA 1
ATOM 3065 C C . LYS B 1 12 ? 8.852 1.822 21.297 1 93 12 LYS B C 1
ATOM 3067 O O . LYS B 1 12 ? 8.938 1.269 22.391 1 93 12 LYS B O 1
ATOM 3072 N N . ASN B 1 13 ? 9.914 1.857 20.516 1 90.88 13 ASN B N 1
ATOM 3073 C CA . ASN B 1 13 ? 11.102 1.095 20.891 1 90.88 13 ASN B CA 1
ATOM 3074 C C . ASN B 1 13 ? 12.086 1.945 21.688 1 90.88 13 ASN B C 1
ATOM 3076 O O . ASN B 1 13 ? 13.203 1.509 21.969 1 90.88 13 ASN B O 1
ATOM 3080 N N . PHE B 1 14 ? 11.672 3.189 22.078 1 95.56 14 PHE B N 1
ATOM 3081 C CA . PHE B 1 14 ? 12.523 4.078 22.859 1 95.56 14 PHE B CA 1
ATOM 3082 C C . PHE B 1 14 ? 12.188 3.982 24.344 1 95.56 14 PHE B C 1
ATOM 3084 O O . PHE B 1 14 ? 11.07 4.305 24.766 1 95.56 14 PHE B O 1
ATOM 3091 N N . GLU B 1 15 ? 13.141 3.535 25.109 1 96.62 15 GLU B N 1
ATOM 3092 C CA . GLU B 1 15 ? 12.992 3.674 26.547 1 96.62 15 GLU B CA 1
ATOM 3093 C C . GLU B 1 15 ? 13.219 5.113 26.984 1 96.62 15 GLU B C 1
ATOM 3095 O O . GLU B 1 15 ? 12.398 5.688 27.719 1 96.62 15 GLU B O 1
ATOM 3100 N N . GLU B 1 16 ? 14.32 5.594 26.609 1 96.62 16 GLU B N 1
ATOM 3101 C CA . GLU B 1 16 ? 14.672 6.988 26.844 1 96.62 16 GLU B CA 1
ATOM 3102 C C . GLU B 1 16 ? 15.578 7.527 25.75 1 96.62 16 GLU B C 1
ATOM 3104 O O . GLU B 1 16 ? 16.453 6.812 25.25 1 96.62 16 GLU B O 1
ATOM 3109 N N . ALA B 1 17 ? 15.344 8.781 25.375 1 96.62 17 ALA B N 1
ATOM 3110 C CA . ALA B 1 17 ? 16.219 9.477 24.438 1 96.62 17 ALA B CA 1
ATOM 3111 C C . ALA B 1 17 ? 16.141 10.992 24.625 1 96.62 17 ALA B C 1
ATOM 3113 O O . ALA B 1 17 ? 15.07 11.539 24.891 1 96.62 17 ALA B O 1
ATOM 3114 N N . ARG B 1 18 ? 17.297 11.664 24.625 1 96.81 18 ARG B N 1
ATOM 3115 C CA . ARG B 1 18 ? 17.406 13.125 24.656 1 96.81 18 ARG B CA 1
ATOM 3116 C C . ARG B 1 18 ? 18.25 13.625 23.484 1 96.81 18 ARG B C 1
ATOM 3118 O O . ARG B 1 18 ? 19.422 13.273 23.375 1 96.81 18 ARG B O 1
ATOM 3125 N N . LEU B 1 19 ? 17.609 14.484 22.688 1 97.38 19 LEU B N 1
ATOM 3126 C CA . LEU B 1 19 ? 18.281 14.914 21.469 1 97.38 19 LEU B CA 1
ATOM 3127 C C . LEU B 1 19 ? 18.281 16.438 21.359 1 97.38 19 LEU B C 1
ATOM 3129 O O . LEU B 1 19 ? 17.297 17.094 21.719 1 97.38 19 LEU B O 1
ATOM 3133 N N . GLU B 1 20 ? 19.422 16.984 20.953 1 97.38 20 GLU B N 1
ATOM 3134 C CA . GLU B 1 20 ? 19.562 18.375 20.547 1 97.38 20 GLU B CA 1
ATOM 3135 C C . GLU B 1 20 ? 19.75 18.5 19.047 1 97.38 20 GLU B C 1
ATOM 3137 O O . GLU B 1 20 ? 20.719 17.969 18.484 1 97.38 20 GLU B O 1
ATOM 3142 N N . PHE B 1 21 ? 18.938 19.312 18.406 1 97.19 21 PHE B N 1
ATOM 3143 C CA . PHE B 1 21 ? 18.891 19.266 16.953 1 97.19 21 PHE B CA 1
ATOM 3144 C C . PHE B 1 21 ? 19.594 20.484 16.359 1 97.19 21 PHE B C 1
ATOM 3146 O O . PHE B 1 21 ? 19.75 21.516 17.031 1 97.19 21 PHE B O 1
ATOM 3153 N N . SER B 1 22 ? 20.047 20.312 15.125 1 95.19 22 SER B N 1
ATOM 3154 C CA . SER B 1 22 ? 20.469 21.422 14.281 1 95.19 22 SER B CA 1
ATOM 3155 C C . SER B 1 22 ? 19.266 22.25 13.82 1 95.19 22 SER B C 1
ATOM 3157 O O . SER B 1 22 ? 18.188 21.703 13.586 1 95.19 22 SER B O 1
ATOM 3159 N N . PRO B 1 23 ? 19.438 23.547 13.688 1 94.06 23 PRO B N 1
ATOM 3160 C CA . PRO B 1 23 ? 18.344 24.375 13.219 1 94.06 23 PRO B CA 1
ATOM 3161 C C . PRO B 1 23 ? 18.016 24.156 11.742 1 94.06 23 PRO B C 1
ATOM 3163 O O . PRO B 1 23 ? 17.016 24.672 11.242 1 94.06 23 PRO B O 1
ATOM 3166 N N . LYS B 1 24 ? 18.828 23.406 11.055 1 92.75 24 LYS B N 1
ATOM 3167 C CA . LYS B 1 24 ? 18.609 23.266 9.617 1 92.75 24 LYS B CA 1
ATOM 3168 C C . LYS B 1 24 ? 18.375 21.812 9.234 1 92.75 24 LYS B C 1
ATOM 3170 O O . LYS B 1 24 ? 17.234 21.359 9.141 1 92.75 24 LYS B O 1
ATOM 3175 N N . VAL B 1 25 ? 19.469 20.969 9.234 1 93.94 25 VAL B N 1
ATOM 3176 C CA . VAL B 1 25 ? 19.297 19.594 8.766 1 93.94 25 VAL B CA 1
ATOM 3177 C C . VAL B 1 25 ? 19.719 18.625 9.867 1 93.94 25 VAL B C 1
ATOM 3179 O O . VAL B 1 25 ? 20.797 18.75 10.445 1 93.94 25 VAL B O 1
ATOM 3182 N N . ASN B 1 26 ? 18.859 17.672 10.125 1 95.94 26 ASN B N 1
ATOM 3183 C CA . ASN B 1 26 ? 19.109 16.594 11.078 1 95.94 26 ASN B CA 1
ATOM 3184 C C . ASN B 1 26 ? 18.922 15.227 10.422 1 95.94 26 ASN B C 1
ATOM 3186 O O . ASN B 1 26 ? 17.812 14.867 10.023 1 95.94 26 ASN B O 1
ATOM 3190 N N . CYS B 1 27 ? 20 14.438 10.375 1 95.5 27 CYS B N 1
ATOM 3191 C CA . CYS B 1 27 ? 20 13.156 9.68 1 95.5 27 CYS B CA 1
ATOM 3192 C C . CYS B 1 27 ? 20.062 12 10.664 1 95.5 27 CYS B C 1
ATOM 3194 O O . CYS B 1 27 ? 20.797 12.055 11.656 1 95.5 27 CYS B O 1
ATOM 3196 N N . PHE B 1 28 ? 19.312 11.031 10.406 1 96.38 28 PHE B N 1
ATOM 3197 C CA . PHE B 1 28 ? 19.281 9.82 11.227 1 96.38 28 PHE B CA 1
ATOM 3198 C C . PHE B 1 28 ? 19.594 8.586 10.391 1 96.38 28 PHE B C 1
ATOM 3200 O O . PHE B 1 28 ? 18.844 8.242 9.469 1 96.38 28 PHE B O 1
ATOM 3207 N N . LEU B 1 29 ? 20.641 7.957 10.703 1 94.69 29 LEU B N 1
ATOM 3208 C CA . LEU B 1 29 ? 21.094 6.742 10.039 1 94.69 29 LEU B CA 1
ATOM 3209 C C . LEU B 1 29 ? 20.797 5.512 10.891 1 94.69 29 LEU B C 1
ATOM 3211 O O . LEU B 1 29 ? 20.969 5.543 12.117 1 94.69 29 LEU B O 1
ATOM 3215 N N . GLY B 1 30 ? 20.375 4.422 10.281 1 91.88 30 GLY B N 1
ATOM 3216 C CA . GLY B 1 30 ? 20.125 3.172 10.984 1 91.88 30 GLY B CA 1
ATOM 3217 C C . GLY B 1 30 ? 19.547 2.09 10.094 1 91.88 30 GLY B C 1
ATOM 3218 O O . GLY B 1 30 ? 18.969 2.385 9.047 1 91.88 30 GLY B O 1
ATOM 3219 N N . ASN B 1 31 ? 19.609 0.859 10.586 1 89 31 ASN B N 1
ATOM 3220 C CA . ASN B 1 31 ? 19.078 -0.279 9.836 1 89 31 ASN B CA 1
ATOM 3221 C C . ASN B 1 31 ? 17.562 -0.388 9.977 1 89 31 ASN B C 1
ATOM 3223 O O . ASN B 1 31 ? 16.953 0.378 10.719 1 89 31 ASN B O 1
ATOM 3227 N N . ASN B 1 32 ? 17.016 -1.317 9.242 1 86 32 ASN B N 1
ATOM 3228 C CA . ASN B 1 32 ? 15.578 -1.527 9.273 1 86 32 ASN B CA 1
ATOM 3229 C C . ASN B 1 32 ? 15.102 -1.949 10.656 1 86 32 ASN B C 1
ATOM 3231 O O . ASN B 1 32 ? 15.719 -2.801 11.297 1 86 32 ASN B O 1
ATOM 3235 N N . GLY B 1 33 ? 14.109 -1.267 11.109 1 84.38 33 GLY B N 1
ATOM 3236 C CA . GLY B 1 33 ? 13.484 -1.664 12.359 1 84.38 33 GLY B CA 1
ATOM 3237 C C . GLY B 1 33 ? 14.195 -1.119 13.578 1 84.38 33 GLY B C 1
ATOM 3238 O O . GLY B 1 33 ? 13.898 -1.521 14.711 1 84.38 33 GLY B O 1
ATOM 3239 N N . MET B 1 34 ? 15.078 -0.144 13.375 1 87.56 34 MET B N 1
ATOM 3240 C CA . MET B 1 34 ? 15.93 0.292 14.477 1 87.56 34 MET B CA 1
ATOM 3241 C C . MET B 1 34 ? 15.32 1.497 15.188 1 87.56 34 MET B C 1
ATOM 3243 O O . MET B 1 34 ? 15.812 1.923 16.234 1 87.56 34 MET B O 1
ATOM 3247 N N . GLY B 1 35 ? 14.266 2.133 14.609 1 91.25 35 GLY B N 1
ATOM 3248 C CA . GLY B 1 35 ? 13.562 3.182 15.336 1 91.25 35 GLY B CA 1
ATOM 3249 C C . GLY B 1 35 ? 13.594 4.52 14.617 1 91.25 35 GLY B C 1
ATOM 3250 O O . GLY B 1 35 ? 13.102 5.52 15.148 1 91.25 35 GLY B O 1
ATOM 3251 N N . LYS B 1 36 ? 14.148 4.594 13.422 1 94.19 36 LYS B N 1
ATOM 3252 C CA . LYS B 1 36 ? 14.234 5.844 12.672 1 94.19 36 LYS B CA 1
ATOM 3253 C C . LYS B 1 36 ? 12.859 6.48 12.508 1 94.19 36 LYS B C 1
ATOM 3255 O O . LYS B 1 36 ? 12.664 7.648 12.859 1 94.19 36 LYS B O 1
ATOM 3260 N N . SER B 1 37 ? 11.93 5.672 12.07 1 94 37 SER B N 1
ATOM 3261 C CA . SER B 1 37 ? 10.57 6.152 11.852 1 94 37 SER B CA 1
ATOM 3262 C C . SER B 1 37 ? 9.883 6.488 13.172 1 94 37 SER B C 1
ATOM 3264 O O . SER B 1 37 ? 9.086 7.426 13.234 1 94 37 SER B O 1
ATOM 3266 N N . ASN B 1 38 ? 10.195 5.773 14.227 1 94.88 38 ASN B N 1
ATOM 3267 C CA . ASN B 1 38 ? 9.625 6.031 15.539 1 94.88 38 ASN B CA 1
ATOM 3268 C C . ASN B 1 38 ? 10.031 7.402 16.078 1 94.88 38 ASN B C 1
ATOM 3270 O O . ASN B 1 38 ? 9.227 8.094 16.703 1 94.88 38 ASN B O 1
ATOM 3274 N N . LEU B 1 39 ? 11.227 7.742 15.805 1 97.06 39 LEU B N 1
ATOM 3275 C CA . LEU B 1 39 ? 11.711 9.055 16.219 1 97.06 39 LEU B CA 1
ATOM 3276 C C . LEU B 1 39 ? 10.93 10.164 15.516 1 97.06 39 LEU B C 1
ATOM 3278 O O . LEU B 1 39 ? 10.484 11.117 16.156 1 97.06 39 LEU B O 1
ATOM 3282 N N . LEU B 1 40 ? 10.75 10.016 14.227 1 97.62 40 LEU B N 1
ATOM 3283 C CA . LEU B 1 40 ? 9.984 11 13.477 1 97.62 40 LEU B CA 1
ATOM 3284 C C . LEU B 1 40 ? 8.531 11.031 13.945 1 97.62 40 LEU B C 1
ATOM 3286 O O . LEU B 1 40 ? 7.902 12.094 13.969 1 97.62 40 LEU B O 1
ATOM 3290 N N . ASP B 1 41 ? 8.039 9.898 14.328 1 97.12 41 ASP B N 1
ATOM 3291 C CA . ASP B 1 41 ? 6.668 9.82 14.828 1 97.12 41 ASP B CA 1
ATOM 3292 C C . ASP B 1 41 ? 6.512 10.602 16.125 1 97.12 41 ASP B C 1
ATOM 3294 O O . ASP B 1 41 ? 5.469 11.211 16.375 1 97.12 41 ASP B O 1
ATOM 3298 N N . ALA B 1 42 ? 7.551 10.578 16.938 1 98.12 42 ALA B N 1
ATOM 3299 C CA . ALA B 1 42 ? 7.535 11.352 18.188 1 98.12 42 ALA B CA 1
ATOM 3300 C C . ALA B 1 42 ? 7.391 12.844 17.891 1 98.12 42 ALA B C 1
ATOM 3302 O O . ALA B 1 42 ? 6.594 13.539 18.531 1 98.12 42 ALA B O 1
ATOM 3303 N N . VAL B 1 43 ? 8.133 13.312 16.953 1 98.5 43 VAL B N 1
ATOM 3304 C CA . VAL B 1 43 ? 8.047 14.711 16.547 1 98.5 43 VAL B CA 1
ATOM 3305 C C . VAL B 1 43 ? 6.652 15.008 16 1 98.5 43 VAL B C 1
ATOM 3307 O O . VAL B 1 43 ? 6.047 16.031 16.344 1 98.5 43 VAL B O 1
ATOM 3310 N N . TYR B 1 44 ? 6.168 14.094 15.227 1 98.31 44 TYR B N 1
ATOM 3311 C CA . TYR B 1 44 ? 4.844 14.227 14.633 1 98.31 44 TYR B CA 1
ATOM 3312 C C . TYR B 1 44 ? 3.77 14.312 15.711 1 98.31 44 TYR B C 1
ATOM 3314 O O . TYR B 1 44 ? 2.842 15.117 15.609 1 98.31 44 TYR B O 1
ATOM 3322 N N . TYR B 1 45 ? 3.902 13.555 16.734 1 97.81 45 TYR B N 1
ATOM 3323 C CA . TYR B 1 45 ? 2.951 13.5 17.828 1 97.81 45 TYR B CA 1
ATOM 3324 C C . TYR B 1 45 ? 2.816 14.867 18.5 1 97.81 45 TYR B C 1
ATOM 3326 O O . TYR B 1 45 ? 1.722 15.258 18.922 1 97.81 45 TYR B O 1
ATOM 3334 N N . LEU B 1 46 ? 3.883 15.508 18.594 1 98.12 46 LEU B N 1
ATOM 3335 C CA . LEU B 1 46 ? 3.881 16.797 19.281 1 98.12 46 LEU B CA 1
ATOM 3336 C C . LEU B 1 46 ? 3.09 17.828 18.484 1 98.12 46 LEU B C 1
ATOM 3338 O O . LEU B 1 46 ? 2.58 18.797 19.047 1 98.12 46 LEU B O 1
ATOM 3342 N N . SER B 1 47 ? 2.994 17.594 17.203 1 97.44 47 SER B N 1
ATOM 3343 C CA . SER B 1 47 ? 2.26 18.531 16.344 1 97.44 47 SER B CA 1
ATOM 3344 C C . SER B 1 47 ? 0.795 18.125 16.219 1 97.44 47 SER B C 1
ATOM 3346 O O . SER B 1 47 ? -0.085 18.984 16.141 1 97.44 47 SER B O 1
ATOM 3348 N N . PHE B 1 48 ? 0.541 16.797 16.234 1 97 48 PHE B N 1
ATOM 3349 C CA . PHE B 1 48 ? -0.787 16.359 15.82 1 97 48 PHE B CA 1
ATOM 3350 C C . PHE B 1 48 ? -1.455 15.531 16.906 1 97 48 PHE B C 1
ATOM 3352 O O . PHE B 1 48 ? -2.631 15.18 16.797 1 97 48 PHE B O 1
ATOM 3359 N N . CYS B 1 49 ? -0.729 15.117 17.875 1 96.38 49 CYS B N 1
ATOM 3360 C CA . CYS B 1 49 ? -1.211 14.367 19.031 1 96.38 49 CYS B CA 1
ATOM 3361 C C . CYS B 1 49 ? -1.645 12.969 18.625 1 96.38 49 CYS B C 1
ATOM 3363 O O . CYS B 1 49 ? -2.453 12.336 19.312 1 96.38 49 CYS B O 1
ATOM 3365 N N . LYS B 1 50 ? -1.211 12.547 17.516 1 95.44 50 LYS B N 1
ATOM 3366 C CA . LYS B 1 50 ? -1.468 11.188 17.047 1 95.44 50 LYS B CA 1
ATOM 3367 C C . LYS B 1 50 ? -0.325 10.688 16.172 1 95.44 50 LYS B C 1
ATOM 3369 O O . LYS B 1 50 ? 0.519 11.469 15.727 1 95.44 50 LYS B O 1
ATOM 3374 N N . SER B 1 51 ? -0.342 9.391 15.969 1 94.5 51 SER B N 1
ATOM 3375 C CA . SER B 1 51 ? 0.693 8.789 15.133 1 94.5 51 SER B CA 1
ATOM 3376 C C . SER B 1 51 ? 0.435 9.047 13.656 1 94.5 51 SER B C 1
ATOM 3378 O O . SER B 1 51 ? -0.716 9.078 13.219 1 94.5 51 SER B O 1
ATOM 3380 N N . PHE B 1 52 ? 1.516 9.195 12.883 1 92.75 52 PHE B N 1
ATOM 3381 C CA . PHE B 1 52 ? 1.317 9.383 11.445 1 92.75 52 PHE B CA 1
ATOM 3382 C C . PHE B 1 52 ? 0.994 8.055 10.773 1 92.75 52 PHE B C 1
ATOM 3384 O O . PHE B 1 52 ? 0.538 8.039 9.625 1 92.75 52 PHE B O 1
ATOM 3391 N N . THR B 1 53 ? 1.18 6.922 11.5 1 87 53 THR B N 1
ATOM 3392 C CA . THR B 1 53 ? 0.897 5.605 10.938 1 87 53 THR B CA 1
ATOM 3393 C C . THR B 1 53 ? -0.503 5.141 11.328 1 87 53 THR B C 1
ATOM 3395 O O . THR B 1 53 ? -0.926 4.043 10.961 1 87 53 THR B O 1
ATOM 3398 N N . GLY B 1 54 ? -1.187 5.867 12.141 1 86.19 54 GLY B N 1
ATOM 3399 C CA . GLY B 1 54 ? -2.541 5.516 12.539 1 86.19 54 GLY B CA 1
ATOM 3400 C C . GLY B 1 54 ? -2.592 4.617 13.758 1 86.19 54 GLY B C 1
ATOM 3401 O O . GLY B 1 54 ? -3.672 4.211 14.195 1 86.19 54 GLY B O 1
ATOM 3402 N N . MET B 1 55 ? -1.476 4.367 14.359 1 86.94 55 MET B N 1
ATOM 3403 C CA . MET B 1 55 ? -1.451 3.564 15.578 1 86.94 55 MET B CA 1
ATOM 3404 C C . MET B 1 55 ? -2.152 4.289 16.719 1 86.94 55 MET B C 1
ATOM 3406 O O . MET B 1 55 ? -2.029 5.508 16.859 1 86.94 55 MET B O 1
ATOM 3410 N N . THR B 1 56 ? -2.783 3.477 17.547 1 89.94 56 THR B N 1
ATOM 3411 C CA . THR B 1 56 ? -3.439 4.043 18.719 1 89.94 56 THR B CA 1
ATOM 3412 C C . THR B 1 56 ? -2.414 4.387 19.797 1 89.94 56 THR B C 1
ATOM 3414 O O . THR B 1 56 ? -1.283 3.898 19.766 1 89.94 56 THR B O 1
ATOM 3417 N N . ASP B 1 57 ? -2.873 5.141 20.734 1 91.06 57 ASP B N 1
ATOM 3418 C CA . ASP B 1 57 ? -1.997 5.574 21.812 1 91.06 57 ASP B CA 1
ATOM 3419 C C . ASP B 1 57 ? -1.452 4.379 22.594 1 91.06 57 ASP B C 1
ATOM 3421 O O . ASP B 1 57 ? -0.278 4.359 22.969 1 91.06 57 ASP B O 1
ATOM 3425 N N . SER B 1 58 ? -2.293 3.391 22.766 1 89.25 58 SER B N 1
ATOM 3426 C CA . SER B 1 58 ? -1.874 2.215 23.531 1 89.25 58 SER B CA 1
ATOM 3427 C C . SER B 1 58 ? -0.783 1.443 22.797 1 89.25 58 SER B C 1
ATOM 3429 O O . SER B 1 58 ? 0.049 0.784 23.422 1 89.25 58 SER B O 1
ATOM 3431 N N . MET B 1 59 ? -0.756 1.653 21.562 1 87.25 59 MET B N 1
ATOM 3432 C CA . MET B 1 59 ? 0.168 0.867 20.75 1 87.25 59 MET B CA 1
ATOM 3433 C C . MET B 1 59 ? 1.496 1.597 20.578 1 87.25 59 MET B C 1
ATOM 3435 O O . MET B 1 59 ? 2.475 1.011 20.109 1 87.25 59 MET B O 1
ATOM 3439 N N . VAL B 1 60 ? 1.495 2.873 20.969 1 92.69 60 VAL B N 1
ATOM 3440 C CA . VAL B 1 60 ? 2.736 3.609 20.766 1 92.69 60 VAL B CA 1
ATOM 3441 C C . VAL B 1 60 ? 3.525 3.678 22.062 1 92.69 60 VAL B C 1
ATOM 3443 O O . VAL B 1 60 ? 4.664 4.148 22.094 1 92.69 60 VAL B O 1
ATOM 3446 N N . MET B 1 61 ? 2.873 3.234 23.141 1 94.62 61 MET B N 1
ATOM 3447 C CA . MET B 1 61 ? 3.615 3.088 24.391 1 94.62 61 MET B CA 1
ATOM 3448 C C . MET B 1 61 ? 4.543 1.878 24.328 1 94.62 61 MET B C 1
ATOM 3450 O O . MET B 1 61 ? 4.172 0.834 23.797 1 94.62 61 MET B O 1
ATOM 3454 N N . ARG B 1 62 ? 5.695 2.078 24.828 1 93.69 62 ARG B N 1
ATOM 3455 C CA . ARG B 1 62 ? 6.66 0.984 24.828 1 93.69 62 ARG B CA 1
ATOM 3456 C C . ARG B 1 62 ? 6.082 -0.261 25.484 1 93.69 62 ARG B C 1
ATOM 3458 O O . ARG B 1 62 ? 5.391 -0.166 26.5 1 93.69 62 ARG B O 1
ATOM 3465 N N . ARG B 1 63 ? 6.496 -1.399 24.922 1 86.81 63 ARG B N 1
ATOM 3466 C CA . ARG B 1 63 ? 5.984 -2.672 25.422 1 86.81 63 ARG B CA 1
ATOM 3467 C C . ARG B 1 63 ? 6.34 -2.865 26.891 1 86.81 63 ARG B C 1
ATOM 3469 O O . ARG B 1 63 ? 7.496 -2.689 27.281 1 86.81 63 ARG B O 1
ATOM 3476 N N . GLY B 1 64 ? 5.398 -3.242 27.625 1 90.5 64 GLY B N 1
ATOM 3477 C CA . GLY B 1 64 ? 5.617 -3.508 29.047 1 90.5 64 GLY B CA 1
ATOM 3478 C C . GLY B 1 64 ? 5.477 -2.271 29.906 1 90.5 64 GLY B C 1
ATOM 3479 O O . GLY B 1 64 ? 5.527 -2.361 31.141 1 90.5 64 GLY B O 1
ATOM 3480 N N . GLU B 1 65 ? 5.324 -1.049 29.312 1 94.5 65 GLU B N 1
ATOM 3481 C CA . GLU B 1 65 ? 5.195 0.205 30.047 1 94.5 65 GLU B CA 1
ATOM 3482 C C . GLU B 1 65 ? 3.762 0.725 30.016 1 94.5 65 GLU B C 1
ATOM 3484 O O . GLU B 1 65 ? 2.986 0.353 29.125 1 94.5 65 GLU B O 1
ATOM 3489 N N . ASP B 1 66 ? 3.48 1.553 31.016 1 95.06 66 ASP B N 1
ATOM 3490 C CA . ASP B 1 66 ? 2.094 1.999 31.125 1 95.06 66 ASP B CA 1
ATOM 3491 C C . ASP B 1 66 ? 1.98 3.5 30.859 1 95.06 66 ASP B C 1
ATOM 3493 O O . ASP B 1 66 ? 0.919 4.094 31.078 1 95.06 66 ASP B O 1
ATOM 3497 N N . PHE B 1 67 ? 3.07 4.059 30.531 1 96.81 67 PHE B N 1
ATOM 3498 C CA . PHE B 1 67 ? 3.023 5.48 30.203 1 96.81 67 PHE B CA 1
ATOM 3499 C C . PHE B 1 67 ? 4.094 5.844 29.188 1 96.81 67 PHE B C 1
ATOM 3501 O O . PHE B 1 67 ? 5.02 5.062 28.938 1 96.81 67 PHE B O 1
ATOM 3508 N N . ALA B 1 68 ? 3.924 6.977 28.531 1 98.12 68 ALA B N 1
ATOM 3509 C CA . ALA B 1 68 ? 4.898 7.574 27.625 1 98.12 68 ALA B CA 1
ATOM 3510 C C . ALA B 1 68 ? 4.871 9.094 27.719 1 98.12 68 ALA B C 1
ATOM 3512 O O . ALA B 1 68 ? 3.818 9.688 27.969 1 98.12 68 ALA B O 1
ATOM 3513 N N . ILE B 1 69 ? 6.047 9.703 27.609 1 98.5 69 ILE B N 1
ATOM 3514 C CA . ILE B 1 69 ? 6.148 11.164 27.641 1 98.5 69 ILE B CA 1
ATOM 3515 C C . ILE B 1 69 ? 6.98 11.656 26.469 1 98.5 69 ILE B C 1
ATOM 3517 O O . ILE B 1 69 ? 8.047 11.102 26.172 1 98.5 69 ILE B O 1
ATOM 3521 N N . LEU B 1 70 ? 6.496 12.609 25.797 1 98.69 70 LEU B N 1
ATOM 3522 C CA . LEU B 1 70 ? 7.223 13.344 24.766 1 98.69 70 LEU B CA 1
ATOM 3523 C C . LEU B 1 70 ? 7.34 14.82 25.125 1 98.69 70 LEU B C 1
ATOM 3525 O O . LEU B 1 70 ? 6.34 15.461 25.453 1 98.69 70 LEU B O 1
ATOM 3529 N N . LYS B 1 71 ? 8.555 15.297 25.094 1 98.62 71 LYS B N 1
ATOM 3530 C CA . LYS B 1 71 ? 8.805 16.703 25.406 1 98.62 71 LYS B CA 1
ATOM 3531 C C . LYS B 1 71 ? 9.594 17.375 24.281 1 98.62 71 LYS B C 1
ATOM 3533 O O . LYS B 1 71 ? 10.617 16.844 23.844 1 98.62 71 LYS B O 1
ATOM 3538 N N . GLY B 1 72 ? 9.102 18.516 23.844 1 98.62 72 GLY B N 1
ATOM 3539 C CA . GLY B 1 72 ? 9.797 19.297 22.844 1 98.62 72 GLY B CA 1
ATOM 3540 C C . GLY B 1 72 ? 9.992 20.75 23.219 1 98.62 72 GLY B C 1
ATOM 3541 O O . GLY B 1 72 ? 9.078 21.359 23.781 1 98.62 72 GLY B O 1
ATOM 3542 N N . ASN B 1 73 ? 11.203 21.234 23.031 1 98.62 73 ASN B N 1
ATOM 3543 C CA . ASN B 1 73 ? 11.5 22.656 23.188 1 98.62 73 ASN B CA 1
ATOM 3544 C C . ASN B 1 73 ? 11.68 23.328 21.828 1 98.62 73 ASN B C 1
ATOM 3546 O O . ASN B 1 73 ? 12.562 22.953 21.047 1 98.62 73 ASN B O 1
ATOM 3550 N N . TYR B 1 74 ? 10.883 24.391 21.609 1 98.19 74 TYR B N 1
ATOM 3551 C CA . TYR B 1 74 ? 10.852 25.047 20.312 1 98.19 74 TYR B CA 1
ATOM 3552 C C . TYR B 1 74 ? 11.305 26.5 20.406 1 98.19 74 TYR B C 1
ATOM 3554 O O . TYR B 1 74 ? 11.164 27.125 21.469 1 98.19 74 TYR B O 1
ATOM 3562 N N . LEU B 1 75 ? 11.922 26.953 19.344 1 97 75 LEU B N 1
ATOM 3563 C CA . LEU B 1 75 ? 11.992 28.375 19.062 1 97 75 LEU B CA 1
ATOM 3564 C C . LEU B 1 75 ? 10.938 28.781 18.031 1 97 75 LEU B C 1
ATOM 3566 O O . LEU B 1 75 ? 11.031 28.406 16.859 1 97 75 LEU B O 1
ATOM 3570 N N . ARG B 1 76 ? 9.938 29.469 18.5 1 93.69 76 ARG B N 1
ATOM 3571 C CA . ARG B 1 76 ? 8.789 29.844 17.688 1 93.69 76 ARG B CA 1
ATOM 3572 C C . ARG B 1 76 ? 8.516 31.344 17.766 1 93.69 76 ARG B C 1
ATOM 3574 O O . ARG B 1 76 ? 8.281 31.875 18.844 1 93.69 76 ARG B O 1
ATOM 3581 N N . ARG B 1 77 ? 8.57 31.969 16.625 1 90.56 77 ARG B N 1
ATOM 3582 C CA . ARG B 1 77 ? 8.352 33.406 16.547 1 90.56 77 ARG B CA 1
ATOM 3583 C C . ARG B 1 77 ? 9.273 34.156 17.5 1 90.56 77 ARG B C 1
ATOM 3585 O O . ARG B 1 77 ? 8.828 35.031 18.25 1 90.56 77 ARG B O 1
ATOM 3592 N N . GLY B 1 78 ? 10.414 33.656 17.625 1 89.38 78 GLY B N 1
ATOM 3593 C CA . GLY B 1 78 ? 11.438 34.344 18.406 1 89.38 78 GLY B CA 1
ATOM 3594 C C . GLY B 1 78 ? 11.367 34 19.875 1 89.38 78 GLY B C 1
ATOM 3595 O O . GLY B 1 78 ? 12.18 34.5 20.672 1 89.38 78 GLY B O 1
ATOM 3596 N N . ALA B 1 79 ? 10.492 33.156 20.188 1 94.19 79 ALA B N 1
ATOM 3597 C CA . ALA B 1 79 ? 10.336 32.812 21.594 1 94.19 79 ALA B CA 1
ATOM 3598 C C . ALA B 1 79 ? 10.492 31.312 21.812 1 94.19 79 ALA B C 1
ATOM 3600 O O . ALA B 1 79 ? 10.148 30.516 20.953 1 94.19 79 ALA B O 1
ATOM 3601 N N . GLU B 1 80 ? 10.93 31.062 23.016 1 96.25 80 GLU B N 1
ATOM 3602 C CA . GLU B 1 80 ? 11.039 29.672 23.406 1 96.25 80 GLU B CA 1
ATOM 3603 C C . GLU B 1 80 ? 9.703 29.125 23.906 1 96.25 80 GLU B C 1
ATOM 3605 O O . GLU B 1 80 ? 9 29.797 24.672 1 96.25 80 GLU B O 1
ATOM 3610 N N . GLU B 1 81 ? 9.359 27.953 23.438 1 96.5 81 GLU B N 1
ATOM 3611 C CA . GLU B 1 81 ? 8.133 27.297 23.844 1 96.5 81 GLU B CA 1
ATOM 3612 C C . GLU B 1 81 ? 8.367 25.812 24.109 1 96.5 81 GLU B C 1
ATOM 3614 O O . GLU B 1 81 ? 9.117 25.156 23.375 1 96.5 81 GLU B O 1
ATOM 3619 N N . GLU B 1 82 ? 7.652 25.375 25.188 1 98.06 82 GLU B N 1
ATOM 3620 C CA . GLU B 1 82 ? 7.793 23.969 25.547 1 98.06 82 GLU B CA 1
ATOM 3621 C C . GLU B 1 82 ? 6.473 23.219 25.391 1 98.06 82 GLU B C 1
ATOM 3623 O O . GLU B 1 82 ? 5.418 23.719 25.781 1 98.06 82 GLU B O 1
ATOM 3628 N N . LEU B 1 83 ? 6.535 22.062 24.766 1 98.44 83 LEU B N 1
ATOM 3629 C CA . LEU B 1 83 ? 5.406 21.141 24.688 1 98.44 83 LEU B CA 1
ATOM 3630 C C . LEU B 1 83 ? 5.695 19.875 25.484 1 98.44 83 LEU B C 1
ATOM 3632 O O . LEU B 1 83 ? 6.805 19.344 25.422 1 98.44 83 LEU B O 1
ATOM 3636 N N . VAL B 1 84 ? 4.754 19.453 26.266 1 98.56 84 VAL B N 1
ATOM 3637 C CA . VAL B 1 84 ? 4.852 18.172 26.969 1 98.56 84 VAL B CA 1
ATOM 3638 C C . VAL B 1 84 ? 3.594 17.344 26.719 1 98.56 84 VAL B C 1
ATOM 3640 O O . VAL B 1 84 ? 2.49 17.75 27.094 1 98.56 84 VAL B O 1
ATOM 3643 N N . LEU B 1 85 ? 3.766 16.219 26.078 1 98.38 85 LEU B N 1
ATOM 3644 C CA . LEU B 1 85 ? 2.668 15.281 25.828 1 98.38 85 LEU B CA 1
ATOM 3645 C C . LEU B 1 85 ? 2.795 14.039 26.688 1 98.38 85 LEU B C 1
ATOM 3647 O O . LEU B 1 85 ? 3.832 13.367 26.672 1 98.38 85 LEU B O 1
ATOM 3651 N N . GLY B 1 86 ? 1.762 13.758 27.453 1 97.56 86 GLY B N 1
ATOM 3652 C CA . GLY B 1 86 ? 1.739 12.586 28.328 1 97.56 86 GLY B CA 1
ATOM 3653 C C . GLY B 1 86 ? 0.614 11.625 28 1 97.56 86 GLY B C 1
ATOM 3654 O O . GLY B 1 86 ? -0.5 12.047 27.688 1 97.56 86 GLY B O 1
ATOM 3655 N N . MET B 1 87 ? 0.97 10.398 27.953 1 96.5 87 MET B N 1
ATOM 3656 C CA . MET B 1 87 ? 0.002 9.32 27.75 1 96.5 87 MET B CA 1
ATOM 3657 C C . MET B 1 87 ? 0.095 8.281 28.859 1 96.5 87 MET B C 1
ATOM 3659 O O . MET B 1 87 ? 1.188 7.977 29.344 1 96.5 87 MET B O 1
ATOM 3663 N N . SER B 1 88 ? -1.03 7.789 29.281 1 95.19 88 SER B N 1
ATOM 3664 C CA . SER B 1 88 ? -1.097 6.715 30.266 1 95.19 88 SER B CA 1
ATOM 3665 C C . SER B 1 88 ? -2.195 5.715 29.922 1 95.19 88 SER B C 1
ATOM 3667 O O . SER B 1 88 ? -3.25 6.098 29.406 1 95.19 88 SER B O 1
ATOM 3669 N N . ARG B 1 89 ? -1.885 4.52 30.188 1 92 89 ARG B N 1
ATOM 3670 C CA . ARG B 1 89 ? -2.863 3.479 29.891 1 92 89 ARG B CA 1
ATOM 3671 C C . ARG B 1 89 ? -4.188 3.7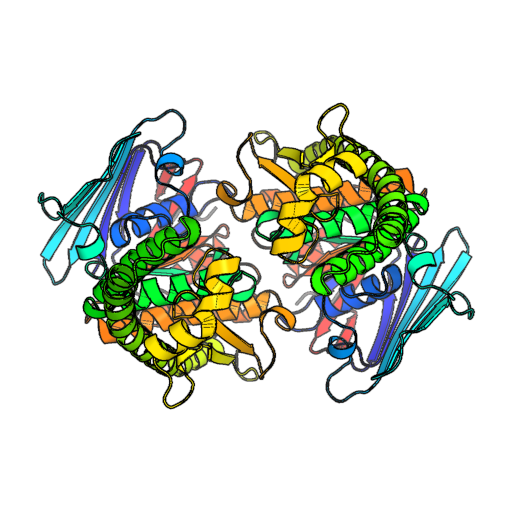58 30.594 1 92 89 ARG B C 1
ATOM 3673 O O . ARG B 1 89 ? -4.219 4.016 31.797 1 92 89 ARG B O 1
ATOM 3680 N N . GLY B 1 90 ? -5.215 3.666 29.859 1 88.75 90 GLY B N 1
ATOM 3681 C CA . GLY B 1 90 ? -6.547 3.822 30.422 1 88.75 90 GLY B CA 1
ATOM 3682 C C . GLY B 1 90 ? -6.922 5.27 30.672 1 88.75 90 GLY B C 1
ATOM 3683 O O . GLY B 1 90 ? -8.008 5.555 31.188 1 88.75 90 GLY B O 1
ATOM 3684 N N . LYS B 1 91 ? -5.996 6.176 30.438 1 91.19 91 LYS B N 1
ATOM 3685 C CA . LYS B 1 91 ? -6.285 7.59 30.672 1 91.19 91 LYS B CA 1
ATOM 3686 C C . LYS B 1 91 ? -6.219 8.375 29.359 1 91.19 91 LYS B C 1
ATOM 3688 O O . LYS B 1 91 ? -5.652 7.906 28.375 1 91.19 91 LYS B O 1
ATOM 3693 N N . ARG B 1 92 ? -6.891 9.508 29.469 1 91.31 92 ARG B N 1
ATOM 3694 C CA . ARG B 1 92 ? -6.824 10.406 28.312 1 91.31 92 ARG B CA 1
ATOM 3695 C C . ARG B 1 92 ? -5.445 11.039 28.203 1 91.31 92 ARG B C 1
ATOM 3697 O O . ARG B 1 92 ? -4.809 11.352 29.203 1 91.31 92 ARG B O 1
ATOM 3704 N N . LYS B 1 93 ? -5.043 11.375 27 1 93.25 93 LYS B N 1
ATOM 3705 C CA . LYS B 1 93 ? -3.771 12.039 26.719 1 93.25 93 LYS B CA 1
ATOM 3706 C C . LYS B 1 93 ? -3.811 13.5 27.156 1 93.25 93 LYS B C 1
ATOM 3708 O O . LYS B 1 93 ? -4.855 14.148 27.062 1 93.25 93 LYS B O 1
ATOM 3713 N N . SER B 1 94 ? -2.662 13.938 27.625 1 96 94 SER B N 1
ATOM 3714 C CA . SER B 1 94 ? -2.539 15.336 28.047 1 96 94 SER B CA 1
ATOM 3715 C C . SER B 1 94 ? -1.442 16.047 27.266 1 96 94 SER B C 1
ATOM 3717 O O . SER B 1 94 ? -0.382 15.477 27.016 1 96 94 SER B O 1
ATOM 3719 N N . LEU B 1 95 ? -1.738 17.234 26.875 1 98 95 LEU B N 1
ATOM 3720 C CA . LEU B 1 95 ? -0.766 18.094 26.203 1 98 95 LEU B CA 1
ATOM 3721 C C . LEU B 1 95 ? -0.662 19.438 26.906 1 98 95 LEU B C 1
ATOM 3723 O O . LEU B 1 95 ? -1.672 20.109 27.125 1 98 95 LEU B O 1
ATOM 3727 N N . LYS B 1 96 ? 0.569 19.766 27.266 1 98.25 96 LYS B N 1
ATOM 3728 C CA . LYS B 1 96 ? 0.842 21.047 27.906 1 98.25 96 LYS B CA 1
ATOM 3729 C C . LYS B 1 96 ? 1.715 21.922 27.016 1 98.25 96 LYS B C 1
ATOM 3731 O O . LYS B 1 96 ? 2.645 21.438 26.375 1 98.25 96 LYS B O 1
ATOM 3736 N N . ARG B 1 97 ? 1.357 23.141 27 1 96.88 97 ARG B N 1
ATOM 3737 C CA . ARG B 1 97 ? 2.143 24.172 26.328 1 96.88 97 ARG B CA 1
ATOM 3738 C C . ARG B 1 97 ? 2.545 25.266 27.312 1 96.88 97 ARG B C 1
ATOM 3740 O O . ARG B 1 97 ? 1.685 25.953 27.875 1 96.88 97 ARG B O 1
ATOM 3747 N N . GLY B 1 98 ? 3.836 25.391 27.469 1 94.12 98 GLY B N 1
ATOM 3748 C CA . GLY B 1 98 ? 4.285 26.328 28.484 1 94.12 98 GLY B CA 1
ATOM 3749 C C . GLY B 1 98 ? 3.717 26.047 29.859 1 94.12 98 GLY B C 1
ATOM 3750 O O . GLY B 1 98 ? 3.23 26.969 30.531 1 94.12 98 GLY B O 1
ATOM 3751 N N . GLY B 1 99 ? 3.549 24.859 30.094 1 93.19 99 GLY B N 1
ATOM 3752 C CA . GLY B 1 99 ? 3.068 24.469 31.406 1 93.19 99 GLY B CA 1
ATOM 3753 C C . GLY B 1 99 ? 1.554 24.453 31.516 1 93.19 99 GLY B C 1
ATOM 3754 O O . GLY B 1 99 ? 0.996 23.922 32.469 1 93.19 99 GLY B O 1
ATOM 3755 N N . LYS B 1 100 ? 0.944 25 30.578 1 95.5 100 LYS B N 1
ATOM 3756 C CA . LYS B 1 100 ? -0.515 25.047 30.609 1 95.5 100 LYS B CA 1
ATOM 3757 C C . LYS B 1 100 ? -1.112 23.906 29.781 1 95.5 100 LYS B C 1
ATOM 3759 O O . LYS B 1 100 ? -0.756 23.734 28.609 1 95.5 100 LYS B O 1
ATOM 3764 N N . GLU B 1 101 ? -2.082 23.266 30.312 1 96.19 101 GLU B N 1
ATOM 3765 C CA . GLU B 1 101 ? -2.713 22.125 29.641 1 96.19 101 GLU B CA 1
ATOM 3766 C C . GLU B 1 101 ? -3.826 22.594 28.703 1 96.19 101 GLU B C 1
ATOM 3768 O O . GLU B 1 101 ? -4.594 23.484 29.047 1 96.19 101 GLU B O 1
ATOM 3773 N N . TYR B 1 102 ? -3.836 21.953 27.578 1 96.06 102 TYR B N 1
ATOM 3774 C CA . TYR B 1 102 ? -4.922 22.219 26.641 1 96.06 102 TYR B CA 1
ATOM 3775 C C . TYR B 1 102 ? -6.242 21.672 27.172 1 96.06 102 TYR B C 1
ATOM 3777 O O . TYR B 1 102 ? -6.285 20.578 27.719 1 96.06 102 TYR B O 1
ATOM 3785 N N . ASP B 1 103 ? -7.301 22.453 26.922 1 93.25 103 ASP B N 1
ATOM 3786 C CA . ASP B 1 103 ? -8.625 21.922 27.219 1 93.25 103 ASP B CA 1
ATOM 3787 C C . ASP B 1 103 ? -9.062 20.938 26.125 1 93.25 103 ASP B C 1
ATOM 3789 O O . ASP B 1 103 ? -9.672 19.906 26.438 1 93.25 103 ASP B O 1
ATOM 3793 N N . ARG B 1 104 ? -8.867 21.359 24.984 1 93.5 104 ARG B N 1
ATOM 3794 C CA . ARG B 1 104 ? -9.164 20.547 23.812 1 93.5 104 ARG B CA 1
ATOM 3795 C C . ARG B 1 104 ? -7.93 20.391 22.922 1 93.5 104 ARG B C 1
ATOM 3797 O O . ARG B 1 104 ? -7.355 21.391 22.484 1 93.5 104 ARG B O 1
ATOM 3804 N N . LEU B 1 105 ? -7.633 19.141 22.594 1 94.44 105 LEU B N 1
ATOM 3805 C CA . LEU B 1 105 ? -6.449 18.859 21.797 1 94.44 105 LEU B CA 1
ATOM 3806 C C . LEU B 1 105 ? -6.57 19.469 20.406 1 94.44 105 LEU B C 1
ATOM 3808 O O . LEU B 1 105 ? -5.562 19.844 19.797 1 94.44 105 LEU B O 1
ATOM 3812 N N . SER B 1 106 ? -7.777 19.625 19.938 1 94.38 106 SER B N 1
ATOM 3813 C CA . SER B 1 106 ? -8.008 20.172 18.609 1 94.38 106 SER B CA 1
ATOM 3814 C C . SER B 1 106 ? -7.496 21.609 18.5 1 94.38 106 SER B C 1
ATOM 3816 O O . SER B 1 106 ? -7.148 22.078 17.406 1 94.38 106 SER B O 1
ATOM 3818 N N . SER B 1 107 ? -7.43 22.312 19.609 1 95.38 107 SER B N 1
ATOM 3819 C CA . SER B 1 107 ? -6.961 23.703 19.625 1 95.38 107 SER B CA 1
ATOM 3820 C C . SER B 1 107 ? -5.461 23.781 19.359 1 95.38 107 SER B C 1
ATOM 3822 O O . SER B 1 107 ? -4.934 24.844 19.062 1 95.38 107 SER B O 1
ATOM 3824 N N . HIS B 1 108 ? -4.832 22.656 19.453 1 96.62 108 HIS B N 1
ATOM 3825 C CA . HIS B 1 108 ? -3.389 22.594 19.25 1 96.62 108 HIS B CA 1
ATOM 3826 C C . HIS B 1 108 ? -3.041 22.5 17.766 1 96.62 108 HIS B C 1
ATOM 3828 O O . HIS B 1 108 ? -1.936 22.859 17.359 1 96.62 108 HIS B O 1
ATOM 3834 N N . ILE B 1 109 ? -3.986 22.047 16.984 1 95.94 109 ILE B N 1
ATOM 3835 C CA . ILE B 1 109 ? -3.738 21.766 15.578 1 95.94 109 ILE B CA 1
ATOM 3836 C C . ILE B 1 109 ? -3.469 23.062 14.828 1 95.94 109 ILE B C 1
ATOM 3838 O O . ILE B 1 109 ? -4.262 24 14.906 1 95.94 109 ILE B O 1
ATOM 3842 N N . GLY B 1 110 ? -2.334 23.125 14.195 1 94.19 110 GLY B N 1
ATOM 3843 C CA . GLY B 1 110 ? -1.964 24.312 13.445 1 94.19 110 GLY B CA 1
ATOM 3844 C C . GLY B 1 110 ? -0.958 25.188 14.164 1 94.19 110 GLY B C 1
ATOM 3845 O O . GLY B 1 110 ? -0.314 26.047 13.547 1 94.19 110 GLY B O 1
ATOM 3846 N N . ALA B 1 111 ? -0.802 25 15.438 1 94.88 111 ALA B N 1
ATOM 3847 C CA . ALA B 1 111 ? 0.118 25.828 16.219 1 94.88 111 ALA B CA 1
ATOM 3848 C C . ALA B 1 111 ? 1.569 25.484 15.906 1 94.88 111 ALA B C 1
ATOM 3850 O O . ALA B 1 111 ? 2.438 26.359 15.906 1 94.88 111 ALA B O 1
ATOM 3851 N N . PHE B 1 112 ? 1.816 24.266 15.664 1 96.81 112 PHE B N 1
ATOM 3852 C CA . PHE B 1 112 ? 3.143 23.766 15.312 1 96.81 112 PHE B CA 1
ATOM 3853 C C . PHE B 1 112 ? 3.094 22.984 14.008 1 96.81 112 PHE B C 1
ATOM 3855 O O . PHE B 1 112 ? 3.186 21.75 14.016 1 96.81 112 PHE B O 1
ATOM 3862 N N . PRO B 1 113 ? 3.07 23.703 12.898 1 96.75 113 PRO B N 1
ATOM 3863 C CA . PRO B 1 113 ? 2.854 23.047 11.602 1 96.75 113 PRO B CA 1
ATOM 3864 C C . PRO B 1 113 ? 4 22.109 11.219 1 96.75 113 PRO B C 1
ATOM 3866 O O . PRO B 1 113 ? 5.164 22.406 11.492 1 96.75 113 PRO B O 1
ATOM 3869 N N . LEU B 1 114 ? 3.623 21.047 10.586 1 97.38 114 LEU B N 1
ATOM 3870 C CA . LEU B 1 114 ? 4.562 19.984 10.25 1 97.38 114 LEU B CA 1
ATOM 3871 C C . LEU B 1 114 ? 4.078 19.188 9.047 1 97.38 114 LEU B C 1
ATOM 3873 O O . LEU B 1 114 ? 2.877 18.953 8.883 1 97.38 114 LEU B O 1
ATOM 3877 N N . VAL B 1 115 ? 5.004 18.828 8.141 1 97.12 115 VAL B N 1
ATOM 3878 C CA . VAL B 1 115 ? 4.723 17.938 7.016 1 97.12 115 VAL B CA 1
ATOM 3879 C C . VAL B 1 115 ? 5.648 16.719 7.074 1 97.12 115 VAL B C 1
ATOM 3881 O O . VAL B 1 115 ? 6.844 16.859 7.348 1 97.12 115 VAL B O 1
ATOM 3884 N N . ILE B 1 116 ? 5.086 15.555 6.832 1 97.81 116 ILE B N 1
ATOM 3885 C CA . ILE B 1 116 ? 5.902 14.344 6.793 1 97.81 116 ILE B CA 1
ATOM 3886 C C . ILE B 1 116 ? 5.727 13.648 5.445 1 97.81 116 ILE B C 1
ATOM 3888 O O . ILE B 1 116 ? 4.621 13.586 4.906 1 97.81 116 ILE B O 1
ATOM 3892 N N . ALA B 1 117 ? 6.809 13.273 4.832 1 96.81 117 ALA B N 1
ATOM 3893 C CA . ALA B 1 117 ? 6.832 12.32 3.727 1 96.81 117 ALA B CA 1
ATOM 3894 C C . ALA B 1 117 ? 7.367 10.961 4.18 1 96.81 117 ALA B C 1
ATOM 3896 O O . ALA B 1 117 ? 8.477 10.875 4.715 1 96.81 117 ALA B O 1
ATOM 3897 N N . ALA B 1 118 ? 6.582 9.984 4.039 1 95.06 118 ALA B N 1
ATOM 3898 C CA . ALA B 1 118 ? 6.941 8.672 4.555 1 95.06 118 ALA B CA 1
ATOM 3899 C C . ALA B 1 118 ? 6.516 7.566 3.59 1 95.06 118 ALA B C 1
ATOM 3901 O O . ALA B 1 118 ? 5.703 7.801 2.691 1 95.06 118 ALA B O 1
ATOM 3902 N N . PRO B 1 119 ? 7.039 6.383 3.764 1 91.12 119 PRO B N 1
ATOM 3903 C CA . PRO B 1 119 ? 6.707 5.258 2.885 1 91.12 119 PRO B CA 1
ATOM 3904 C C . PRO B 1 119 ? 5.215 4.93 2.885 1 91.12 119 PRO B C 1
ATOM 3906 O O . PRO B 1 119 ? 4.668 4.523 1.857 1 91.12 119 PRO B O 1
ATOM 3909 N N . ILE B 1 120 ? 4.566 5.137 3.904 1 90.12 120 ILE B N 1
ATOM 3910 C CA . ILE B 1 120 ? 3.152 4.809 4.047 1 90.12 120 ILE B CA 1
ATOM 3911 C C . ILE B 1 120 ? 2.326 5.684 3.102 1 90.12 120 ILE B C 1
ATOM 3913 O O . ILE B 1 120 ? 1.146 5.41 2.869 1 90.12 120 ILE B O 1
ATOM 3917 N N . ASP B 1 121 ? 2.936 6.699 2.516 1 93.88 121 ASP B N 1
ATOM 3918 C CA . ASP B 1 121 ? 2.229 7.617 1.631 1 93.88 121 ASP B CA 1
ATOM 3919 C C . ASP B 1 121 ? 1.737 6.902 0.374 1 93.88 121 ASP B C 1
ATOM 3921 O O . ASP B 1 121 ? 0.879 7.418 -0.345 1 93.88 121 ASP B O 1
ATOM 3925 N N . ILE B 1 122 ? 2.246 5.73 0.135 1 91.19 122 ILE B N 1
ATOM 3926 C CA . ILE B 1 122 ? 1.77 4.941 -0.994 1 91.19 122 ILE B CA 1
ATOM 3927 C C . ILE B 1 122 ? 0.278 4.656 -0.832 1 91.19 122 ILE B C 1
ATOM 3929 O O . ILE B 1 122 ? -0.437 4.477 -1.821 1 91.19 122 ILE B O 1
ATOM 3933 N N . ASP B 1 123 ? -0.153 4.656 0.375 1 91.12 123 ASP B N 1
ATOM 3934 C CA . ASP B 1 123 ? -1.562 4.402 0.659 1 91.12 123 ASP B CA 1
ATOM 3935 C C . ASP B 1 123 ? -2.441 5.535 0.134 1 91.12 123 ASP B C 1
ATOM 3937 O O . ASP B 1 123 ? -3.639 5.344 -0.09 1 91.12 123 ASP B O 1
ATOM 3941 N N . LEU B 1 124 ? -1.88 6.711 -0.017 1 94.12 124 LEU B N 1
ATOM 3942 C CA . LEU B 1 124 ? -2.627 7.797 -0.645 1 94.12 124 LEU B CA 1
ATOM 3943 C C . LEU B 1 124 ? -3.051 7.414 -2.061 1 94.12 124 LEU B C 1
ATOM 3945 O O . LEU B 1 124 ? -4.109 7.84 -2.529 1 94.12 124 LEU B O 1
ATOM 3949 N N . ILE B 1 125 ? -2.242 6.633 -2.691 1 93.69 125 ILE B N 1
ATOM 3950 C CA . ILE B 1 125 ? -2.465 6.266 -4.086 1 93.69 125 ILE B CA 1
ATOM 3951 C C . ILE B 1 125 ? -3.262 4.969 -4.156 1 93.69 125 ILE B C 1
ATOM 3953 O O . ILE B 1 125 ? -4.277 4.895 -4.855 1 93.69 125 ILE B O 1
ATOM 3957 N N . ARG B 1 126 ? -2.883 4.023 -3.348 1 88.5 126 ARG B N 1
ATOM 3958 C CA . ARG B 1 126 ? -3.406 2.672 -3.525 1 88.5 126 ARG B CA 1
ATOM 3959 C C . ARG B 1 126 ? -4.496 2.369 -2.502 1 88.5 126 ARG B C 1
ATOM 3961 O O . ARG B 1 126 ? -5.262 1.416 -2.666 1 88.5 126 ARG B O 1
ATOM 3968 N N . GLY B 1 127 ? -4.523 3.146 -1.468 1 86.56 127 GLY B N 1
ATOM 3969 C CA . GLY B 1 127 ? -5.465 2.881 -0.388 1 86.56 127 GLY B CA 1
ATOM 3970 C C . GLY B 1 127 ? -6.867 3.381 -0.68 1 86.56 127 GLY B C 1
ATOM 3971 O O . GLY B 1 127 ? -7.16 3.805 -1.8 1 86.56 127 GLY B O 1
ATOM 3972 N N . ALA B 1 128 ? -7.695 3.232 0.351 1 88.44 128 ALA B N 1
ATOM 3973 C CA . ALA B 1 128 ? -9.086 3.68 0.259 1 88.44 128 ALA B CA 1
ATOM 3974 C C . ALA B 1 128 ? -9.18 5.195 0.385 1 88.44 128 ALA B C 1
ATOM 3976 O O . ALA B 1 128 ? -8.203 5.859 0.735 1 88.44 128 ALA B O 1
ATOM 3977 N N . GLY B 1 129 ? -10.344 5.715 0.149 1 93.19 129 GLY B N 1
ATOM 3978 C CA . GLY B 1 129 ? -10.57 7.148 0.151 1 93.19 129 GLY B CA 1
ATOM 3979 C C . GLY B 1 129 ? -10.336 7.789 1.506 1 93.19 129 GLY B C 1
ATOM 3980 O O . GLY B 1 129 ? -10.055 8.984 1.594 1 93.19 129 GLY B O 1
ATOM 3981 N N . ASP B 1 130 ? -10.438 7.004 2.475 1 94.12 130 ASP B N 1
ATOM 3982 C CA . ASP B 1 130 ? -10.25 7.527 3.824 1 94.12 130 ASP B CA 1
ATOM 3983 C C . ASP B 1 130 ? -8.844 8.086 4.004 1 94.12 130 ASP B C 1
ATOM 3985 O O . ASP B 1 130 ? -8.641 9.055 4.738 1 94.12 130 ASP B O 1
ATOM 3989 N N . GLU B 1 131 ? -7.844 7.516 3.318 1 93.5 131 GLU B N 1
ATOM 3990 C CA . GLU B 1 131 ? -6.473 8.016 3.385 1 93.5 131 GLU B CA 1
ATOM 3991 C C . GLU B 1 131 ? -6.363 9.414 2.797 1 93.5 131 GLU B C 1
ATOM 3993 O O . GLU B 1 131 ? -5.719 10.289 3.377 1 93.5 131 GLU B O 1
ATOM 3998 N N . ARG B 1 132 ? -6.984 9.625 1.706 1 96.56 132 ARG B N 1
ATOM 3999 C CA . ARG B 1 132 ? -6.941 10.914 1.024 1 96.56 132 ARG B CA 1
ATOM 4000 C C . ARG B 1 132 ? -7.75 11.961 1.78 1 96.56 132 ARG B C 1
ATOM 4002 O O . ARG B 1 132 ? -7.344 13.117 1.872 1 96.56 132 ARG B O 1
ATOM 4009 N N . ARG B 1 133 ? -8.875 11.594 2.363 1 96.81 133 ARG B N 1
ATOM 4010 C CA . ARG B 1 133 ? -9.648 12.516 3.186 1 96.81 133 ARG B CA 1
ATOM 4011 C C . ARG B 1 133 ? -8.867 12.93 4.426 1 96.81 133 ARG B C 1
ATOM 4013 O O . ARG B 1 133 ? -8.867 14.102 4.805 1 96.81 133 ARG B O 1
ATOM 4020 N N . ARG B 1 134 ? -8.227 11.969 5.008 1 95.44 134 ARG B N 1
ATOM 4021 C CA . ARG B 1 134 ? -7.402 12.273 6.176 1 95.44 134 ARG B CA 1
ATOM 4022 C C . ARG B 1 134 ? -6.309 13.281 5.824 1 95.44 134 ARG B C 1
ATOM 4024 O O . ARG B 1 134 ? -6.031 14.195 6.602 1 95.44 134 ARG B O 1
ATOM 4031 N N . LEU B 1 135 ? -5.75 13.078 4.707 1 95.12 135 LEU B N 1
ATOM 4032 C CA . LEU B 1 135 ? -4.727 14.008 4.246 1 95.12 135 LEU B CA 1
ATOM 4033 C C . LEU B 1 135 ? -5.297 15.414 4.102 1 95.12 135 LEU B C 1
ATOM 4035 O O . LEU B 1 135 ? -4.734 16.375 4.625 1 95.12 135 LEU B O 1
ATOM 4039 N N . MET B 1 136 ? -6.387 15.516 3.445 1 96.25 136 MET B N 1
ATOM 4040 C CA . MET B 1 136 ? -7.016 16.812 3.252 1 96.25 136 MET B CA 1
ATOM 4041 C C . MET B 1 136 ? -7.336 17.469 4.59 1 96.25 136 MET B C 1
ATOM 4043 O O . MET B 1 136 ? -6.996 18.641 4.812 1 96.25 136 MET B O 1
ATOM 4047 N N . ASP B 1 137 ? -7.961 16.688 5.391 1 96.81 137 ASP B N 1
ATOM 4048 C CA . ASP B 1 137 ? -8.406 17.203 6.68 1 96.81 137 ASP B CA 1
ATOM 4049 C C . ASP B 1 137 ? -7.223 17.672 7.523 1 96.81 137 ASP B C 1
ATOM 4051 O O . ASP B 1 137 ? -7.27 18.75 8.117 1 96.81 137 ASP B O 1
ATOM 4055 N N . MET B 1 138 ? -6.195 16.906 7.508 1 94.69 138 MET B N 1
ATOM 4056 C CA . MET B 1 138 ? -5.039 17.219 8.344 1 94.69 138 MET B CA 1
ATOM 4057 C C . MET B 1 138 ? -4.328 18.469 7.84 1 94.69 138 MET B C 1
ATOM 4059 O O . MET B 1 138 ? -3.9 19.312 8.641 1 94.69 138 MET B O 1
ATOM 4063 N N . VAL B 1 139 ? -4.254 18.594 6.586 1 95.19 139 VAL B N 1
ATOM 4064 C CA . VAL B 1 139 ? -3.508 19.719 6.023 1 95.19 139 VAL B CA 1
ATOM 4065 C C . VAL B 1 139 ? -4.328 21 6.148 1 95.19 139 VAL B C 1
ATOM 4067 O O . VAL B 1 139 ? -3.832 22.016 6.648 1 95.19 139 VAL B O 1
ATOM 4070 N N . ILE B 1 140 ? -5.562 20.953 5.77 1 96.88 140 ILE B N 1
ATOM 4071 C CA . ILE B 1 140 ? -6.41 22.141 5.781 1 96.88 140 ILE B CA 1
ATOM 4072 C C . ILE B 1 140 ? -6.613 22.625 7.219 1 96.88 140 ILE B C 1
ATOM 4074 O O . ILE B 1 140 ? -6.574 23.828 7.492 1 96.88 140 ILE B O 1
ATOM 4078 N N . SER B 1 141 ? -6.73 21.703 8.117 1 96.94 141 SER B N 1
ATOM 4079 C CA . SER B 1 141 ? -7 22.031 9.516 1 96.94 141 SER B CA 1
ATOM 4080 C C . SER B 1 141 ? -5.836 22.797 10.133 1 96.94 141 SER B C 1
ATOM 4082 O O . SER B 1 141 ? -6.02 23.547 11.086 1 96.94 141 SER B O 1
ATOM 4084 N N . GLN B 1 142 ? -4.645 22.562 9.625 1 95.75 142 GLN B N 1
ATOM 4085 C CA . GLN B 1 142 ? -3.49 23.25 10.203 1 95.75 142 GLN B CA 1
ATOM 4086 C C . GLN B 1 142 ? -3.521 24.734 9.883 1 95.75 142 GLN B C 1
ATOM 4088 O O . GLN B 1 142 ? -2.99 25.547 10.641 1 95.75 142 GLN B O 1
ATOM 4093 N N . SER B 1 143 ? -4.168 25.141 8.789 1 94.88 143 SER B N 1
ATOM 4094 C CA . SER B 1 143 ? -4.145 26.547 8.367 1 94.88 143 SER B CA 1
ATOM 4095 C C . SER B 1 143 ? -5.52 27.188 8.523 1 94.88 143 SER B C 1
ATOM 4097 O O . SER B 1 143 ? -5.656 28.406 8.406 1 94.88 143 SER B O 1
ATOM 4099 N N . ASP B 1 144 ? -6.504 26.375 8.781 1 95.88 144 ASP B N 1
ATOM 4100 C CA . ASP B 1 144 ? -7.879 26.859 8.828 1 95.88 144 ASP B CA 1
ATOM 4101 C C . ASP B 1 144 ? -8.625 26.297 10.031 1 95.88 144 ASP B C 1
ATOM 4103 O O . ASP B 1 144 ? -9.344 25.297 9.906 1 95.88 144 ASP B O 1
ATOM 4107 N N . PRO B 1 145 ? -8.594 27.016 11.133 1 95.12 145 PRO B N 1
ATOM 4108 C CA . PRO B 1 145 ? -9.281 26.547 12.336 1 95.12 145 PRO B CA 1
ATOM 4109 C C . PRO B 1 145 ? -10.789 26.422 12.148 1 95.12 145 PRO B C 1
ATOM 4111 O O . PRO B 1 145 ? -11.438 25.594 12.789 1 95.12 145 PRO B O 1
ATOM 4114 N N . VAL B 1 146 ? -11.305 27.25 11.305 1 97.12 146 VAL B N 1
ATOM 4115 C CA . VAL B 1 146 ? -12.734 27.203 11.023 1 97.12 146 VAL B CA 1
ATOM 4116 C C . VAL B 1 146 ? -13.078 25.891 10.32 1 97.12 146 VAL B C 1
ATOM 4118 O O . VAL B 1 146 ? -14.117 25.281 10.609 1 97.12 146 VAL B O 1
ATOM 4121 N N . TYR B 1 147 ? -12.234 25.453 9.469 1 97.94 147 TYR B N 1
ATOM 4122 C CA . TYR B 1 147 ? -12.406 24.156 8.828 1 97.94 147 TYR B CA 1
ATOM 4123 C C . TYR B 1 147 ? -12.453 23.031 9.859 1 97.94 147 TYR B C 1
ATOM 4125 O O . TYR B 1 147 ? -13.328 22.172 9.82 1 97.94 147 TYR B O 1
ATOM 4133 N N . LEU B 1 148 ? -11.523 23.078 10.719 1 97.81 148 LEU B N 1
ATOM 4134 C CA . LEU B 1 148 ? -11.438 22.047 11.742 1 97.81 148 LEU B CA 1
ATOM 4135 C C . LEU B 1 148 ? -12.703 22.016 12.594 1 97.81 148 LEU B C 1
ATOM 4137 O O . LEU B 1 148 ? -13.242 20.953 12.891 1 97.81 148 LEU B O 1
ATOM 4141 N N . ASP B 1 149 ? -13.133 23.188 12.938 1 97.62 149 ASP B N 1
ATOM 4142 C CA . ASP B 1 149 ? -14.359 23.297 13.727 1 97.62 149 ASP B CA 1
ATOM 4143 C C . ASP B 1 149 ? -15.539 22.688 12.984 1 97.62 149 ASP B C 1
ATOM 4145 O O . ASP B 1 149 ? -16.312 21.922 13.562 1 97.62 149 ASP B O 1
ATOM 4149 N N . ASN B 1 150 ? -15.648 23.031 11.734 1 98.25 150 ASN B N 1
ATOM 4150 C CA . ASN B 1 150 ? -16.719 22.469 10.914 1 98.25 150 ASN B CA 1
ATOM 4151 C C . ASN B 1 150 ? -16.578 20.969 10.75 1 98.25 150 ASN B C 1
ATOM 4153 O O . ASN B 1 150 ? -17.562 20.234 10.734 1 98.25 150 ASN B O 1
ATOM 4157 N N . LEU B 1 151 ? -15.375 20.516 10.633 1 98.44 151 LEU B N 1
ATOM 4158 C CA . LEU B 1 151 ? -15.109 19.094 10.5 1 98.44 151 LEU B CA 1
ATOM 4159 C C . LEU B 1 151 ? -15.578 18.344 11.742 1 98.44 151 LEU B C 1
ATOM 4161 O O . LEU B 1 151 ? -16.234 17.297 11.641 1 98.44 151 LEU B O 1
ATOM 4165 N N . LEU B 1 152 ? -15.273 18.859 12.898 1 97.81 152 LEU B N 1
ATOM 4166 C CA . LEU B 1 152 ? -15.664 18.25 14.156 1 97.81 152 LEU B CA 1
ATOM 4167 C C . LEU B 1 152 ? -17.188 18.25 14.312 1 97.81 152 LEU B C 1
ATOM 4169 O O . LEU B 1 152 ? -17.766 17.25 14.727 1 97.81 152 LEU B O 1
ATOM 4173 N N . ARG B 1 153 ? -17.766 19.359 13.953 1 97.62 153 ARG B N 1
ATOM 4174 C CA . ARG B 1 153 ? -19.219 19.484 14.016 1 97.62 153 ARG B CA 1
ATOM 4175 C C . ARG B 1 153 ? -19.891 18.484 13.078 1 97.62 153 ARG B C 1
ATOM 4177 O O . ARG B 1 153 ? -20.844 17.812 13.469 1 97.62 153 ARG B O 1
ATOM 4184 N N . TYR B 1 154 ? -19.406 18.391 11.945 1 98.25 154 TYR B N 1
ATOM 4185 C CA . TYR B 1 154 ? -19.969 17.469 10.969 1 98.25 154 TYR B CA 1
ATOM 4186 C C . TYR B 1 154 ? -19.875 16.031 11.453 1 98.25 154 TYR B C 1
ATOM 4188 O O . TYR B 1 154 ? -20.844 15.273 11.383 1 98.25 154 TYR B O 1
ATOM 4196 N N . ASN B 1 155 ? -18.734 15.672 11.906 1 98 155 ASN B N 1
ATOM 4197 C CA . ASN B 1 155 ? -18.516 14.297 12.344 1 98 155 ASN B CA 1
ATOM 4198 C C . ASN B 1 155 ? -19.422 13.93 13.523 1 98 155 ASN B C 1
ATOM 4200 O O . ASN B 1 155 ? -19.922 12.812 13.594 1 98 155 ASN B O 1
ATOM 4204 N N . ARG B 1 156 ? -19.562 14.852 14.422 1 97.62 156 ARG B N 1
ATOM 4205 C CA . ARG B 1 156 ? -20.469 14.633 15.547 1 97.62 156 ARG B CA 1
ATOM 4206 C C . ARG B 1 156 ? -21.906 14.438 15.055 1 97.62 156 ARG B C 1
ATOM 4208 O O . ARG B 1 156 ? -22.594 13.523 15.508 1 97.62 156 ARG B O 1
ATOM 4215 N N . ALA B 1 157 ? -22.297 15.297 14.188 1 98 157 ALA B N 1
ATOM 4216 C CA . ALA B 1 157 ? -23.641 15.195 13.625 1 98 157 ALA B CA 1
ATOM 4217 C C . ALA B 1 157 ? -23.812 13.898 12.844 1 98 157 ALA B C 1
ATOM 4219 O O . ALA B 1 157 ? -24.859 13.258 12.914 1 98 157 ALA B O 1
ATOM 4220 N N . LEU B 1 158 ? -22.844 13.508 12.125 1 98 158 LEU B N 1
ATOM 4221 C CA . LEU B 1 158 ? -22.859 12.266 11.359 1 98 158 LEU B CA 1
ATOM 4222 C C . LEU B 1 158 ? -23.031 11.062 12.281 1 98 158 LEU B C 1
ATOM 4224 O O . LEU B 1 158 ? -23.844 10.172 11.992 1 98 158 LEU B O 1
ATOM 4228 N N . GLU B 1 159 ? -22.297 11.062 13.328 1 97.81 159 GLU B N 1
ATOM 4229 C CA . GLU B 1 159 ? -22.422 9.984 14.297 1 97.81 159 GLU B CA 1
ATOM 4230 C C . GLU B 1 159 ? -23.828 9.922 14.883 1 97.81 159 GLU B C 1
ATOM 4232 O O . GLU B 1 159 ? -24.375 8.836 15.062 1 97.81 159 GLU B O 1
ATOM 4237 N N . GLN B 1 160 ? -24.359 11.016 15.203 1 97.25 160 GLN B N 1
ATOM 4238 C CA . GLN B 1 160 ? -25.703 11.094 15.742 1 97.25 160 GLN B CA 1
ATOM 4239 C C . GLN B 1 160 ? -26.734 10.562 14.742 1 97.25 160 GLN B C 1
ATOM 4241 O O . GLN B 1 160 ? -27.594 9.766 15.102 1 97.25 160 GLN B O 1
ATOM 4246 N N . ARG B 1 161 ? -26.562 11.008 13.555 1 97.06 161 ARG B N 1
ATOM 4247 C CA . ARG B 1 161 ? -27.5 10.547 12.531 1 97.06 161 ARG B CA 1
ATOM 4248 C C . ARG B 1 161 ? -27.406 9.031 12.352 1 97.06 161 ARG B C 1
ATOM 4250 O O . ARG B 1 161 ? -28.422 8.352 12.219 1 97.06 161 ARG B O 1
ATOM 4257 N N . ASN B 1 162 ? -26.234 8.586 12.273 1 97.12 162 ASN B N 1
ATOM 4258 C CA . ASN B 1 162 ? -26.047 7.148 12.102 1 97.12 162 ASN B CA 1
ATOM 4259 C C . ASN B 1 162 ? -26.641 6.363 13.258 1 97.12 162 ASN B C 1
ATOM 4261 O O . ASN B 1 162 ? -27.172 5.262 13.062 1 97.12 162 ASN B O 1
ATOM 4265 N N . ARG B 1 163 ? -26.516 6.875 14.406 1 96.44 163 ARG B N 1
ATOM 4266 C CA . ARG B 1 163 ? -27.156 6.246 15.555 1 96.44 163 ARG B CA 1
ATOM 4267 C C . ARG B 1 163 ? -28.672 6.195 15.375 1 96.44 163 ARG B C 1
ATOM 4269 O O . ARG B 1 163 ? -29.312 5.172 15.656 1 96.44 163 ARG B O 1
ATOM 4276 N N . LEU B 1 164 ? -29.266 7.289 14.961 1 96 164 LEU B N 1
ATOM 4277 C CA . LEU B 1 164 ? -30.703 7.344 14.711 1 96 164 LEU B CA 1
ATOM 4278 C C . LEU B 1 164 ? -31.109 6.316 13.664 1 96 164 LEU B C 1
ATOM 4280 O O . LEU B 1 164 ? -32.125 5.645 13.812 1 96 164 LEU B O 1
ATOM 4284 N N . LEU B 1 165 ? -30.328 6.168 12.672 1 94.88 165 LEU B N 1
ATOM 4285 C CA . LEU B 1 165 ? -30.609 5.223 11.594 1 94.88 165 LEU B CA 1
ATOM 4286 C C . LEU B 1 165 ? -30.547 3.785 12.102 1 94.88 165 LEU B C 1
ATOM 4288 O O . LEU B 1 165 ? -31.422 2.977 11.789 1 94.88 165 LEU B O 1
ATOM 4292 N N . ARG B 1 166 ? -29.578 3.484 12.828 1 93.44 166 ARG B N 1
ATOM 4293 C CA . ARG B 1 166 ? -29.406 2.133 13.352 1 93.44 166 ARG B CA 1
ATOM 4294 C C . ARG B 1 166 ? -30.531 1.772 14.312 1 93.44 166 ARG B C 1
ATOM 4296 O O . ARG B 1 166 ? -30.984 0.626 14.344 1 93.44 166 ARG B O 1
ATOM 4303 N N . ASP B 1 167 ? -30.969 2.781 15.047 1 92.81 167 ASP B N 1
ATOM 4304 C CA . ASP B 1 167 ? -32.031 2.57 16.031 1 92.81 167 ASP B CA 1
ATOM 4305 C C . ASP B 1 167 ? -33.406 2.621 15.383 1 92.81 167 ASP B C 1
ATOM 4307 O O . ASP B 1 167 ? -34.406 2.473 16.062 1 92.81 167 ASP B O 1
ATOM 4311 N N . HIS B 1 168 ? -33.438 2.865 14.156 1 90.5 168 HIS B N 1
ATOM 4312 C CA . HIS B 1 168 ? -34.688 2.986 13.398 1 90.5 168 HIS B CA 1
ATOM 4313 C C . HIS B 1 168 ? -35.594 4.023 14.023 1 90.5 168 HIS B C 1
ATOM 4315 O O . HIS B 1 168 ? -36.812 3.779 14.18 1 90.5 168 HIS B O 1
ATOM 4321 N N . SER B 1 169 ? -35 5.039 14.43 1 88.88 169 SER B N 1
ATOM 4322 C CA . SER B 1 169 ? -35.781 6.125 15.031 1 88.88 169 SER B CA 1
ATOM 4323 C C . SER B 1 169 ? -36.719 6.781 14.016 1 88.88 169 SER B C 1
ATOM 4325 O O . SER B 1 169 ? -36.344 6.957 12.852 1 88.88 169 SER B O 1
ATOM 4327 N N . VAL B 1 170 ? -37.938 7.246 14.445 1 87.19 170 VAL B N 1
ATOM 4328 C CA . VAL B 1 170 ? -38.875 7.902 13.562 1 87.19 170 VAL B CA 1
ATOM 4329 C C . VAL B 1 170 ? -39.031 9.367 13.961 1 87.19 170 VAL B C 1
ATOM 4331 O O . VAL B 1 170 ? -39.906 10.07 13.445 1 87.19 170 VAL B O 1
ATOM 4334 N N . ASP B 1 171 ? -38.188 9.828 14.812 1 91.19 171 ASP B N 1
ATOM 4335 C CA . ASP B 1 171 ? -38.25 11.195 15.305 1 91.19 171 ASP B CA 1
ATOM 4336 C C . ASP B 1 171 ? -37.781 12.188 14.25 1 91.19 171 ASP B C 1
ATOM 4338 O O . ASP B 1 171 ? -36.594 12.484 14.148 1 91.19 171 ASP B O 1
ATOM 4342 N N . HIS B 1 172 ? -38.688 12.797 13.68 1 90.38 172 HIS B N 1
ATOM 4343 C CA . HIS B 1 172 ? -38.406 13.711 12.57 1 90.38 172 HIS B CA 1
ATOM 4344 C C . HIS B 1 172 ? -37.688 14.969 13.062 1 90.38 172 HIS B C 1
ATOM 4346 O O . HIS B 1 172 ? -36.812 15.5 12.367 1 90.38 172 HIS B O 1
ATOM 4352 N N . ASN B 1 173 ? -38.031 15.344 14.18 1 92.69 173 ASN B N 1
ATOM 4353 C CA . ASN B 1 173 ? -37.438 16.562 14.711 1 92.69 173 ASN B CA 1
ATOM 4354 C C . ASN B 1 173 ? -35.969 16.359 15.039 1 92.69 173 ASN B C 1
ATOM 4356 O O . ASN B 1 173 ? -35.125 17.25 14.812 1 92.69 173 ASN B O 1
ATOM 4360 N N . LEU B 1 174 ? -35.656 15.258 15.516 1 92.88 174 LEU B N 1
ATOM 4361 C CA . LEU B 1 174 ? -34.281 14.945 15.828 1 92.88 174 LEU B CA 1
ATOM 4362 C C . LEU B 1 174 ? -33.438 14.867 14.547 1 92.88 174 LEU B C 1
ATOM 4364 O O . LEU B 1 174 ? -32.312 15.375 14.5 1 92.88 174 LEU B O 1
ATOM 4368 N N . TYR B 1 175 ? -34 14.266 13.547 1 94.44 175 TYR B N 1
ATOM 4369 C CA . TYR B 1 175 ? -33.344 14.203 12.258 1 94.44 175 TYR B CA 1
ATOM 4370 C C . TYR B 1 175 ? -33.094 15.602 11.703 1 94.44 175 TYR B C 1
ATOM 4372 O O . TYR B 1 175 ? -31.984 15.914 11.25 1 94.44 175 TYR B O 1
ATOM 4380 N N . MET B 1 176 ? -34.062 16.375 11.781 1 94 176 MET B N 1
ATOM 4381 C CA . MET B 1 176 ? -33.969 17.719 11.242 1 94 176 MET B CA 1
ATOM 4382 C C . MET B 1 176 ? -32.875 18.516 11.945 1 94 176 MET B C 1
ATOM 4384 O O . MET B 1 176 ? -32.094 19.219 11.297 1 94 176 MET B O 1
ATOM 4388 N N . ALA B 1 177 ? -32.844 18.422 13.195 1 95 177 ALA B N 1
ATOM 4389 C CA . ALA B 1 177 ? -31.859 19.156 13.969 1 95 177 ALA B CA 1
ATOM 4390 C C . ALA B 1 177 ? -30.453 18.734 13.594 1 95 177 ALA B C 1
ATOM 4392 O O . ALA B 1 177 ? -29.578 19.578 13.359 1 95 177 ALA B O 1
ATOM 4393 N N . VAL B 1 178 ? -30.234 17.484 13.508 1 97 178 VAL B N 1
ATOM 4394 C CA . VAL B 1 178 ? -28.922 16.922 13.203 1 97 178 VAL B CA 1
ATOM 4395 C C . VAL B 1 178 ? -28.531 17.234 11.758 1 97 178 VAL B C 1
ATOM 4397 O O . VAL B 1 178 ? -27.406 17.625 11.484 1 97 178 VAL B O 1
ATOM 4400 N N . GLU B 1 179 ? -29.469 17.156 10.891 1 96.75 179 GLU B N 1
ATOM 4401 C CA . GLU B 1 179 ? -29.219 17.344 9.469 1 96.75 179 GLU B CA 1
ATOM 4402 C C . GLU B 1 179 ? -28.938 18.812 9.133 1 96.75 179 GLU B C 1
ATOM 4404 O O . GLU B 1 179 ? -28.188 19.109 8.211 1 96.75 179 GLU B O 1
ATOM 4409 N N . LEU B 1 180 ? -29.547 19.656 9.891 1 95.56 180 LEU B N 1
ATOM 4410 C CA . LEU B 1 180 ? -29.25 21.078 9.734 1 95.56 180 LEU B CA 1
ATOM 4411 C C . LEU B 1 180 ? -27.797 21.391 10.078 1 95.56 180 LEU B C 1
ATOM 4413 O O . LEU B 1 180 ? -27.141 22.156 9.391 1 95.56 180 LEU B O 1
ATOM 4417 N N . GLN B 1 181 ? -27.359 20.781 11.125 1 96.38 181 GLN B N 1
ATOM 4418 C CA . GLN B 1 181 ? -25.953 20.938 11.516 1 96.38 181 GLN B CA 1
ATOM 4419 C C . GLN B 1 181 ? -25.031 20.359 10.445 1 96.38 181 GLN B C 1
ATOM 4421 O O . GLN B 1 181 ? -23.984 20.969 10.133 1 96.38 181 GLN B O 1
ATOM 4426 N N . MET B 1 182 ? -25.375 19.266 9.891 1 97.75 182 MET B N 1
ATOM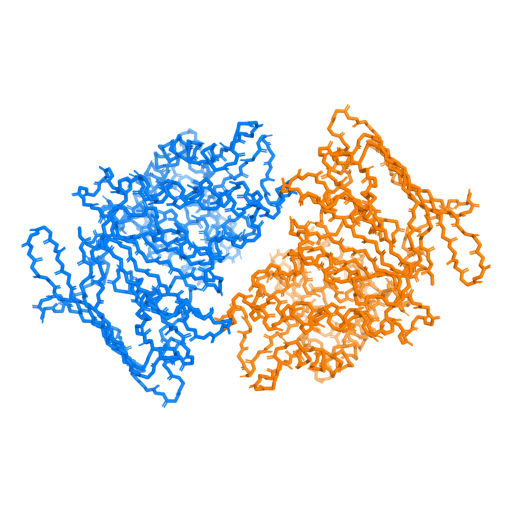 4427 C CA . MET B 1 182 ? -24.594 18.641 8.836 1 97.75 182 MET B CA 1
ATOM 4428 C C . MET B 1 182 ? -24.516 19.531 7.602 1 97.75 182 MET B C 1
ATOM 4430 O O . MET B 1 182 ? -23.453 19.656 6.988 1 97.75 182 MET B O 1
ATOM 4434 N N . ASP B 1 183 ? -25.609 20.094 7.289 1 96.75 183 ASP B N 1
ATOM 4435 C CA . ASP B 1 183 ? -25.688 20.906 6.082 1 96.75 183 ASP B CA 1
ATOM 4436 C C . ASP B 1 183 ? -24.75 22.109 6.176 1 96.75 183 ASP B C 1
ATOM 4438 O O . ASP B 1 183 ? -24 22.391 5.242 1 96.75 183 ASP B O 1
ATOM 4442 N N . MET B 1 184 ? -24.766 22.781 7.234 1 95.5 184 MET B N 1
ATOM 4443 C CA . MET B 1 184 ? -23.938 23.969 7.43 1 95.5 184 MET B CA 1
ATOM 4444 C C . MET B 1 184 ? -22.453 23.609 7.391 1 95.5 184 MET B C 1
ATOM 4446 O O . MET B 1 184 ? -21.672 24.234 6.684 1 95.5 184 MET B O 1
ATOM 4450 N N . ALA B 1 185 ? -22.125 22.609 8.07 1 97.88 185 ALA B N 1
ATOM 4451 C CA . ALA B 1 185 ? -20.719 22.188 8.148 1 97.88 185 ALA B CA 1
ATOM 4452 C C . ALA B 1 185 ? -20.25 21.641 6.812 1 97.88 185 ALA B C 1
ATOM 4454 O O . ALA B 1 185 ? -19.125 21.922 6.387 1 97.88 185 ALA B O 1
ATOM 4455 N N . ALA B 1 186 ? -21.109 20.953 6.125 1 98.06 186 ALA B N 1
ATOM 4456 C CA . ALA B 1 186 ? -20.75 20.281 4.875 1 98.06 186 ALA B CA 1
ATOM 4457 C C . ALA B 1 186 ? -20.422 21.312 3.787 1 98.06 186 ALA B C 1
ATOM 4459 O O . ALA B 1 186 ? -19.5 21.109 2.982 1 98.06 186 ALA B O 1
ATOM 4460 N N . THR B 1 187 ? -21.156 22.344 3.77 1 96.12 187 THR B N 1
ATOM 4461 C CA . THR B 1 187 ? -20.953 23.375 2.775 1 96.12 187 THR B CA 1
ATOM 4462 C C . THR B 1 187 ? -19.562 23.984 2.922 1 96.12 187 THR B C 1
ATOM 4464 O O . THR B 1 187 ? -18.844 24.156 1.936 1 96.12 187 THR B O 1
ATOM 4467 N N . TYR B 1 188 ? -19.234 24.297 4.121 1 97.44 188 TYR B N 1
ATOM 4468 C CA . TYR B 1 188 ? -17.922 24.859 4.363 1 97.44 188 TYR B CA 1
ATOM 4469 C C . TYR B 1 188 ? -16.828 23.875 3.998 1 97.44 188 TYR B C 1
ATOM 4471 O O . TYR B 1 188 ? -15.844 24.234 3.338 1 97.44 188 TYR B O 1
ATOM 4479 N N . LEU B 1 189 ? -16.969 22.609 4.383 1 98.31 189 LEU B N 1
ATOM 4480 C CA . LEU B 1 189 ? -15.977 21.578 4.109 1 98.31 189 LEU B CA 1
ATOM 4481 C C . LEU B 1 189 ? -15.766 21.406 2.607 1 98.31 189 LEU B C 1
ATOM 4483 O O . LEU B 1 189 ? -14.625 21.391 2.133 1 98.31 189 LEU B O 1
ATOM 4487 N N . HIS B 1 190 ? -16.844 21.359 1.923 1 97.81 190 HIS B N 1
ATOM 4488 C CA . HIS B 1 190 ? -16.797 21.172 0.479 1 97.81 190 HIS B CA 1
ATOM 4489 C C . HIS B 1 190 ? -16.047 22.312 -0.207 1 97.81 190 HIS B C 1
ATOM 4491 O O . HIS B 1 190 ? -15.172 22.078 -1.037 1 97.81 190 HIS B O 1
ATOM 4497 N N . ASN B 1 191 ? -16.391 23.469 0.162 1 97.12 191 ASN B N 1
ATOM 4498 C CA . ASN B 1 191 ? -15.781 24.641 -0.458 1 97.12 191 ASN B CA 1
ATOM 4499 C C . ASN B 1 191 ? -14.289 24.734 -0.136 1 97.12 191 ASN B C 1
ATOM 4501 O O . ASN B 1 191 ? -13.477 25.016 -1.016 1 97.12 191 ASN B O 1
ATOM 4505 N N . ALA B 1 192 ? -13.977 24.484 1.066 1 97.81 192 ALA B N 1
ATOM 4506 C CA . ALA B 1 192 ? -12.578 24.547 1.495 1 97.81 192 ALA B CA 1
ATOM 4507 C C . ALA B 1 192 ? -11.742 23.469 0.799 1 97.81 192 ALA B C 1
ATOM 4509 O O . ALA B 1 192 ? -10.633 23.75 0.34 1 97.81 192 ALA B O 1
ATOM 4510 N N . ARG B 1 193 ? -12.281 22.266 0.68 1 98.12 193 ARG B N 1
ATOM 4511 C CA . ARG B 1 193 ? -11.586 21.156 0.029 1 98.12 193 ARG B CA 1
ATOM 4512 C C . ARG B 1 193 ? -11.391 21.438 -1.459 1 98.12 193 ARG B C 1
ATOM 4514 O O . ARG B 1 193 ? -10.312 21.203 -2.004 1 98.12 193 ARG B O 1
ATOM 4521 N N . SER B 1 194 ? -12.438 21.922 -2.008 1 97.38 194 SER B N 1
ATOM 4522 C CA . SER B 1 194 ? -12.375 22.25 -3.43 1 97.38 194 SER B CA 1
ATOM 4523 C C . SER B 1 194 ? -11.297 23.281 -3.717 1 97.38 194 SER B C 1
ATOM 4525 O O . SER B 1 194 ? -10.484 23.109 -4.625 1 97.38 194 SER B O 1
ATOM 4527 N N . ARG B 1 195 ? -11.258 24.281 -2.945 1 96.62 195 ARG B N 1
ATOM 4528 C CA . ARG B 1 195 ? -10.273 25.328 -3.107 1 96.62 195 ARG B CA 1
ATOM 4529 C C . ARG B 1 195 ? -8.859 24.812 -2.848 1 96.62 195 ARG B C 1
ATOM 4531 O O . ARG B 1 195 ? -7.926 25.156 -3.574 1 96.62 195 ARG B O 1
ATOM 4538 N N . TRP B 1 196 ? -8.75 24.031 -1.868 1 96.94 196 TRP B N 1
ATOM 4539 C CA . TRP B 1 196 ? -7.441 23.5 -1.503 1 96.94 196 TRP B CA 1
ATOM 4540 C C . TRP B 1 196 ? -6.875 22.625 -2.623 1 96.94 196 TRP B C 1
ATOM 4542 O O . TRP B 1 196 ? -5.707 22.766 -2.994 1 96.94 196 TRP B O 1
ATOM 4552 N N . VAL B 1 197 ? -7.691 21.766 -3.215 1 97.62 197 VAL B N 1
ATOM 4553 C CA . VAL B 1 197 ? -7.238 20.859 -4.27 1 97.62 197 VAL B CA 1
ATOM 4554 C C . VAL B 1 197 ? -6.816 21.672 -5.496 1 97.62 197 VAL B C 1
ATOM 4556 O O . VAL B 1 197 ? -5.789 21.375 -6.113 1 97.62 197 VAL B O 1
ATOM 4559 N N . GLU B 1 198 ? -7.57 22.656 -5.754 1 96 198 GLU B N 1
ATOM 4560 C CA . GLU B 1 198 ? -7.25 23.516 -6.895 1 96 198 GLU B CA 1
ATOM 4561 C C . GLU B 1 198 ? -5.906 24.219 -6.703 1 96 198 GLU B C 1
ATOM 4563 O O . GLU B 1 198 ? -5.055 24.188 -7.594 1 96 198 GLU B O 1
ATOM 4568 N N . THR B 1 199 ? -5.734 24.766 -5.578 1 95.62 199 THR B N 1
ATOM 4569 C CA . THR B 1 199 ? -4.504 25.484 -5.277 1 95.62 199 THR B CA 1
ATOM 4570 C C . THR B 1 199 ? -3.314 24.531 -5.219 1 95.62 199 THR B C 1
ATOM 4572 O O . THR B 1 199 ? -2.246 24.828 -5.754 1 95.62 199 THR B O 1
ATOM 4575 N N . LEU B 1 200 ? -3.504 23.422 -4.637 1 96.75 200 LEU B N 1
ATOM 4576 C CA . LEU B 1 200 ? -2.42 22.469 -4.434 1 96.75 200 LEU B CA 1
ATOM 4577 C C . LEU B 1 200 ? -1.961 21.875 -5.758 1 96.75 200 LEU B C 1
ATOM 4579 O O . LEU B 1 200 ? -0.778 21.578 -5.93 1 96.75 200 LEU B O 1
ATOM 4583 N N . THR B 1 201 ? -2.895 21.672 -6.691 1 96.38 201 THR B N 1
ATOM 4584 C CA . THR B 1 201 ? -2.598 21.016 -7.957 1 96.38 201 THR B CA 1
ATOM 4585 C C . THR B 1 201 ? -1.489 21.75 -8.703 1 96.38 201 THR B C 1
ATOM 4587 O O . THR B 1 201 ? -0.58 21.125 -9.25 1 96.38 201 THR B O 1
ATOM 4590 N N . GLU B 1 202 ? -1.517 22.984 -8.664 1 93.62 202 GLU B N 1
ATOM 4591 C CA . GLU B 1 202 ? -0.505 23.781 -9.352 1 93.62 202 GLU B CA 1
ATOM 4592 C C . GLU B 1 202 ? 0.864 23.625 -8.695 1 93.62 202 GLU B C 1
ATOM 4594 O O . GLU B 1 202 ? 1.864 23.406 -9.391 1 93.62 202 GLU B O 1
ATOM 4599 N N . ILE B 1 203 ? 0.897 23.781 -7.441 1 94.75 203 ILE B N 1
ATOM 4600 C CA . ILE B 1 203 ? 2.135 23.625 -6.684 1 94.75 203 ILE B CA 1
ATOM 4601 C C . ILE B 1 203 ? 2.672 22.219 -6.84 1 94.75 203 ILE B C 1
ATOM 4603 O O . ILE B 1 203 ? 3.871 22.016 -7.051 1 94.75 203 ILE B O 1
ATOM 4607 N N . PHE B 1 204 ? 1.796 21.312 -6.805 1 95.81 204 PHE B N 1
ATOM 4608 C CA . PHE B 1 204 ? 2.098 19.891 -6.906 1 95.81 204 PHE B CA 1
ATOM 4609 C C . PHE B 1 204 ? 2.773 19.562 -8.234 1 95.81 204 PHE B C 1
ATOM 4611 O O . PHE B 1 204 ? 3.791 18.875 -8.273 1 95.81 204 PHE B O 1
ATOM 4618 N N . ASN B 1 205 ? 2.24 20.062 -9.258 1 93.88 205 ASN B N 1
ATOM 4619 C CA . ASN B 1 205 ? 2.797 19.844 -10.586 1 93.88 205 ASN B CA 1
ATOM 4620 C C . ASN B 1 205 ? 4.23 20.359 -10.688 1 93.88 205 ASN B C 1
ATOM 4622 O O . ASN B 1 205 ? 5.09 19.703 -11.289 1 93.88 205 ASN B O 1
ATOM 4626 N N . THR B 1 206 ? 4.492 21.422 -10.125 1 93.25 206 THR B N 1
ATOM 4627 C CA . THR B 1 206 ? 5.824 22.016 -10.141 1 93.25 206 THR B CA 1
ATOM 4628 C C . THR B 1 206 ? 6.828 21.109 -9.43 1 93.25 206 THR B C 1
ATOM 4630 O O . THR B 1 206 ? 7.91 20.844 -9.961 1 93.25 206 THR B O 1
ATOM 4633 N N . PHE B 1 207 ? 6.445 20.656 -8.289 1 94.5 207 PHE B N 1
ATOM 4634 C CA . PHE B 1 207 ? 7.336 19.781 -7.531 1 94.5 207 PHE B CA 1
ATOM 4635 C C . PHE B 1 207 ? 7.527 18.453 -8.25 1 94.5 207 PHE B C 1
ATOM 4637 O O . PHE B 1 207 ? 8.633 17.906 -8.273 1 94.5 207 PHE B O 1
ATOM 4644 N N . TYR B 1 208 ? 6.457 17.938 -8.82 1 96.44 208 TYR B N 1
ATOM 4645 C CA . TYR B 1 208 ? 6.578 16.688 -9.539 1 96.44 208 TYR B CA 1
ATOM 4646 C C . TYR B 1 208 ? 7.547 16.812 -10.711 1 96.44 208 TYR B C 1
ATOM 4648 O O . TYR B 1 208 ? 8.414 15.953 -10.898 1 96.44 208 TYR B O 1
ATOM 4656 N N . HIS B 1 209 ? 7.477 17.875 -11.414 1 94.62 209 HIS B N 1
ATOM 4657 C CA . HIS B 1 209 ? 8.352 18.109 -12.562 1 94.62 209 HIS B CA 1
ATOM 4658 C C . HIS B 1 209 ? 9.797 18.297 -12.117 1 94.62 209 HIS B C 1
ATOM 4660 O O . HIS B 1 209 ? 10.727 17.875 -12.812 1 94.62 209 HIS B O 1
ATOM 4666 N N . ALA B 1 210 ? 9.938 18.875 -11.055 1 94 210 ALA B N 1
ATOM 4667 C CA . ALA B 1 210 ? 11.281 19.094 -10.523 1 94 210 ALA B CA 1
ATOM 4668 C C . ALA B 1 210 ? 11.977 17.781 -10.211 1 94 210 ALA B C 1
ATOM 4670 O O . ALA B 1 210 ? 13.203 17.672 -10.344 1 94 210 ALA B O 1
ATOM 4671 N N . ILE B 1 211 ? 11.211 16.797 -9.82 1 94.12 211 ILE B N 1
ATOM 4672 C CA . ILE B 1 211 ? 11.781 15.516 -9.414 1 94.12 211 ILE B CA 1
ATOM 4673 C C . ILE B 1 211 ? 11.828 14.562 -10.609 1 94.12 211 ILE B C 1
ATOM 4675 O O . ILE B 1 211 ? 12.859 13.953 -10.891 1 94.12 211 ILE B O 1
ATOM 4679 N N . ALA B 1 212 ? 10.688 14.414 -11.305 1 92.12 212 ALA B N 1
ATOM 4680 C CA . ALA B 1 212 ? 10.531 13.406 -12.344 1 92.12 212 ALA B CA 1
ATOM 4681 C C . ALA B 1 212 ? 11.07 13.898 -13.68 1 92.12 212 ALA B C 1
ATOM 4683 O O . ALA B 1 212 ? 11.352 13.102 -14.578 1 92.12 212 ALA B O 1
ATOM 4684 N N . GLY B 1 213 ? 11.258 15.141 -13.836 1 87.69 213 GLY B N 1
ATOM 4685 C CA . GLY B 1 213 ? 11.586 15.711 -15.141 1 87.69 213 GLY B CA 1
ATOM 4686 C C . GLY B 1 213 ? 10.359 16.062 -15.961 1 87.69 213 GLY B C 1
ATOM 4687 O O . GLY B 1 213 ? 9.234 15.977 -15.469 1 87.69 213 GLY B O 1
ATOM 4688 N N . GLU B 1 214 ? 10.828 16.438 -17.234 1 80.75 214 GLU B N 1
ATOM 4689 C CA . GLU B 1 214 ? 9.758 16.891 -18.125 1 80.75 214 GLU B CA 1
ATOM 4690 C C . GLU B 1 214 ? 9.172 15.719 -18.906 1 80.75 214 GLU B C 1
ATOM 4692 O O . GLU B 1 214 ? 9.844 14.711 -19.125 1 80.75 214 GLU B O 1
ATOM 4697 N N . GLY B 1 215 ? 7.82 15.539 -18.953 1 79.25 215 GLY B N 1
ATOM 4698 C CA . GLY B 1 215 ? 7.242 14.508 -19.797 1 79.25 215 GLY B CA 1
ATOM 4699 C C . GLY B 1 215 ? 5.961 13.922 -19.219 1 79.25 215 GLY B C 1
ATOM 4700 O O . GLY B 1 215 ? 5.188 13.289 -19.953 1 79.25 215 GLY B O 1
ATOM 4701 N N . GLU B 1 216 ? 5.965 14.047 -18 1 85.06 216 GLU B N 1
ATOM 4702 C CA . GLU B 1 216 ? 4.77 13.516 -17.359 1 85.06 216 GLU B CA 1
ATOM 4703 C C . GLU B 1 216 ? 3.951 14.633 -16.719 1 85.06 216 GLU B C 1
ATOM 4705 O O . GLU B 1 216 ? 4.508 15.594 -16.172 1 85.06 216 GLU B O 1
ATOM 4710 N N . ASN B 1 217 ? 2.648 14.492 -16.859 1 89.06 217 ASN B N 1
ATOM 4711 C CA . ASN B 1 217 ? 1.767 15.453 -16.203 1 89.06 217 ASN B CA 1
ATOM 4712 C C . ASN B 1 217 ? 0.921 14.789 -15.125 1 89.06 217 ASN B C 1
ATOM 4714 O O . ASN B 1 217 ? 0.349 13.727 -15.344 1 89.06 217 ASN B O 1
ATOM 4718 N N . VAL B 1 218 ? 0.924 15.5 -13.969 1 93.94 218 VAL B N 1
ATOM 4719 C CA . VAL B 1 218 ? 0.162 14.93 -12.859 1 93.94 218 VAL B CA 1
ATOM 4720 C C . VAL B 1 218 ? -0.945 15.898 -12.445 1 93.94 218 VAL B C 1
ATOM 4722 O O . VAL B 1 218 ? -0.795 17.109 -12.578 1 93.94 218 VAL B O 1
ATOM 4725 N N . THR B 1 219 ? -2.074 15.32 -12.07 1 94.5 219 THR B N 1
ATOM 4726 C CA . THR B 1 219 ? -3.205 16.156 -11.672 1 94.5 219 THR B CA 1
ATOM 4727 C C . THR B 1 219 ? -3.963 15.516 -10.508 1 94.5 219 THR B C 1
ATOM 4729 O O . THR B 1 219 ? -3.918 14.297 -10.328 1 94.5 219 THR B O 1
ATOM 4732 N N . LEU B 1 220 ? -4.566 16.406 -9.688 1 96.94 220 LEU B N 1
ATOM 4733 C CA . LEU B 1 220 ? -5.516 16.031 -8.648 1 96.94 220 LEU B CA 1
ATOM 4734 C C . LEU B 1 220 ? -6.91 16.562 -8.969 1 96.94 220 LEU B C 1
ATOM 4736 O O . LEU B 1 220 ? -7.059 17.703 -9.414 1 96.94 220 LEU B O 1
ATOM 4740 N N . ARG B 1 221 ? -7.902 15.727 -8.766 1 96.75 221 ARG B N 1
ATOM 4741 C CA . ARG B 1 221 ? -9.281 16.141 -8.969 1 96.75 221 ARG B CA 1
ATOM 4742 C C . ARG B 1 221 ? -10.141 15.82 -7.75 1 96.75 221 ARG B C 1
ATOM 4744 O O . ARG B 1 221 ? -10.227 14.664 -7.34 1 96.75 221 ARG B O 1
ATOM 4751 N N . TYR B 1 222 ? -10.773 16.844 -7.258 1 97.44 222 TYR B N 1
ATOM 4752 C CA . TYR B 1 222 ? -11.664 16.672 -6.113 1 97.44 222 TYR B CA 1
ATOM 4753 C C . TYR B 1 222 ? -12.984 16.047 -6.543 1 97.44 222 TYR B C 1
ATOM 4755 O O . TYR B 1 222 ? -13.625 16.531 -7.484 1 97.44 222 TYR B O 1
ATOM 4763 N N . ILE B 1 223 ? -13.406 14.969 -5.855 1 97.25 223 ILE B N 1
ATOM 4764 C CA . ILE B 1 223 ? -14.664 14.281 -6.125 1 97.25 223 ILE B CA 1
ATOM 4765 C C . ILE B 1 223 ? -15.594 14.406 -4.922 1 97.25 223 ILE B C 1
ATOM 4767 O O . ILE B 1 223 ? -15.258 13.977 -3.816 1 97.25 223 ILE B O 1
ATOM 4771 N N . SER B 1 224 ? -16.719 14.938 -5.133 1 97 224 SER B N 1
ATOM 4772 C CA . SER B 1 224 ? -17.703 15.125 -4.07 1 97 224 SER B CA 1
ATOM 4773 C C . SER B 1 224 ? -19.125 15.086 -4.621 1 97 224 SER B C 1
ATOM 4775 O O . SER B 1 224 ? -19.391 15.578 -5.723 1 97 224 SER B O 1
ATOM 4777 N N . THR B 1 225 ? -20 14.523 -3.854 1 94.12 225 THR B N 1
ATOM 4778 C CA . THR B 1 225 ? -21.406 14.539 -4.23 1 94.12 225 THR B CA 1
ATOM 4779 C C . THR B 1 225 ? -21.953 15.961 -4.18 1 94.12 225 THR B C 1
ATOM 4781 O O . THR B 1 225 ? -23 16.25 -4.77 1 94.12 225 THR B O 1
ATOM 4784 N N . LEU B 1 226 ? -21.344 16.797 -3.498 1 95.31 226 LEU B N 1
ATOM 4785 C CA . LEU B 1 226 ? -21.812 18.172 -3.326 1 95.31 226 LEU B CA 1
ATOM 4786 C C . LEU B 1 226 ? -21.312 19.062 -4.469 1 95.31 226 LEU B C 1
ATOM 4788 O O . LEU B 1 226 ? -21.688 20.234 -4.559 1 95.31 226 LEU B O 1
ATOM 4792 N N . SER B 1 227 ? -20.531 18.484 -5.336 1 93.31 227 SER B N 1
ATOM 4793 C CA . SER B 1 227 ? -19.953 19.281 -6.41 1 93.31 227 SER B CA 1
ATOM 4794 C C . SER B 1 227 ? -20.984 19.594 -7.488 1 93.31 227 SER B C 1
ATOM 4796 O O . SER B 1 227 ? -20.781 20.5 -8.305 1 93.31 227 SER B O 1
ATOM 4798 N N . SER B 1 228 ? -22.047 18.859 -7.469 1 89.88 228 SER B N 1
ATOM 4799 C CA . SER B 1 228 ? -23.094 19.125 -8.445 1 89.88 228 SER B CA 1
ATOM 4800 C C . SER B 1 228 ? -23.781 20.469 -8.164 1 89.88 228 SER B C 1
ATOM 4802 O O . SER B 1 228 ? -24.109 20.766 -7.02 1 89.88 228 SER B O 1
ATOM 4804 N N . PRO B 1 229 ? -23.984 21.203 -9.258 1 86.31 229 PRO B N 1
ATOM 4805 C CA . PRO B 1 229 ? -24.594 22.516 -9.047 1 86.31 229 PRO B CA 1
ATOM 4806 C C . PRO B 1 229 ? -25.969 22.438 -8.375 1 86.31 229 PRO B C 1
ATOM 4808 O O . PRO B 1 229 ? -26.781 21.578 -8.727 1 86.31 229 PRO B O 1
ATOM 4811 N N . GLY B 1 230 ? -26.234 23.25 -7.453 1 84.62 230 GLY B N 1
ATOM 4812 C CA . GLY B 1 230 ? -27.516 23.359 -6.793 1 84.62 230 GLY B CA 1
ATOM 4813 C C . GLY B 1 230 ? -27.734 22.281 -5.738 1 84.62 230 GLY B C 1
ATOM 4814 O O . GLY B 1 230 ? -28.812 22.219 -5.125 1 84.62 230 GLY B O 1
ATOM 4815 N N . THR B 1 231 ? -26.734 21.531 -5.508 1 89.75 231 THR B N 1
ATOM 4816 C CA . THR B 1 231 ? -26.875 20.453 -4.547 1 89.75 231 THR B CA 1
ATOM 4817 C C . THR B 1 231 ? -26.5 20.922 -3.145 1 89.75 231 THR B C 1
ATOM 4819 O O . THR B 1 231 ? -25.516 21.641 -2.967 1 89.75 231 THR B O 1
ATOM 4822 N N . SER B 1 232 ? -27.391 20.594 -2.201 1 93.19 232 SER B N 1
ATOM 4823 C CA . SER B 1 232 ? -27.109 20.828 -0.787 1 93.19 232 SER B CA 1
ATOM 4824 C C . SER B 1 232 ? -27.078 19.516 -0.008 1 93.19 232 SER B C 1
ATOM 4826 O O . SER B 1 232 ? -27.547 18.484 -0.498 1 93.19 232 SER B O 1
ATOM 4828 N N . MET B 1 233 ? -26.469 19.594 1.132 1 95.12 233 MET B N 1
ATOM 4829 C CA . MET B 1 233 ? -26.422 18.406 1.976 1 95.12 233 MET B CA 1
ATOM 4830 C C . MET B 1 233 ? -27.828 17.922 2.316 1 95.12 233 MET B C 1
ATOM 4832 O O . MET B 1 233 ? -28.094 16.719 2.354 1 95.12 233 MET B O 1
ATOM 4836 N N . THR B 1 234 ? -28.688 18.906 2.535 1 93.88 234 THR B N 1
ATOM 4837 C CA . THR B 1 234 ? -30.062 18.594 2.875 1 93.88 234 THR B CA 1
ATOM 4838 C C . THR B 1 234 ? -30.734 17.812 1.742 1 93.88 234 THR B C 1
ATOM 4840 O O . THR B 1 234 ? -31.391 16.797 1.979 1 93.88 234 THR B O 1
ATOM 4843 N N . SER B 1 235 ? -30.562 18.266 0.571 1 94.12 235 SER B N 1
ATOM 4844 C CA . SER B 1 235 ? -31.172 17.594 -0.573 1 94.12 235 SER B CA 1
ATOM 4845 C C . SER B 1 235 ? -30.594 16.203 -0.771 1 94.12 235 SER B C 1
ATOM 4847 O O . SER B 1 235 ? -31.312 15.266 -1.135 1 94.12 235 SER B O 1
ATOM 4849 N N . LEU B 1 236 ? -29.328 16.078 -0.556 1 95.69 236 LEU B N 1
ATOM 4850 C CA . LEU B 1 236 ? -28.672 14.781 -0.675 1 95.69 236 LEU B CA 1
ATOM 4851 C C . LEU B 1 236 ? -29.203 13.797 0.358 1 95.69 236 LEU B C 1
ATOM 4853 O O . LEU B 1 236 ? -29.5 12.648 0.032 1 95.69 236 LEU B O 1
ATOM 4857 N N . LEU B 1 237 ? -29.375 14.281 1.562 1 95.88 237 LEU B N 1
ATOM 4858 C CA . LEU B 1 237 ? -29.844 13.43 2.646 1 95.88 237 LEU B CA 1
ATOM 4859 C C . LEU B 1 237 ? -31.297 12.992 2.404 1 95.88 237 LEU B C 1
ATOM 4861 O O . LEU B 1 237 ? -31.656 11.852 2.691 1 95.88 237 LEU B O 1
ATOM 4865 N N . ASP B 1 238 ? -32.031 13.867 1.884 1 93.62 238 ASP B N 1
ATOM 4866 C CA . ASP B 1 238 ? -33.406 13.547 1.563 1 93.62 238 ASP B CA 1
ATOM 4867 C C . ASP B 1 238 ? -33.5 12.453 0.506 1 93.62 238 ASP B C 1
ATOM 4869 O O . ASP B 1 238 ? -34.281 11.508 0.643 1 93.62 238 ASP B O 1
ATOM 4873 N N . SER B 1 239 ? -32.719 12.555 -0.433 1 93.56 239 SER B N 1
ATOM 4874 C CA . SER B 1 239 ? -32.719 11.602 -1.538 1 93.56 239 SER B CA 1
ATOM 4875 C C . SER B 1 239 ? -32.219 10.242 -1.093 1 93.56 239 SER B C 1
ATOM 4877 O O . SER B 1 239 ? -32.625 9.211 -1.629 1 93.56 239 SER B O 1
ATOM 4879 N N . ALA B 1 240 ? -31.344 10.258 -0.14 1 94.31 240 ALA B N 1
ATOM 4880 C CA . ALA B 1 240 ? -30.688 9.016 0.275 1 94.31 240 ALA B CA 1
ATOM 4881 C C . ALA B 1 240 ? -31.391 8.398 1.476 1 94.31 240 ALA B C 1
ATOM 4883 O O . ALA B 1 240 ? -31 7.324 1.944 1 94.31 240 ALA B O 1
ATOM 4884 N N . ARG B 1 241 ? -32.406 9.039 1.948 1 92.31 241 ARG B N 1
ATOM 4885 C CA . ARG B 1 241 ? -33.031 8.695 3.225 1 92.31 241 ARG B CA 1
ATOM 4886 C C . ARG B 1 241 ? -33.438 7.223 3.262 1 92.31 241 ARG B C 1
ATOM 4888 O O . ARG B 1 241 ? -33.062 6.496 4.188 1 92.31 241 ARG B O 1
ATOM 4895 N N . ARG B 1 242 ? -34.188 6.777 2.314 1 87.25 242 ARG B N 1
ATOM 4896 C CA . ARG B 1 242 ? -34.656 5.398 2.293 1 87.25 242 ARG B CA 1
ATOM 4897 C C . ARG B 1 242 ? -33.5 4.414 2.268 1 87.25 242 ARG B C 1
ATOM 4899 O O . ARG B 1 242 ? -33.469 3.443 3.025 1 87.25 242 ARG B O 1
ATOM 4906 N N . HIS B 1 243 ? -32.625 4.715 1.423 1 87.62 243 HIS B N 1
ATOM 4907 C CA . HIS B 1 243 ? -31.422 3.869 1.326 1 87.62 243 HIS B CA 1
ATOM 4908 C C . HIS B 1 243 ? -30.672 3.824 2.65 1 87.62 243 HIS B C 1
ATOM 4910 O O . HIS B 1 243 ? -30.297 2.75 3.117 1 87.62 243 HIS B O 1
ATOM 4916 N N . ASP B 1 244 ? -30.406 4.953 3.279 1 93.19 244 ASP B N 1
ATOM 4917 C CA . ASP B 1 244 ? -29.656 5.074 4.52 1 93.19 244 ASP B CA 1
ATOM 4918 C C . ASP B 1 244 ? -30.328 4.32 5.656 1 93.19 244 ASP B C 1
ATOM 4920 O O . ASP B 1 244 ? -29.672 3.717 6.5 1 93.19 244 ASP B O 1
ATOM 4924 N N . GLU B 1 245 ? -31.578 4.293 5.625 1 89.62 245 GLU B N 1
ATOM 4925 C CA . GLU B 1 245 ? -32.344 3.584 6.648 1 89.62 245 GLU B CA 1
ATOM 4926 C C . GLU B 1 245 ? -32.125 2.076 6.547 1 89.62 245 GLU B C 1
ATOM 4928 O O . GLU B 1 245 ? -32.094 1.383 7.566 1 89.62 245 GLU B O 1
ATOM 4933 N N . ILE B 1 246 ? -31.984 1.713 5.391 1 83.62 246 ILE B N 1
ATOM 4934 C CA . ILE B 1 246 ? -31.844 0.282 5.148 1 83.62 246 ILE B CA 1
ATOM 4935 C C . ILE B 1 246 ? -30.438 -0.171 5.551 1 83.62 246 ILE B C 1
ATOM 4937 O O . ILE B 1 246 ? -30.281 -1.177 6.246 1 83.62 246 ILE B O 1
ATOM 4941 N N . VAL B 1 247 ? -29.484 0.566 5.168 1 87.25 247 VAL B N 1
ATOM 4942 C CA . VAL B 1 247 ? -28.109 0.129 5.383 1 87.25 247 VAL B CA 1
ATOM 4943 C C . VAL B 1 247 ? -27.656 0.518 6.789 1 87.25 247 VAL B C 1
ATOM 4945 O O . VAL B 1 247 ? -26.641 0.012 7.285 1 87.25 247 VAL B O 1
ATOM 4948 N N . GLY B 1 248 ? -28.297 1.502 7.352 1 91.31 248 GLY B N 1
ATOM 4949 C CA . GLY B 1 248 ? -28.047 1.848 8.742 1 91.31 248 GLY B CA 1
ATOM 4950 C C . GLY B 1 248 ? -26.938 2.881 8.898 1 91.31 248 GLY B C 1
ATOM 4951 O O . GLY B 1 248 ? -26.391 3.043 9.992 1 91.31 248 GLY B O 1
ATOM 4952 N N . HIS B 1 249 ? -26.531 3.555 7.809 1 95.69 249 HIS B N 1
ATOM 4953 C CA . HIS B 1 249 ? -25.547 4.621 7.887 1 95.69 249 HIS B CA 1
ATOM 4954 C C . HIS B 1 249 ? -25.734 5.633 6.758 1 95.69 249 HIS B C 1
ATOM 4956 O O . HIS B 1 249 ? -26.406 5.344 5.77 1 95.69 249 HIS B O 1
ATOM 4962 N N . THR B 1 250 ? -25.172 6.832 6.98 1 96.5 250 THR B N 1
ATOM 4963 C CA . THR B 1 250 ? -25.25 7.898 5.988 1 96.5 250 THR B CA 1
ATOM 4964 C C . THR B 1 250 ? -24.344 7.59 4.797 1 96.5 250 THR B C 1
ATOM 4966 O O . THR B 1 250 ? -23.141 7.402 4.961 1 96.5 250 THR B O 1
ATOM 4969 N N . SER B 1 251 ? -24.922 7.672 3.6 1 95.19 251 SER B N 1
ATOM 4970 C CA . SER B 1 251 ? -24.188 7.176 2.443 1 95.19 251 SER B CA 1
ATOM 4971 C C . SER B 1 251 ? -23.672 8.328 1.577 1 95.19 251 SER B C 1
ATOM 4973 O O . SER B 1 251 ? -22.938 8.109 0.614 1 95.19 251 SER B O 1
ATOM 4975 N N . VAL B 1 252 ? -24.016 9.547 1.937 1 96.19 252 VAL B N 1
ATOM 4976 C CA . VAL B 1 252 ? -23.625 10.68 1.1 1 96.19 252 VAL B CA 1
ATOM 4977 C C . VAL B 1 252 ? -23.094 11.812 1.975 1 96.19 252 VAL B C 1
ATOM 4979 O O . VAL B 1 252 ? -23.5 11.961 3.127 1 96.19 252 VAL B O 1
ATOM 4982 N N . GLY B 1 253 ? -22.219 12.578 1.337 1 96.81 253 GLY B N 1
ATOM 4983 C CA . GLY B 1 253 ? -21.672 13.719 2.055 1 96.81 253 GLY B CA 1
ATOM 4984 C C . GLY B 1 253 ? -20.156 13.766 2.051 1 96.81 253 GLY B C 1
ATOM 4985 O O . GLY B 1 253 ? -19.5 12.891 1.485 1 96.81 253 GLY B O 1
ATOM 4986 N N . PRO B 1 254 ? -19.594 14.75 2.699 1 97.56 254 PRO B N 1
ATOM 4987 C CA . PRO B 1 254 ? -18.141 14.984 2.646 1 97.56 254 PRO B CA 1
ATOM 4988 C C . PRO B 1 254 ? -17.328 13.836 3.24 1 97.56 254 PRO B C 1
ATOM 4990 O O . PRO B 1 254 ? -16.156 13.664 2.91 1 97.56 254 PRO B O 1
ATOM 4993 N N . HIS B 1 255 ? -17.984 13.078 4.113 1 97.69 255 HIS B N 1
ATOM 4994 C CA . HIS B 1 255 ? -17.297 11.938 4.703 1 97.69 255 HIS B CA 1
ATOM 4995 C C . HIS B 1 255 ? -17.094 10.82 3.68 1 97.69 255 HIS B C 1
ATOM 4997 O O . HIS B 1 255 ? -16.469 9.805 3.98 1 97.69 255 HIS B O 1
ATOM 5003 N N . ARG B 1 256 ? -17.562 11.086 2.436 1 96.69 256 ARG B N 1
ATOM 5004 C CA . ARG B 1 256 ? -17.391 10.125 1.346 1 96.69 256 ARG B CA 1
ATOM 5005 C C . ARG B 1 256 ? -16.609 10.75 0.189 1 96.69 256 ARG B C 1
ATOM 5007 O O . ARG B 1 256 ? -16.453 10.133 -0.864 1 96.69 256 ARG B O 1
ATOM 5014 N N . ASP B 1 257 ? -16.188 11.938 0.345 1 97.5 257 ASP B N 1
ATOM 5015 C CA . ASP B 1 257 ? -15.438 12.617 -0.708 1 97.5 257 ASP B CA 1
ATOM 5016 C C . ASP B 1 257 ? -14.109 11.906 -0.986 1 97.5 257 ASP B C 1
ATOM 5018 O O . ASP B 1 257 ? -13.672 11.07 -0.2 1 97.5 257 ASP B O 1
ATOM 5022 N N . ASP B 1 258 ? -13.516 12.297 -2.189 1 97.38 258 ASP B N 1
ATOM 5023 C CA . ASP B 1 258 ? -12.266 11.648 -2.598 1 97.38 258 ASP B CA 1
ATOM 5024 C C . ASP B 1 258 ? -11.438 12.578 -3.482 1 97.38 258 ASP B C 1
ATOM 5026 O O . ASP B 1 258 ? -11.867 13.688 -3.803 1 97.38 258 ASP B O 1
ATOM 5030 N N . ILE B 1 259 ? -10.234 12.18 -3.674 1 97.62 259 ILE B N 1
ATOM 5031 C CA . ILE B 1 259 ? -9.359 12.836 -4.641 1 97.62 259 ILE B CA 1
ATOM 5032 C C . ILE B 1 259 ? -8.93 11.836 -5.715 1 97.62 259 ILE B C 1
ATOM 5034 O O . ILE B 1 259 ? -8.391 10.773 -5.402 1 97.62 259 ILE B O 1
ATOM 5038 N N . GLU B 1 260 ? -9.219 12.172 -6.926 1 96.75 260 GLU B N 1
ATOM 5039 C CA . GLU B 1 260 ? -8.695 11.375 -8.031 1 96.75 260 GLU B CA 1
ATOM 5040 C C . GLU B 1 260 ? -7.27 11.789 -8.383 1 96.75 260 GLU B C 1
ATOM 5042 O O . GLU B 1 260 ? -7.012 12.961 -8.672 1 96.75 260 GLU B O 1
ATOM 5047 N N . MET B 1 261 ? -6.379 10.859 -8.359 1 96.81 261 MET B N 1
ATOM 5048 C CA . MET B 1 261 ? -4.965 11.094 -8.633 1 96.81 261 MET B CA 1
ATOM 5049 C C . MET B 1 261 ? -4.582 10.562 -10.008 1 96.81 261 MET B C 1
ATOM 5051 O O . MET B 1 261 ? -4.668 9.359 -10.258 1 96.81 261 MET B O 1
ATOM 5055 N N . LEU B 1 262 ? -4.055 11.461 -10.859 1 95.38 262 LEU B N 1
ATOM 5056 C CA . LEU B 1 262 ? -3.865 11.07 -12.25 1 95.38 262 LEU B CA 1
ATOM 5057 C C . LEU B 1 262 ? -2.438 11.359 -12.703 1 95.38 262 LEU B C 1
ATOM 5059 O O . LEU B 1 262 ? -1.804 12.297 -12.219 1 95.38 262 LEU B O 1
ATOM 5063 N N . ILE B 1 263 ? -1.97 10.57 -13.531 1 92.12 263 ILE B N 1
ATOM 5064 C CA . ILE B 1 263 ? -0.751 10.789 -14.305 1 92.12 263 ILE B CA 1
ATOM 5065 C C . ILE B 1 263 ? -1.055 10.664 -15.789 1 92.12 263 ILE B C 1
ATOM 5067 O O . ILE B 1 263 ? -1.491 9.602 -16.25 1 92.12 263 ILE B O 1
ATOM 5071 N N . ASP B 1 264 ? -0.86 11.695 -16.531 1 87.12 264 ASP B N 1
ATOM 5072 C CA . ASP B 1 264 ? -1.215 11.758 -17.953 1 87.12 264 ASP B CA 1
ATOM 5073 C C . ASP B 1 264 ? -2.65 11.289 -18.172 1 87.12 264 ASP B C 1
ATOM 5075 O O . ASP B 1 264 ? -2.9 10.43 -19.016 1 87.12 264 ASP B O 1
ATOM 5079 N N . ASP B 1 265 ? -3.504 11.656 -17.281 1 86.06 265 ASP B N 1
ATOM 5080 C CA . ASP B 1 265 ? -4.949 11.461 -17.359 1 86.06 265 ASP B CA 1
ATOM 5081 C C . ASP B 1 265 ? -5.32 10.008 -17.078 1 86.06 265 ASP B C 1
ATOM 5083 O O . ASP B 1 265 ? -6.426 9.57 -17.406 1 86.06 265 ASP B O 1
ATOM 5087 N N . MET B 1 266 ? -4.398 9.211 -16.594 1 86.69 266 MET B N 1
ATOM 5088 C CA . MET B 1 266 ? -4.668 7.844 -16.141 1 86.69 266 MET B CA 1
ATOM 5089 C C . MET B 1 266 ? -4.551 7.738 -14.625 1 86.69 266 MET B C 1
ATOM 5091 O O . MET B 1 266 ? -3.729 8.414 -14.008 1 86.69 266 MET B O 1
ATOM 5095 N N . PRO B 1 267 ? -5.371 6.891 -14.07 1 90.94 267 PRO B N 1
ATOM 5096 C CA . PRO B 1 267 ? -5.254 6.719 -12.617 1 90.94 267 PRO B CA 1
ATOM 5097 C C . PRO B 1 267 ? -3.877 6.219 -12.195 1 90.94 267 PRO B C 1
ATOM 5099 O O . PRO B 1 267 ? -3.424 5.172 -12.664 1 90.94 267 PRO B O 1
ATOM 5102 N N . MET B 1 268 ? -3.256 6.938 -11.305 1 92.25 268 MET B N 1
ATOM 5103 C CA . MET B 1 268 ? -1.921 6.605 -10.82 1 92.25 268 MET B CA 1
ATOM 5104 C C . MET B 1 268 ? -1.894 5.203 -10.219 1 92.25 268 MET B C 1
ATOM 5106 O O . MET B 1 268 ? -0.912 4.473 -10.383 1 92.25 268 MET B O 1
ATOM 5110 N N . ARG B 1 269 ? -2.914 4.77 -9.547 1 88.06 269 ARG B N 1
ATOM 5111 C CA . ARG B 1 269 ? -2.992 3.482 -8.867 1 88.06 269 ARG B CA 1
ATOM 5112 C C . ARG B 1 269 ? -2.834 2.33 -9.852 1 88.06 269 ARG B C 1
ATOM 5114 O O . ARG B 1 269 ? -2.367 1.251 -9.484 1 88.06 269 ARG B O 1
ATOM 5121 N N . ARG B 1 270 ? -3.113 2.51 -11.07 1 81.94 270 ARG B N 1
ATOM 5122 C CA . ARG B 1 270 ? -3.096 1.451 -12.07 1 81.94 270 ARG B CA 1
ATOM 5123 C C . ARG B 1 270 ? -1.906 1.609 -13.016 1 81.94 270 ARG B C 1
ATOM 5125 O O . ARG B 1 270 ? -1.279 0.622 -13.406 1 81.94 270 ARG B O 1
ATOM 5132 N N . ALA B 1 271 ? -1.553 2.836 -13.219 1 81.56 271 ALA B N 1
ATOM 5133 C CA . ALA B 1 271 ? -0.634 3.104 -14.328 1 81.56 271 ALA B CA 1
ATOM 5134 C C . ALA B 1 271 ? 0.774 3.387 -13.812 1 81.56 271 ALA B C 1
ATOM 5136 O O . ALA B 1 271 ? 1.75 3.271 -14.555 1 81.56 271 ALA B O 1
ATOM 5137 N N . GLY B 1 272 ? 0.874 3.76 -12.602 1 86 272 GLY B N 1
ATOM 5138 C CA . GLY B 1 272 ? 2.146 4.27 -12.117 1 86 272 GLY B CA 1
ATOM 5139 C C . GLY B 1 272 ? 3.117 3.172 -11.719 1 86 272 GLY B C 1
ATOM 5140 O O . GLY B 1 272 ? 2.738 2.219 -11.039 1 86 272 GLY B O 1
ATOM 5141 N N . SER B 1 273 ? 4.309 3.342 -12.211 1 86.38 273 SER B N 1
ATOM 5142 C CA . SER B 1 273 ? 5.379 2.5 -11.688 1 86.38 273 SER B CA 1
ATOM 5143 C C . SER B 1 273 ? 5.664 2.818 -10.219 1 86.38 273 SER B C 1
ATOM 5145 O O . SER B 1 273 ? 5.188 3.826 -9.695 1 86.38 273 SER B O 1
ATOM 5147 N N . GLN B 1 274 ? 6.43 1.998 -9.578 1 85.25 274 GLN B N 1
ATOM 5148 C CA . GLN B 1 274 ? 6.785 2.209 -8.18 1 85.25 274 GLN B CA 1
ATOM 5149 C C . GLN B 1 274 ? 7.504 3.541 -7.988 1 85.25 274 GLN B C 1
ATOM 5151 O O . GLN B 1 274 ? 7.191 4.297 -7.066 1 85.25 274 GLN B O 1
ATOM 5156 N N . GLY B 1 275 ? 8.469 3.777 -8.844 1 89.06 275 GLY B N 1
ATOM 5157 C CA . GLY B 1 275 ? 9.188 5.039 -8.758 1 89.06 275 GLY B CA 1
ATOM 5158 C C . GLY B 1 275 ? 8.312 6.246 -9.031 1 89.06 275 GLY B C 1
ATOM 5159 O O . GLY B 1 275 ? 8.484 7.297 -8.406 1 89.06 275 GLY B O 1
ATOM 5160 N N . GLN B 1 276 ? 7.383 6.043 -9.906 1 89.19 276 GLN B N 1
ATOM 5161 C CA . GLN B 1 276 ? 6.434 7.113 -10.203 1 89.19 276 GLN B CA 1
ATOM 5162 C C . GLN B 1 276 ? 5.516 7.383 -9.016 1 89.19 276 GLN B C 1
ATOM 5164 O O . GLN B 1 276 ? 5.266 8.539 -8.664 1 89.19 276 GLN B O 1
ATOM 5169 N N . CYS B 1 277 ? 5.102 6.328 -8.422 1 92.94 277 CYS B N 1
ATOM 5170 C CA . CYS B 1 277 ? 4.242 6.473 -7.254 1 92.94 277 CYS B CA 1
ATOM 5171 C C . CYS B 1 277 ? 4.977 7.176 -6.121 1 92.94 277 CYS B C 1
ATOM 5173 O O . CYS B 1 277 ? 4.422 8.062 -5.469 1 92.94 277 CYS B O 1
ATOM 5175 N N . LYS B 1 278 ? 6.184 6.793 -5.93 1 93.56 278 LYS B N 1
ATOM 5176 C CA . LYS B 1 278 ? 7 7.418 -4.895 1 93.56 278 LYS B CA 1
ATOM 5177 C C . LYS B 1 278 ? 7.227 8.898 -5.191 1 93.56 278 LYS B C 1
ATOM 5179 O O . LYS B 1 278 ? 7.109 9.742 -4.301 1 93.56 278 LYS B O 1
ATOM 5184 N N . THR B 1 279 ? 7.543 9.172 -6.41 1 94.69 279 THR B N 1
ATOM 5185 C CA . THR B 1 279 ? 7.727 10.555 -6.828 1 94.69 279 THR B CA 1
ATOM 5186 C C . THR B 1 279 ? 6.445 11.359 -6.629 1 94.69 279 THR B C 1
ATOM 5188 O O . THR B 1 279 ? 6.48 12.484 -6.141 1 94.69 279 THR B O 1
ATOM 5191 N N . TYR B 1 280 ? 5.402 10.719 -6.988 1 96.12 280 TYR B N 1
ATOM 5192 C CA . TYR B 1 280 ? 4.078 11.32 -6.871 1 96.12 280 TYR B CA 1
ATOM 5193 C C . TYR B 1 280 ? 3.773 11.695 -5.426 1 96.12 280 TYR B C 1
ATOM 5195 O O . TYR B 1 280 ? 3.402 12.836 -5.137 1 96.12 280 TYR B O 1
ATOM 5203 N N . SER B 1 281 ? 3.92 10.805 -4.543 1 96.12 281 SER B N 1
ATOM 5204 C CA . SER B 1 281 ? 3.59 11.023 -3.139 1 96.12 281 SER B CA 1
ATOM 5205 C C . SER B 1 281 ? 4.527 12.047 -2.508 1 96.12 281 SER B C 1
ATOM 5207 O O . SER B 1 281 ? 4.094 12.898 -1.724 1 96.12 281 SER B O 1
ATOM 5209 N N . LEU B 1 282 ? 5.801 11.992 -2.844 1 96.56 282 LEU B N 1
ATOM 5210 C CA . LEU B 1 282 ? 6.762 12.953 -2.303 1 96.56 282 LEU B CA 1
ATOM 5211 C C . LEU B 1 282 ? 6.449 14.359 -2.787 1 96.56 282 LEU B C 1
ATOM 5213 O O . LEU B 1 282 ? 6.441 15.305 -1.993 1 96.56 282 LEU B O 1
ATOM 5217 N N . ALA B 1 283 ? 6.199 14.43 -4.066 1 96.69 283 ALA B N 1
ATOM 5218 C CA . ALA B 1 283 ? 5.852 15.734 -4.633 1 96.69 283 ALA B CA 1
ATOM 5219 C C . ALA B 1 283 ? 4.613 16.312 -3.953 1 96.69 283 ALA B C 1
ATOM 5221 O O . ALA B 1 283 ? 4.543 17.516 -3.695 1 96.69 283 ALA B O 1
ATOM 5222 N N . LEU B 1 284 ? 3.709 15.484 -3.674 1 97.19 284 LEU B N 1
ATOM 5223 C CA . LEU B 1 284 ? 2.484 15.906 -3.008 1 97.19 284 LEU B CA 1
ATOM 5224 C C . LEU B 1 284 ? 2.783 16.453 -1.613 1 97.19 284 LEU B C 1
ATOM 5226 O O . LEU B 1 284 ? 2.246 17.484 -1.216 1 97.19 284 LEU B O 1
ATOM 5230 N N . ARG B 1 285 ? 3.605 15.812 -0.875 1 97.19 285 ARG B N 1
ATOM 5231 C CA . ARG B 1 285 ? 3.965 16.234 0.472 1 97.19 285 ARG B CA 1
ATOM 5232 C C . ARG B 1 285 ? 4.75 17.547 0.438 1 97.19 285 ARG B C 1
ATOM 5234 O O . ARG B 1 285 ? 4.539 18.422 1.274 1 97.19 285 ARG B O 1
ATOM 5241 N N . LEU B 1 286 ? 5.617 17.672 -0.502 1 96 286 LEU B N 1
ATOM 5242 C CA . LEU B 1 286 ? 6.367 18.922 -0.627 1 96 286 LEU B CA 1
ATOM 5243 C C . LEU B 1 286 ? 5.445 20.062 -1.023 1 96 286 LEU B C 1
ATOM 5245 O O . LEU B 1 286 ? 5.633 21.203 -0.571 1 96 286 LEU B O 1
ATOM 5249 N N . ALA B 1 287 ? 4.484 19.734 -1.858 1 96.19 287 ALA B N 1
ATOM 5250 C CA . ALA B 1 287 ? 3.48 20.734 -2.205 1 96.19 287 ALA B CA 1
ATOM 5251 C C . ALA B 1 287 ? 2.689 21.172 -0.974 1 96.19 287 ALA B C 1
ATOM 5253 O O . ALA B 1 287 ? 2.389 22.359 -0.807 1 96.19 287 ALA B O 1
ATOM 5254 N N . GLN B 1 288 ? 2.357 20.266 -0.172 1 96.12 288 GLN B N 1
ATOM 5255 C CA . GLN B 1 288 ? 1.686 20.562 1.088 1 96.12 288 GLN B CA 1
ATOM 5256 C C . GLN B 1 288 ? 2.523 21.5 1.948 1 96.12 288 GLN B C 1
ATOM 5258 O O . GLN B 1 288 ? 1.989 22.422 2.562 1 96.12 288 GLN B O 1
ATOM 5263 N N . TYR B 1 289 ? 3.764 21.234 2.01 1 96.19 289 TYR B N 1
ATOM 5264 C CA . TYR B 1 289 ? 4.668 22.094 2.762 1 96.19 289 TYR B CA 1
ATOM 5265 C C . TYR B 1 289 ? 4.586 23.531 2.264 1 96.19 289 TYR B C 1
ATOM 5267 O O . TYR B 1 289 ? 4.426 24.469 3.059 1 96.19 289 TYR B O 1
ATOM 5275 N N . GLU B 1 290 ? 4.668 23.641 0.989 1 94 290 GLU B N 1
ATOM 5276 C CA . GLU B 1 290 ? 4.621 24.969 0.385 1 94 290 GLU B CA 1
ATOM 5277 C C . GLU B 1 290 ? 3.283 25.656 0.654 1 94 290 GLU B C 1
ATOM 5279 O O . GLU B 1 290 ? 3.236 26.859 0.933 1 94 290 GLU B O 1
ATOM 5284 N N . PHE B 1 291 ? 2.312 24.922 0.569 1 94.38 291 PHE B N 1
ATOM 5285 C CA . PHE B 1 291 ? 0.987 25.453 0.868 1 94.38 291 PHE B CA 1
ATOM 5286 C C . PHE B 1 291 ? 0.919 25.969 2.299 1 94.38 291 PHE B C 1
ATOM 5288 O O . PHE B 1 291 ? 0.454 27.078 2.541 1 94.38 291 PHE B O 1
ATOM 5295 N N . LEU B 1 292 ? 1.374 25.203 3.223 1 94.5 292 LEU B N 1
ATOM 5296 C CA . LEU B 1 292 ? 1.316 25.562 4.633 1 94.5 292 LEU B CA 1
ATOM 5297 C C . LEU B 1 292 ? 2.219 26.766 4.922 1 94.5 292 LEU B C 1
ATOM 5299 O O . LEU B 1 292 ? 1.862 27.641 5.711 1 94.5 292 LEU B O 1
ATOM 5303 N N . ARG B 1 293 ? 3.305 26.75 4.297 1 93.06 293 ARG B N 1
ATOM 5304 C CA . ARG B 1 293 ? 4.227 27.859 4.457 1 93.06 293 ARG B CA 1
ATOM 5305 C C . ARG B 1 293 ? 3.57 29.188 4.062 1 93.06 293 ARG B C 1
ATOM 5307 O O . ARG B 1 293 ? 3.684 30.172 4.777 1 93.06 293 ARG B O 1
ATOM 5314 N N . SER B 1 294 ? 2.859 29.125 3.021 1 90.88 294 SER B N 1
ATOM 5315 C CA . SER B 1 294 ? 2.221 30.328 2.494 1 90.88 294 SER B CA 1
ATOM 5316 C C . SER B 1 294 ? 0.992 30.703 3.312 1 90.88 294 SER B C 1
ATOM 5318 O O . SER B 1 294 ? 0.661 31.891 3.436 1 90.88 294 SER B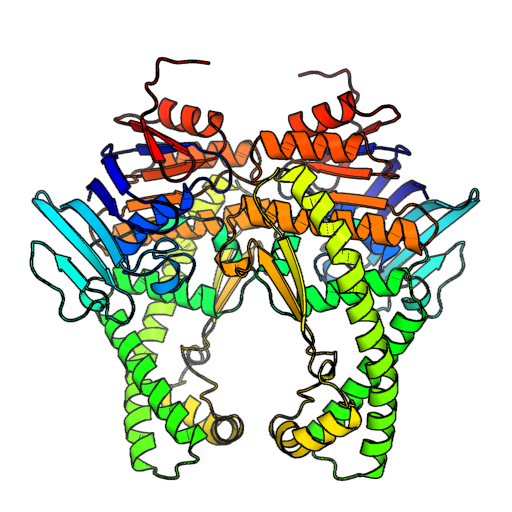 O 1
ATOM 5320 N N . SER B 1 295 ? 0.391 29.766 3.893 1 89.75 295 SER B N 1
ATOM 5321 C CA . SER B 1 295 ? -0.892 30 4.547 1 89.75 295 SER B CA 1
ATOM 5322 C C . SER B 1 295 ? -0.709 30.281 6.035 1 89.75 295 SER B C 1
ATOM 5324 O O . SER B 1 295 ? -1.519 30.984 6.637 1 89.75 295 SER B O 1
ATOM 5326 N N . CYS B 1 296 ? 0.273 29.719 6.746 1 85.5 296 CYS B N 1
ATOM 5327 C CA . CYS B 1 296 ? 0.424 29.812 8.195 1 85.5 296 CYS B CA 1
ATOM 5328 C C . CYS B 1 296 ? 1.368 30.938 8.57 1 85.5 296 CYS B C 1
ATOM 5330 O O . CYS B 1 296 ? 1.38 31.391 9.719 1 85.5 296 CYS B O 1
ATOM 5332 N N . GLY B 1 297 ? 2.152 31.469 7.766 1 82.38 297 GLY B N 1
ATOM 5333 C CA . GLY B 1 297 ? 3.104 32.531 8.078 1 82.38 297 GLY B CA 1
ATOM 5334 C C . GLY B 1 297 ? 4.305 32.031 8.859 1 82.38 297 GLY B C 1
ATOM 5335 O O . GLY B 1 297 ? 4.957 32.812 9.562 1 82.38 297 GLY B O 1
ATOM 5336 N N . MET B 1 298 ? 4.449 30.844 9.047 1 89 298 MET B N 1
ATOM 5337 C CA . MET B 1 298 ? 5.594 30.219 9.703 1 89 298 MET B CA 1
ATOM 5338 C C . MET B 1 298 ? 6.078 29.016 8.898 1 89 298 MET B C 1
ATOM 5340 O O . MET B 1 298 ? 5.281 28.328 8.258 1 89 298 MET B O 1
ATOM 5344 N N . MET B 1 299 ? 7.379 28.781 9.039 1 92.38 299 MET B N 1
ATOM 5345 C CA . MET B 1 299 ? 7.934 27.625 8.328 1 92.38 299 MET B CA 1
ATOM 5346 C C . MET B 1 299 ? 7.617 26.328 9.062 1 92.38 299 MET B C 1
ATOM 5348 O O . MET B 1 299 ? 7.969 26.172 10.234 1 92.38 299 MET B O 1
ATOM 5352 N N . PRO B 1 300 ? 6.98 25.406 8.391 1 96.25 300 PRO B N 1
ATOM 5353 C CA . PRO B 1 300 ? 6.727 24.125 9.039 1 96.25 300 PRO B CA 1
ATOM 5354 C C . PRO B 1 300 ? 7.992 23.281 9.195 1 96.25 300 PRO B C 1
ATOM 5356 O O . PRO B 1 300 ? 9 23.547 8.523 1 96.25 300 PRO B O 1
ATOM 5359 N N . LEU B 1 301 ? 7.957 22.344 10.109 1 97.5 301 LEU B N 1
ATOM 5360 C CA . LEU B 1 301 ? 8.969 21.297 10.109 1 97.5 301 LEU B CA 1
ATOM 5361 C C . LEU B 1 301 ? 8.758 20.328 8.953 1 97.5 301 LEU B C 1
ATOM 5363 O O . LEU B 1 301 ? 7.621 20.062 8.562 1 97.5 301 LEU B O 1
ATOM 5367 N N . LEU B 1 302 ? 9.836 19.875 8.398 1 97.25 302 LEU B N 1
ATOM 5368 C CA . LEU B 1 302 ? 9.766 18.891 7.32 1 97.25 302 LEU B CA 1
ATOM 5369 C C . LEU B 1 302 ? 10.414 17.578 7.734 1 97.25 302 LEU B C 1
ATOM 5371 O O . LEU B 1 302 ? 11.609 17.531 8.031 1 97.25 302 LEU B O 1
ATOM 5375 N N . LEU B 1 303 ? 9.625 16.531 7.859 1 98.31 303 LEU B N 1
ATOM 5376 C CA . LEU B 1 303 ? 10.117 15.188 8.172 1 98.31 303 LEU B CA 1
ATOM 5377 C C . LEU B 1 303 ? 10.148 14.32 6.918 1 98.31 303 LEU B C 1
ATOM 5379 O O . LEU B 1 303 ? 9.133 14.156 6.242 1 98.31 303 LEU B O 1
ATOM 5383 N N . LEU B 1 304 ? 11.289 13.797 6.586 1 96.94 304 LEU B N 1
ATOM 5384 C CA . LEU B 1 304 ? 11.492 12.93 5.43 1 96.94 304 LEU B CA 1
ATOM 5385 C C . LEU B 1 304 ? 11.938 11.539 5.867 1 96.94 304 LEU B C 1
ATOM 5387 O O . LEU B 1 304 ? 13.102 11.344 6.242 1 96.94 304 LEU B O 1
ATOM 5391 N N . ASP B 1 305 ? 11.023 10.609 5.766 1 95.69 305 ASP B N 1
ATOM 5392 C CA . ASP B 1 305 ? 11.266 9.25 6.238 1 95.69 305 ASP B CA 1
ATOM 5393 C C . ASP B 1 305 ? 11.562 8.312 5.078 1 95.69 305 ASP B C 1
ATOM 5395 O O . ASP B 1 305 ? 10.641 7.852 4.391 1 95.69 305 ASP B O 1
ATOM 5399 N N . ASP B 1 306 ? 12.766 7.934 4.902 1 91.25 306 ASP B N 1
ATOM 5400 C CA . ASP B 1 306 ? 13.18 6.953 3.906 1 91.25 306 ASP B CA 1
ATOM 5401 C C . ASP B 1 306 ? 12.625 7.305 2.525 1 91.25 306 ASP B C 1
ATOM 5403 O O . ASP B 1 306 ? 11.992 6.473 1.875 1 91.25 306 ASP B O 1
ATOM 5407 N N . ILE B 1 307 ? 12.984 8.445 2.051 1 90.94 307 ILE B N 1
ATOM 5408 C CA . ILE B 1 307 ? 12.297 8.961 0.87 1 90.94 307 ILE B CA 1
ATOM 5409 C C . ILE B 1 307 ? 13.086 8.586 -0.385 1 90.94 307 ILE B C 1
ATOM 5411 O O . ILE B 1 307 ? 12.586 8.734 -1.503 1 90.94 307 ILE B O 1
ATOM 5415 N N . PHE B 1 308 ? 14.281 8.039 -0.26 1 87.69 308 PHE B N 1
ATOM 5416 C CA . PHE B 1 308 ? 15.117 7.82 -1.436 1 87.69 308 PHE B CA 1
ATOM 5417 C C . PHE B 1 308 ? 14.945 6.398 -1.96 1 87.69 308 PHE B C 1
ATOM 5419 O O . PHE B 1 308 ? 15.422 6.07 -3.049 1 87.69 308 PHE B O 1
ATOM 5426 N N . ASP B 1 309 ? 14.203 5.691 -1.283 1 84.12 309 ASP B N 1
ATOM 5427 C CA . ASP B 1 309 ? 14.016 4.301 -1.689 1 84.12 309 ASP B CA 1
ATOM 5428 C C . ASP B 1 309 ? 13.18 4.211 -2.967 1 84.12 309 ASP B C 1
ATOM 5430 O O . ASP B 1 309 ? 12.32 5.059 -3.215 1 84.12 309 ASP B O 1
ATOM 5434 N N . LYS B 1 310 ? 13.492 3.244 -3.824 1 81.38 310 LYS B N 1
ATOM 5435 C CA . LYS B 1 310 ? 12.719 2.912 -5.016 1 81.38 310 LYS B CA 1
ATOM 5436 C C . LYS B 1 310 ? 12.977 3.914 -6.137 1 81.38 310 LYS B C 1
ATOM 5438 O O . LYS B 1 310 ? 12.391 3.812 -7.215 1 81.38 310 LYS B O 1
ATOM 5443 N N . LEU B 1 311 ? 13.781 4.938 -5.832 1 86.75 311 LEU B N 1
ATOM 5444 C CA . LEU B 1 311 ? 14.016 5.977 -6.832 1 86.75 311 LEU B CA 1
ATOM 5445 C C . LEU B 1 311 ? 15.336 5.754 -7.551 1 86.75 311 LEU B C 1
ATOM 5447 O O . LEU B 1 311 ? 16.312 5.293 -6.945 1 86.75 311 LEU B O 1
ATOM 5451 N N . ASP B 1 312 ? 15.344 6.027 -8.812 1 86.25 312 ASP B N 1
ATOM 5452 C CA . ASP B 1 312 ? 16.594 5.965 -9.562 1 86.25 312 ASP B CA 1
ATOM 5453 C C . ASP B 1 312 ? 17.516 7.121 -9.18 1 86.25 312 ASP B C 1
ATOM 5455 O O . ASP B 1 312 ? 17.094 8.062 -8.508 1 86.25 312 ASP B O 1
ATOM 5459 N N . ALA B 1 313 ? 18.719 6.996 -9.688 1 85.62 313 ALA B N 1
ATOM 5460 C CA . ALA B 1 313 ? 19.766 7.926 -9.273 1 85.62 313 ALA B CA 1
ATOM 5461 C C . ALA B 1 313 ? 19.422 9.359 -9.688 1 85.62 313 ALA B C 1
ATOM 5463 O O . ALA B 1 313 ? 19.719 10.305 -8.953 1 85.62 313 ALA B O 1
ATOM 5464 N N . THR B 1 314 ? 18.812 9.523 -10.781 1 88.69 314 THR B N 1
ATOM 5465 C CA . THR B 1 314 ? 18.469 10.852 -11.273 1 88.69 314 THR B CA 1
ATOM 5466 C C . THR B 1 314 ? 17.453 11.516 -10.367 1 88.69 314 THR B C 1
ATOM 5468 O O . THR B 1 314 ? 17.625 12.672 -9.961 1 88.69 314 THR B O 1
ATOM 5471 N N . ARG B 1 315 ? 16.453 10.844 -10.039 1 88.75 315 ARG B N 1
ATOM 5472 C CA . ARG B 1 315 ? 15.422 11.367 -9.148 1 88.75 315 ARG B CA 1
ATOM 5473 C C . ARG B 1 315 ? 15.992 11.664 -7.77 1 88.75 315 ARG B C 1
ATOM 5475 O O . ARG B 1 315 ? 15.648 12.68 -7.152 1 88.75 315 ARG B O 1
ATOM 5482 N N . VAL B 1 316 ? 16.828 10.828 -7.324 1 89.5 316 VAL B N 1
ATOM 5483 C CA . VAL B 1 316 ? 17.453 11.023 -6.023 1 89.5 316 VAL B CA 1
ATOM 5484 C C . VAL B 1 316 ? 18.25 12.336 -6.02 1 89.5 316 VAL B C 1
ATOM 5486 O O . VAL B 1 316 ? 18.109 13.141 -5.102 1 89.5 316 VAL B O 1
ATOM 5489 N N . GLU B 1 317 ? 18.953 12.508 -7.059 1 88.75 317 GLU B N 1
ATOM 5490 C CA . GLU B 1 317 ? 19.75 13.719 -7.18 1 88.75 317 GLU B CA 1
ATOM 5491 C C . GLU B 1 317 ? 18.891 14.969 -7.188 1 88.75 317 GLU B C 1
ATOM 5493 O O . GLU B 1 317 ? 19.203 15.961 -6.527 1 88.75 317 GLU B O 1
ATOM 5498 N N . ARG B 1 318 ? 17.875 14.938 -7.82 1 90.94 318 ARG B N 1
ATOM 5499 C CA . ARG B 1 318 ? 16.969 16.094 -7.93 1 90.94 318 ARG B CA 1
ATOM 5500 C C . ARG B 1 318 ? 16.297 16.375 -6.594 1 90.94 318 ARG B C 1
ATOM 5502 O O . ARG B 1 318 ? 16.109 17.547 -6.23 1 90.94 318 ARG B O 1
ATOM 5509 N N . ILE B 1 319 ? 15.914 15.375 -5.906 1 90.69 319 ILE B N 1
ATOM 5510 C CA . ILE B 1 319 ? 15.312 15.547 -4.586 1 90.69 319 ILE B CA 1
ATOM 5511 C C . ILE B 1 319 ? 16.328 16.172 -3.637 1 90.69 319 ILE B C 1
ATOM 5513 O O . ILE B 1 319 ? 16 17.078 -2.865 1 90.69 319 ILE B O 1
ATOM 5517 N N . MET B 1 320 ? 17.547 15.695 -3.785 1 86.75 320 MET B N 1
ATOM 5518 C CA . MET B 1 320 ? 18.609 16.25 -2.961 1 86.75 320 MET B CA 1
ATOM 5519 C C . MET B 1 320 ? 18.781 17.734 -3.219 1 86.75 320 MET B C 1
ATOM 5521 O O . MET B 1 320 ? 18.922 18.531 -2.279 1 86.75 320 MET B O 1
ATOM 5525 N N . GLU B 1 321 ? 18.734 18.031 -4.398 1 87.44 321 GLU B N 1
ATOM 5526 C CA . GLU B 1 321 ? 18.859 19.438 -4.777 1 87.44 321 GLU B CA 1
ATOM 5527 C C . GLU B 1 321 ? 17.688 20.266 -4.254 1 87.44 321 GLU B C 1
ATOM 5529 O O . GLU B 1 321 ? 17.875 21.359 -3.729 1 87.44 321 GLU B O 1
ATOM 5534 N N . LEU B 1 322 ? 16.562 19.703 -4.363 1 88.12 322 LEU B N 1
ATOM 5535 C CA . LEU B 1 322 ? 15.352 20.391 -3.934 1 88.12 322 LEU B CA 1
ATOM 5536 C C . LEU B 1 322 ? 15.375 20.625 -2.428 1 88.12 322 LEU B C 1
ATOM 5538 O O . LEU B 1 322 ? 15.039 21.734 -1.965 1 88.12 322 LEU B O 1
ATOM 5542 N N . VAL B 1 323 ? 15.766 19.656 -1.702 1 83.75 323 VAL B N 1
ATOM 5543 C CA . VAL B 1 323 ? 15.727 19.703 -0.244 1 83.75 323 VAL B CA 1
ATOM 5544 C C . VAL B 1 323 ? 16.828 20.625 0.274 1 83.75 323 VAL B C 1
ATOM 5546 O O . VAL B 1 323 ? 16.656 21.297 1.297 1 83.75 323 VAL B O 1
ATOM 5549 N N . THR B 1 324 ? 17.922 20.75 -0.451 1 83 324 THR B N 1
ATOM 5550 C CA . THR B 1 324 ? 19.062 21.516 0.023 1 83 324 THR B CA 1
ATOM 5551 C C . THR B 1 324 ? 18.984 22.953 -0.472 1 83 324 THR B C 1
ATOM 5553 O O . THR B 1 324 ? 19.547 23.859 0.151 1 83 324 THR B O 1
ATOM 5556 N N . GLN B 1 325 ? 18.406 23.172 -1.559 1 75.75 325 GLN B N 1
ATOM 5557 C CA . GLN B 1 325 ? 18.438 24.5 -2.166 1 75.75 325 GLN B CA 1
ATOM 5558 C C . GLN B 1 325 ? 17.156 25.266 -1.847 1 75.75 325 GLN B C 1
ATOM 5560 O O . GLN B 1 325 ? 17.109 26.5 -1.96 1 75.75 325 GLN B O 1
ATOM 5565 N N . SER B 1 326 ? 16.219 24.625 -1.466 1 70.81 326 SER B N 1
ATOM 5566 C CA . SER B 1 326 ? 14.945 25.281 -1.22 1 70.81 326 SER B CA 1
ATOM 5567 C C . SER B 1 326 ? 14.906 25.906 0.169 1 70.81 326 SER B C 1
ATOM 5569 O O . SER B 1 326 ? 15.789 25.672 0.99 1 70.81 326 SER B O 1
ATOM 5571 N N . ASP B 1 327 ? 13.984 26.766 0.205 1 82.38 327 ASP B N 1
ATOM 5572 C CA . ASP B 1 327 ? 13.812 27.531 1.429 1 82.38 327 ASP B CA 1
ATOM 5573 C C . ASP B 1 327 ? 13.008 26.766 2.467 1 82.38 327 ASP B C 1
ATOM 5575 O O . ASP B 1 327 ? 12.141 27.328 3.139 1 82.38 327 ASP B O 1
ATOM 5579 N N . PHE B 1 328 ? 13.383 25.5 2.531 1 89.56 328 PHE B N 1
ATOM 5580 C CA . PHE B 1 328 ? 12.727 24.75 3.594 1 89.56 328 PHE B CA 1
ATOM 5581 C C . PHE B 1 328 ? 13.297 25.125 4.957 1 89.56 328 PHE B C 1
ATOM 5583 O O . PHE B 1 328 ? 14.453 25.547 5.059 1 89.56 328 PHE B O 1
ATOM 5590 N N . GLY B 1 329 ? 12.477 25.062 5.965 1 92.38 329 GLY B N 1
ATOM 5591 C CA . GLY B 1 329 ? 12.938 25.266 7.324 1 92.38 329 GLY B CA 1
ATOM 5592 C C . GLY B 1 329 ? 13.766 24.109 7.863 1 92.38 329 GLY B C 1
ATOM 5593 O O . GLY B 1 329 ? 14.672 23.625 7.188 1 92.38 329 GLY B O 1
ATOM 5594 N N . GLN B 1 330 ? 13.516 23.766 9.055 1 95.69 330 GLN B N 1
ATOM 5595 C CA . GLN B 1 330 ? 14.211 22.656 9.695 1 95.69 330 GLN B CA 1
ATOM 5596 C C . GLN B 1 330 ? 13.773 21.312 9.109 1 95.69 330 GLN B C 1
ATOM 5598 O O . GLN B 1 330 ? 12.578 21.062 8.961 1 95.69 330 GLN B O 1
ATOM 5603 N N . ILE B 1 331 ? 14.766 20.484 8.812 1 95.94 331 ILE B N 1
ATOM 5604 C CA . ILE B 1 331 ? 14.5 19.219 8.125 1 95.94 331 ILE B CA 1
ATOM 5605 C C . ILE B 1 331 ? 15.023 18.047 8.961 1 95.94 331 ILE B C 1
ATOM 5607 O O . ILE B 1 331 ? 16.125 18.125 9.508 1 95.94 331 ILE B O 1
ATOM 5611 N N . PHE B 1 332 ? 14.203 17.062 9.141 1 97.25 332 PHE B N 1
ATOM 5612 C CA . PHE B 1 332 ? 14.586 15.773 9.703 1 97.25 332 PHE B CA 1
ATOM 5613 C C . PHE B 1 332 ? 14.531 14.68 8.641 1 97.25 332 PHE B C 1
ATOM 5615 O O . PHE B 1 332 ? 13.492 14.492 7.996 1 97.25 332 PHE B O 1
ATOM 5622 N N . ILE B 1 333 ? 15.633 13.969 8.453 1 96.06 333 ILE B N 1
ATOM 5623 C CA . ILE B 1 333 ? 15.68 12.984 7.379 1 96.06 333 ILE B CA 1
ATOM 5624 C C . ILE B 1 333 ? 16.25 11.672 7.902 1 96.06 333 ILE B C 1
ATOM 5626 O O . ILE B 1 333 ? 17.25 11.664 8.617 1 96.06 333 ILE B O 1
ATOM 5630 N N . THR B 1 334 ? 15.586 10.602 7.59 1 95.5 334 THR B N 1
ATOM 5631 C CA . THR B 1 334 ? 16.094 9.273 7.934 1 95.5 334 THR B CA 1
ATOM 5632 C C . THR B 1 334 ? 16.484 8.5 6.68 1 95.5 334 THR B C 1
ATOM 5634 O O . THR B 1 334 ? 15.953 8.758 5.594 1 95.5 334 THR B O 1
ATOM 5637 N N . ASP B 1 335 ? 17.422 7.625 6.809 1 92 335 ASP B N 1
ATOM 5638 C CA . ASP B 1 335 ? 17.797 6.73 5.723 1 92 335 ASP B CA 1
ATOM 5639 C C . ASP B 1 335 ? 18.609 5.547 6.25 1 92 335 ASP B C 1
ATOM 5641 O O . ASP B 1 335 ? 19.203 5.629 7.328 1 92 335 ASP B O 1
ATOM 5645 N N . THR B 1 336 ? 18.594 4.512 5.539 1 87.5 336 THR B N 1
ATOM 5646 C CA . THR B 1 336 ? 19.438 3.371 5.859 1 87.5 336 THR B CA 1
ATOM 5647 C C . THR B 1 336 ? 20.797 3.502 5.184 1 87.5 336 THR B C 1
ATOM 5649 O O . THR B 1 336 ? 21.766 2.828 5.566 1 87.5 336 THR B O 1
ATOM 5652 N N . ASN B 1 337 ? 20.844 4.289 4.172 1 86.25 337 ASN B N 1
ATOM 5653 C CA . ASN B 1 337 ? 22.047 4.457 3.371 1 86.25 337 ASN B CA 1
ATOM 5654 C C . ASN B 1 337 ? 22.797 5.73 3.746 1 86.25 337 ASN B C 1
ATOM 5656 O O . ASN B 1 337 ? 22.328 6.836 3.486 1 86.25 337 ASN B O 1
ATOM 5660 N N . ARG B 1 338 ? 23.953 5.59 4.121 1 86.94 338 ARG B N 1
ATOM 5661 C CA . ARG B 1 338 ? 24.781 6.703 4.582 1 86.94 338 ARG B CA 1
ATOM 5662 C C . ARG B 1 338 ? 25.141 7.633 3.428 1 86.94 338 ARG B C 1
ATOM 5664 O O . ARG B 1 338 ? 25.25 8.844 3.613 1 86.94 338 ARG B O 1
ATOM 5671 N N . THR B 1 339 ? 25.281 7.07 2.271 1 85.12 339 THR B N 1
ATOM 5672 C CA . THR B 1 339 ? 25.719 7.855 1.122 1 85.12 339 THR B CA 1
ATOM 5673 C C . THR B 1 339 ? 24.719 8.961 0.816 1 85.12 339 THR B C 1
ATOM 5675 O O . THR B 1 339 ? 25.109 10.086 0.48 1 85.12 339 THR B O 1
ATOM 5678 N N . HIS B 1 340 ? 23.547 8.688 0.947 1 86.06 340 HIS B N 1
ATOM 5679 C CA . HIS B 1 340 ? 22.516 9.688 0.719 1 86.06 340 HIS B CA 1
ATOM 5680 C C . HIS B 1 340 ? 22.625 10.836 1.714 1 86.06 340 HIS B C 1
ATOM 5682 O O . HIS B 1 340 ? 22.562 12.008 1.326 1 86.06 340 HIS B O 1
ATOM 5688 N N . LEU B 1 341 ? 22.797 10.516 2.922 1 86.44 341 LEU B N 1
ATOM 5689 C CA . LEU B 1 341 ? 22.859 11.516 3.982 1 86.44 341 LEU B CA 1
ATOM 5690 C C . LEU B 1 341 ? 24.109 12.359 3.855 1 86.44 341 LEU B C 1
ATOM 5692 O O . LEU B 1 341 ? 24.078 13.578 4.043 1 86.44 341 LEU B O 1
ATOM 5696 N N . ASP B 1 342 ? 25.188 11.703 3.467 1 86.56 342 ASP B N 1
ATOM 5697 C CA . ASP B 1 342 ? 26.438 12.438 3.25 1 86.56 342 ASP B CA 1
ATOM 5698 C C . ASP B 1 342 ? 26.281 13.461 2.123 1 86.56 342 ASP B C 1
ATOM 5700 O O . ASP B 1 342 ? 26.781 14.578 2.225 1 86.56 342 ASP B O 1
ATOM 5704 N N . ASP B 1 343 ? 25.641 13.031 1.166 1 85 343 ASP B N 1
ATOM 5705 C CA . ASP B 1 343 ? 25.422 13.906 0.024 1 85 343 ASP B CA 1
ATOM 5706 C C . ASP B 1 343 ? 24.594 15.133 0.421 1 85 343 ASP B C 1
ATOM 5708 O O . ASP B 1 343 ? 24.906 16.25 0.018 1 85 343 ASP B O 1
ATOM 5712 N N . ILE B 1 344 ? 23.609 14.93 1.153 1 81.44 344 ILE B N 1
ATOM 5713 C CA . ILE B 1 344 ? 22.75 16.016 1.63 1 81.44 344 ILE B CA 1
ATOM 5714 C C . ILE B 1 344 ? 23.562 16.969 2.496 1 81.44 344 ILE B C 1
ATOM 5716 O O . ILE B 1 344 ? 23.5 18.188 2.322 1 81.44 344 ILE B O 1
ATOM 5720 N N . MET B 1 345 ? 24.281 16.469 3.369 1 82.06 345 MET B N 1
ATOM 5721 C CA . MET B 1 345 ? 25.078 17.281 4.293 1 82.06 345 MET B CA 1
ATOM 5722 C C . MET B 1 345 ? 26.125 18.078 3.547 1 82.06 345 MET B C 1
ATOM 5724 O O . MET B 1 345 ? 26.375 19.25 3.869 1 82.06 345 MET B O 1
ATOM 5728 N N . SER B 1 346 ? 26.656 17.453 2.525 1 84.31 346 SER B N 1
ATOM 5729 C CA . SER B 1 346 ? 27.703 18.125 1.768 1 84.31 346 SER B CA 1
ATOM 5730 C C . SER B 1 346 ? 27.141 19.297 0.973 1 84.31 346 SER B C 1
ATOM 5732 O O . SER B 1 346 ? 27.859 20.266 0.688 1 84.31 346 SER B O 1
ATOM 5734 N N . ARG B 1 347 ? 25.938 19.234 0.712 1 82.25 347 ARG B N 1
ATOM 5735 C CA . ARG B 1 347 ? 25.312 20.266 -0.115 1 82.25 347 ARG B CA 1
ATOM 5736 C C . ARG B 1 347 ? 24.656 21.344 0.748 1 82.25 347 ARG B C 1
ATOM 5738 O O . ARG B 1 347 ? 24.266 22.391 0.243 1 82.25 347 ARG B O 1
ATOM 5745 N N . THR B 1 348 ? 24.422 21 1.893 1 78.75 348 THR B N 1
ATOM 5746 C CA . THR B 1 348 ? 23.734 21.906 2.801 1 78.75 348 THR B CA 1
ATOM 5747 C C . THR B 1 348 ? 24.703 23 3.293 1 78.75 348 THR B C 1
ATOM 5749 O O . THR B 1 348 ? 25.812 22.688 3.715 1 78.75 348 THR B O 1
ATOM 5752 N N . THR B 1 349 ? 24.156 24.266 2.965 1 74.44 349 THR B N 1
ATOM 5753 C CA . THR B 1 349 ? 24.875 25.406 3.537 1 74.44 349 THR B CA 1
ATOM 5754 C C . THR B 1 349 ? 24.406 25.688 4.957 1 74.44 349 THR B C 1
ATOM 5756 O O . THR B 1 349 ? 23.219 25.969 5.176 1 74.44 349 THR B O 1
ATOM 5759 N N . GLY B 1 350 ? 25.094 25.156 5.926 1 75.31 350 GLY B N 1
ATOM 5760 C CA . GLY B 1 350 ? 24.641 25.422 7.285 1 75.31 350 GLY B CA 1
ATOM 5761 C C . GLY B 1 350 ? 24.969 24.297 8.25 1 75.31 350 GLY B C 1
ATOM 5762 O O . GLY B 1 350 ? 25.828 23.469 7.977 1 75.31 350 GLY B O 1
ATOM 5763 N N . ASP B 1 351 ? 24.188 24.406 9.312 1 85.12 351 ASP B N 1
ATOM 5764 C CA . ASP B 1 351 ? 24.422 23.469 10.398 1 85.12 351 ASP B CA 1
ATOM 5765 C C . ASP B 1 351 ? 23.703 22.141 10.141 1 85.12 351 ASP B C 1
ATOM 5767 O O . ASP B 1 351 ? 22.609 22.125 9.562 1 85.12 351 ASP B O 1
ATOM 5771 N N . TYR B 1 352 ? 24.344 21.109 10.398 1 89.94 352 TYR B N 1
ATOM 5772 C CA . TYR B 1 352 ? 23.734 19.781 10.297 1 89.94 352 TYR B CA 1
ATOM 5773 C C . TYR B 1 352 ? 24.188 18.891 11.438 1 89.94 352 TYR B C 1
ATOM 5775 O O . TYR B 1 352 ? 25.188 19.188 12.109 1 89.94 352 TYR B O 1
ATOM 5783 N N . LYS B 1 353 ? 23.406 17.922 11.711 1 93.94 353 LYS B N 1
ATOM 5784 C CA . LYS B 1 353 ? 23.75 16.859 12.656 1 93.94 353 LYS B CA 1
ATOM 5785 C C . LYS B 1 353 ? 23.422 15.492 12.094 1 93.94 353 LYS B C 1
ATOM 5787 O O . LYS B 1 353 ? 22.438 15.328 11.367 1 93.94 353 LYS B O 1
ATOM 5792 N N . LEU B 1 354 ? 24.281 14.555 12.422 1 94.5 354 LEU B N 1
ATOM 5793 C CA . LEU B 1 354 ? 24.078 13.164 12.023 1 94.5 354 LEU B CA 1
ATOM 5794 C C . LEU B 1 354 ? 24.016 12.25 13.242 1 94.5 354 LEU B C 1
ATOM 5796 O O . LEU B 1 354 ? 24.875 12.336 14.133 1 94.5 354 LEU B O 1
ATOM 5800 N N . TRP B 1 355 ? 22.969 11.453 13.266 1 95.5 355 TRP B N 1
ATOM 5801 C CA . TRP B 1 355 ? 22.766 10.516 14.367 1 95.5 355 TRP B CA 1
ATOM 5802 C C . TRP B 1 355 ? 22.719 9.078 13.859 1 95.5 355 TRP B C 1
ATOM 5804 O O . TRP B 1 355 ? 22.266 8.828 12.734 1 95.5 355 TRP B O 1
ATOM 5814 N N . LEU B 1 356 ? 23.188 8.195 14.695 1 95.19 356 LEU B N 1
ATOM 5815 C CA . LEU B 1 356 ? 22.984 6.766 14.477 1 95.19 356 LEU B CA 1
ATOM 5816 C C . LEU B 1 356 ? 21.875 6.23 15.367 1 95.19 356 LEU B C 1
ATOM 5818 O O . LEU B 1 356 ? 21.906 6.418 16.594 1 95.19 356 LEU B O 1
ATOM 5822 N N . VAL B 1 357 ? 20.906 5.672 14.773 1 94.56 357 VAL B N 1
ATOM 5823 C CA . VAL B 1 357 ? 19.797 5.078 15.492 1 94.56 357 VAL B CA 1
ATOM 5824 C C . VAL B 1 357 ? 19.953 3.561 15.539 1 94.56 357 VAL B C 1
ATOM 5826 O O . VAL B 1 357 ? 20.047 2.908 14.5 1 94.56 357 VAL B O 1
ATOM 5829 N N . SER B 1 358 ? 19.984 3.008 16.672 1 91.94 358 SER B N 1
ATOM 5830 C CA . SER B 1 358 ? 20.141 1.567 16.859 1 91.94 358 SER B CA 1
ATOM 5831 C C . SER B 1 358 ? 19.375 1.074 18.078 1 91.94 358 SER B C 1
ATOM 5833 O O . SER B 1 358 ? 19.672 1.462 19.203 1 91.94 358 SER B O 1
ATOM 5835 N N . HIS B 1 359 ? 18.375 0.18 17.859 1 86.62 359 HIS B N 1
ATOM 5836 C CA . HIS B 1 359 ? 17.609 -0.499 18.891 1 86.62 359 HIS B CA 1
ATOM 5837 C C . HIS B 1 359 ? 17.078 0.494 19.922 1 86.62 359 HIS B C 1
ATOM 5839 O O . HIS B 1 359 ? 17.266 0.318 21.125 1 86.62 359 HIS B O 1
ATOM 5845 N N . GLY B 1 360 ? 16.594 1.56 19.438 1 85 360 GLY B N 1
ATOM 5846 C CA . GLY B 1 360 ? 15.93 2.525 20.312 1 85 360 GLY B CA 1
ATOM 5847 C C . GLY B 1 360 ? 16.891 3.5 20.953 1 85 360 GLY B C 1
ATOM 5848 O O . GLY B 1 360 ? 16.531 4.203 21.906 1 85 360 GLY B O 1
ATOM 5849 N N . THR B 1 361 ? 18.094 3.488 20.562 1 91.62 361 THR B N 1
ATOM 5850 C CA . THR B 1 361 ? 19.078 4.473 21 1 91.62 361 THR B CA 1
ATOM 5851 C C . THR B 1 361 ? 19.516 5.363 19.844 1 91.62 361 THR B C 1
ATOM 5853 O O . THR B 1 361 ? 19.5 4.938 18.688 1 91.62 361 THR B O 1
ATOM 5856 N N . VAL B 1 362 ? 19.812 6.594 20.25 1 94.88 362 VAL B N 1
ATOM 5857 C CA . VAL B 1 362 ? 20.25 7.566 19.25 1 94.88 362 VAL B CA 1
ATOM 5858 C C . VAL B 1 362 ? 21.562 8.219 19.688 1 94.88 362 VAL B C 1
ATOM 5860 O O . VAL B 1 362 ? 21.625 8.844 20.75 1 94.88 362 VAL B O 1
ATOM 5863 N N . GLU B 1 363 ? 22.594 8.031 18.859 1 94.38 363 GLU B N 1
ATOM 5864 C CA . GLU B 1 363 ? 23.906 8.57 19.188 1 94.38 363 GLU B CA 1
ATOM 5865 C C . GLU B 1 363 ? 24.438 9.445 18.062 1 94.38 363 GLU B C 1
ATOM 5867 O O . GLU B 1 363 ? 24.25 9.148 16.891 1 94.38 363 GLU B O 1
ATOM 5872 N N . PRO B 1 364 ? 25.109 10.531 18.453 1 92.75 364 PRO B N 1
ATOM 5873 C CA . PRO B 1 364 ? 25.672 11.391 17.406 1 92.75 364 PRO B CA 1
ATOM 5874 C C . PRO B 1 364 ? 26.859 10.742 16.703 1 92.75 364 PRO B C 1
ATOM 5876 O O . PRO B 1 364 ? 27.656 10.031 17.328 1 92.75 364 PRO B O 1
ATOM 5879 N N . ILE B 1 365 ? 26.844 10.898 15.375 1 88.81 365 ILE B N 1
ATOM 5880 C CA . ILE B 1 365 ? 27.984 10.477 14.586 1 88.81 365 ILE B CA 1
ATOM 5881 C C . ILE B 1 365 ? 28.891 11.68 14.297 1 88.81 365 ILE B C 1
ATOM 5883 O O . ILE B 1 365 ? 28.422 12.703 13.789 1 88.81 365 ILE B O 1
ATOM 5887 N N . ASN B 1 366 ? 30.156 11.703 14.773 1 73.88 366 ASN B N 1
ATOM 5888 C CA . ASN B 1 366 ? 31.094 12.789 14.516 1 73.88 366 ASN B CA 1
ATOM 5889 C C . ASN B 1 366 ? 31.719 12.672 13.125 1 73.88 366 ASN B C 1
ATOM 5891 O O . ASN B 1 366 ? 31.891 11.57 12.609 1 73.88 366 ASN B O 1
ATOM 5895 N N . ASN B 1 367 ? 31.547 13.617 12.133 1 60.59 367 ASN B N 1
ATOM 5896 C CA . ASN B 1 367 ? 32.031 13.688 10.766 1 60.59 367 ASN B CA 1
ATOM 5897 C C . ASN B 1 367 ? 33.375 12.938 10.617 1 60.59 367 ASN B C 1
ATOM 5899 O O . ASN B 1 367 ? 33.75 12.562 9.508 1 60.59 367 ASN B O 1
ATOM 5903 N N . HIS B 1 368 ? 34.344 12.992 11.516 1 47.53 368 HIS B N 1
ATOM 5904 C CA . HIS B 1 368 ? 35.688 12.531 11.18 1 47.53 368 HIS B CA 1
ATOM 5905 C C . HIS B 1 368 ? 35.719 11.008 11.047 1 47.53 368 HIS B C 1
ATOM 5907 O O . HIS B 1 368 ? 36.781 10.438 10.75 1 47.53 368 HIS B O 1
ATOM 5913 N N . GLU B 1 369 ? 35 10.266 11.539 1 39.41 369 GLU B N 1
ATOM 5914 C CA . GLU B 1 369 ? 35.25 8.828 11.516 1 39.41 369 GLU B CA 1
ATOM 5915 C C . GLU B 1 369 ? 34.781 8.211 10.203 1 39.41 369 GLU B C 1
ATOM 5917 O O . GLU B 1 369 ? 33.562 7.957 10.031 1 39.41 369 GLU B O 1
ATOM 5922 N N . THR B 1 370 ? 35.219 8.477 9.07 1 36.66 370 THR B N 1
ATOM 5923 C CA . THR B 1 370 ? 35.281 7.891 7.738 1 36.66 370 THR B CA 1
ATOM 5924 C C . THR B 1 370 ? 35.531 6.391 7.816 1 36.66 370 THR B C 1
ATOM 5926 O O . THR B 1 370 ? 36.594 5.957 8.242 1 36.66 370 THR B O 1
ATOM 5929 N N . HIS B 1 371 ? 34.688 5.484 8.406 1 31.11 371 HIS B N 1
ATOM 5930 C CA . HIS B 1 371 ? 35.094 4.137 8 1 31.11 371 HIS B CA 1
ATOM 5931 C C . HIS B 1 371 ? 34.625 3.84 6.574 1 31.11 371 HIS B C 1
ATOM 5933 O O . HIS B 1 371 ? 33.562 4.281 6.152 1 31.11 371 HIS B O 1
#